Protein 3SEO (pdb70)

GO terms:
  GO:0042802 identical protein binding (F, IPI)
  GO:0005515 protein binding (F, IPI)

B-factor: mean 88.68, std 35.06, range [34.11, 257.74]

Radius of gyration: 33.02 Å; Cα contacts (8 Å, |Δi|>4): 543; chains: 2; bounding box: 89×58×89 Å

Organism: Vibrio parahaemolyticus serotype O3:K6 (strain RIMD 2210633) (NCBI:txid223926)

Solvent-accessible surface area: 26103 Å² total; per-residue (Å²): 136,148,64,5,98,32,130,65,0,31,160,60,1,64,182,31,53,110,152,70,4,59,113,2,0,55,49,0,0,53,83,0,14,117,37,3,111,20,86,9,60,92,32,2,29,138,87,45,118,115,134,120,43,45,190,25,159,66,166,28,2,29,21,1,5,157,40,8,104,122,16,85,60,86,105,17,39,60,5,14,146,122,3,95,76,1,176,152,155,114,27,91,17,96,74,186,152,69,95,181,120,96,70,31,0,71,44,0,13,89,36,0,19,60,19,0,107,154,27,29,56,61,141,75,32,22,99,34,11,57,97,94,4,54,43,12,0,0,110,14,0,39,143,6,49,12,7,123,35,16,34,99,90,23,0,80,41,2,33,127,23,0,88,59,20,0,60,69,13,19,154,100,66,132,50,1,100,133,32,0,14,135,24,0,41,66,21,0,107,52,15,5,45,37,25,26,43,100,12,14,30,76,91,18,57,92,5,72,63,87,36,57,67,42,46,85,145,142,71,126,142,176,3,57,40,142,57,11,27,154,99,1,63,172,51,49,99,149,81,2,58,119,16,0,57,49,0,0,55,45,0,17,104,43,2,54,17,84,5,57,95,8,0,6,113,82,2,156,71,74,79,52,127,88,0,36,169,30,178,52,148,2,0,36,6,1,0,126,20,3,41,103,5,46,56,0,21,134,160,68,37,3,70,32,1,15,53,114,0,85,123,7,168,111,116,94,0,46,17,101,46,164,166,58,85,168,70,69,52,91,0,62,40,0,16,50,34,0,20,70,29,0,101,160,31,18,65,50,141,62,10,46,107,60,17,77,101,98,16,85,33,9,0,10,107,19,0,33,136,5,46,16,6,127,29,16,40,111,81,23,0,86,42,1,40,102,26,0,98,57,24,0,61,77,7,46,155,94,128,139,40,26,68,99,17,1,15,115,26,0,50,92,22,0,87,52,16,5,42,36,27,26,32,88,13,14,42,86,74,18,54,92,0,89,60,77,33,65,67,24,68,76,172,114

Nearest PDB structures (foldseek):
  3seo-assembly1_A  TM=1.005E+00  e=1.432E-35  Vibrio parahaemolyticus
  3seo-assembly1_B  TM=7.472E-01  e=4.943E-30  Vibrio parahaemolyticus
  4m63-assembly1_B  TM=8.224E-01  e=1.684E-27  Vibrio parahaemolyticus BB22OP
  3ryl-assembly1_A  TM=8.007E-01  e=1.552E-25  Vibrio parahaemolyticus RIMD 2210633
  4m63-assembly1_A  TM=5.905E-01  e=5.009E-27  Vibrio parahaemolyticus BB22OP

Foldseek 3Di:
DVLQQDLCLLVCLLVDDPVRLLVSLLVLLVCLLVQFDDPVLPLLLVVDPLPCLCVDPAQLSNQLVVLLVQFPQVVVCVLVVRLVVFAQNWTWGQDPDGDTDIATRVRSNVSSVVSSVVRDDSLRSLVSCFLVSLVRSVVVVCVRSNNPCVCVQQNPVLVVVLSVLSSVLQDGSVCRSVSNSVVSSVCSSVSVLVRHPVSVVVVVVVVVVVVVVVVVVD/DDPLLQDQCLLVCLLVDDPVVLLVSLLVLLVVLLLPFDDDCLPVLCVVPPPHDLVCQCDDPQQLSNLLSVLQVQFCVQQPVVSSVSNVCSLVVQFVPWTWGADPVRHIDTDGSVVSNVSSNVSSSVRDDSVVRCVVCPLVSLVRSVVVVCVRSNNPCVCVQQHPVLVVVLSVLSSVQDDDPVCSSVRSSVVSSVCSSLSVLVRHPVSVVVVVVVVVVVVVVVVVVD

CATH classification: 1.20.120.1210 (+1 more: 1.10.720.170)

InterPro domains:
  IPR003124 WH2 domain [PF02205] (134-153)
  IPR003124 WH2 domain [PF02205] (202-223)
  IPR003124 WH2 domain [PS51082] (134-151)
  IPR003124 WH2 domain [PS51082] (204-223)
  IPR003124 WH2 domain [SM00246] (134-151)
  IPR003124 WH2 domain [SM00246] (164-182)
  IPR003124 WH2 domain [SM00246] (204-223)
  IPR049414 VopL, C-terminal dimerization domain [PF20792] (248-479)
  IPR049415 VopL, C-terminal dimerization domain superfamily [G3DSA:1.20.120.1210] (244-309)
  IPR049415 VopL, C-terminal dimerization domain superfamily [G3DSA:1.20.120.1210] (349-484)

Structure (mmCIF, N/CA/C/O backbone):
data_3SEO
#
_entry.id   3SEO
#
_cell.length_a   55.180
_cell.length_b   89.851
_cell.length_c   103.007
_cell.angle_alpha   90.000
_cell.angle_beta   90.000
_cell.angle_gamma   90.000
#
_symmetry.space_group_name_H-M   'P 21 21 21'
#
loop_
_entity.id
_entity.type
_entity.pdbx_description
1 polymer 'VopL C terminal domain protein'
2 non-polymer 'CHLORIDE ION'
3 water water
#
loop_
_atom_site.group_PDB
_atom_site.id
_atom_site.type_symbol
_atom_site.label_atom_id
_atom_site.label_alt_id
_atom_site.label_comp_id
_atom_site.label_asym_id
_atom_site.label_entity_id
_atom_site.label_seq_id
_atom_site.pdbx_PDB_ins_code
_atom_site.Cartn_x
_atom_site.Cartn_y
_atom_site.Cartn_z
_atom_site.occupancy
_atom_site.B_iso_or_equiv
_atom_site.auth_seq_id
_atom_site.auth_comp_id
_atom_site.auth_asym_id
_atom_site.auth_atom_id
_atom_site.pdbx_PDB_model_num
ATOM 1 N N . HIS A 1 2 ? 14.287 44.071 23.998 1.00 121.31 2 HIS A N 1
ATOM 2 C CA . HIS A 1 2 ? 13.657 44.962 23.034 1.00 124.64 2 HIS A CA 1
ATOM 3 C C . HIS A 1 2 ? 12.135 44.842 23.092 1.00 118.14 2 HIS A C 1
ATOM 4 O O . HIS A 1 2 ? 11.597 44.052 23.868 1.00 124.74 2 HIS A O 1
ATOM 11 N N . MET A 1 3 ? 11.448 45.629 22.270 1.00 153.81 3 MET A N 1
ATOM 12 C CA . MET A 1 3 ? 9.989 45.606 22.224 1.00 133.02 3 MET A CA 1
ATOM 13 C C . MET A 1 3 ? 9.448 44.488 21.336 1.00 102.18 3 MET A C 1
ATOM 14 O O . MET A 1 3 ? 8.385 43.930 21.612 1.00 92.27 3 MET A O 1
ATOM 19 N N . ARG A 1 4 ? 10.172 44.163 20.270 1.00 76.84 4 ARG A N 1
ATOM 20 C CA . ARG A 1 4 ? 9.721 43.119 19.360 1.00 78.48 4 ARG A CA 1
ATOM 21 C C . ARG A 1 4 ? 9.871 41.728 19.987 1.00 63.84 4 ARG A C 1
ATOM 22 O O . ARG A 1 4 ? 9.105 40.821 19.677 1.00 64.10 4 ARG A O 1
ATOM 30 N N . LEU A 1 5 ? 10.848 41.579 20.881 1.00 64.55 5 LEU A N 1
ATOM 31 C CA . LEU A 1 5 ? 11.094 40.305 21.561 1.00 67.85 5 LEU A CA 1
ATOM 32 C C . LEU A 1 5 ? 9.885 39.788 22.338 1.00 74.44 5 LEU A C 1
ATOM 33 O O . LEU A 1 5 ? 9.726 38.582 22.512 1.00 60.81 5 LEU A O 1
ATOM 38 N N . LEU A 1 6 ? 9.048 40.702 22.818 1.00 66.37 6 LEU A N 1
ATOM 39 C CA . LEU A 1 6 ? 7.943 40.328 23.694 1.00 55.36 6 LEU A CA 1
ATOM 40 C C . LEU A 1 6 ? 6.622 40.190 22.941 1.00 60.32 6 LEU A C 1
ATOM 41 O O . LEU A 1 6 ? 5.586 39.899 23.538 1.00 68.07 6 LEU A O 1
ATOM 46 N N . SER A 1 7 ? 6.662 40.407 21.631 1.00 50.77 7 SER A N 1
ATOM 47 C CA . SER A 1 7 ? 5.487 40.198 20.793 1.00 64.25 7 SER A CA 1
ATOM 48 C C . SER A 1 7 ? 5.093 38.721 20.776 1.00 69.08 7 SER A C 1
ATOM 49 O O . SER A 1 7 ? 5.944 37.843 20.641 1.00 71.31 7 SER A O 1
ATOM 52 N N . GLU A 1 8 ? 3.801 38.449 20.922 1.00 72.50 8 GLU A N 1
ATOM 53 C CA . GLU A 1 8 ? 3.315 37.074 20.916 1.00 72.46 8 GLU A CA 1
ATOM 54 C C . GLU A 1 8 ? 3.238 36.531 19.493 1.00 70.28 8 GLU A C 1
ATOM 55 O O . GLU A 1 8 ? 3.067 35.330 19.282 1.00 66.65 8 GLU A O 1
ATOM 61 N N . ASP A 1 9 ? 3.379 37.427 18.522 1.00 62.67 9 ASP A N 1
ATOM 62 C CA . ASP A 1 9 ? 3.281 37.067 17.113 1.00 72.80 9 ASP A CA 1
ATOM 63 C C . ASP A 1 9 ? 4.643 37.124 16.429 1.00 52.58 9 ASP A C 1
ATOM 64 O O . ASP A 1 9 ? 4.727 37.187 15.204 1.00 58.63 9 ASP A O 1
ATOM 69 N N . LEU A 1 10 ? 5.702 37.099 17.230 1.00 58.23 10 LEU A N 1
ATOM 70 C CA . LEU A 1 10 ? 7.068 37.166 16.717 1.00 66.58 10 LEU A CA 1
ATOM 71 C C . LEU A 1 10 ? 7.315 36.201 15.553 1.00 56.13 10 LEU A C 1
ATOM 72 O O . LEU A 1 10 ? 7.877 36.587 14.529 1.00 59.43 10 LEU A O 1
ATOM 77 N N . PHE A 1 11 ? 6.897 34.949 15.712 1.00 52.63 11 PHE A N 1
ATOM 78 C CA . PHE A 1 11 ? 7.161 33.934 14.692 1.00 64.38 11 PHE A CA 1
ATOM 79 C C . PHE A 1 11 ? 6.384 34.201 13.409 1.00 66.24 11 PHE A C 1
ATOM 80 O O . PHE A 1 11 ? 6.772 33.743 12.338 1.00 63.54 11 PHE A O 1
ATOM 88 N N . LYS A 1 12 ? 5.285 34.938 13.525 1.00 69.72 12 LYS A N 1
ATOM 89 C CA . LYS A 1 12 ? 4.505 35.329 12.359 1.00 74.43 12 LYS A CA 1
ATOM 90 C C . LYS A 1 12 ? 5.166 36.491 11.623 1.00 76.73 12 LYS A C 1
ATOM 91 O O . LYS A 1 12 ? 5.126 36.560 10.397 1.00 84.72 12 LYS A O 1
ATOM 97 N N . GLN A 1 13 ? 5.781 37.400 12.375 1.00 72.10 13 GLN A N 1
ATOM 98 C CA . GLN A 1 13 ? 6.339 38.615 11.787 1.00 82.66 13 GLN A CA 1
ATOM 99 C C . GLN A 1 13 ? 7.820 38.510 11.426 1.00 78.05 13 GLN A C 1
ATOM 100 O O . GLN A 1 13 ? 8.325 39.312 10.640 1.00 67.72 13 GLN A O 1
ATOM 106 N N . SER A 1 14 ? 8.512 37.522 11.984 1.00 64.91 14 SER A N 1
ATOM 107 C CA . SER A 1 14 ? 9.958 37.417 11.793 1.00 62.16 14 SER A CA 1
ATOM 108 C C . SER A 1 14 ? 10.383 37.080 10.357 1.00 57.74 14 SER A C 1
ATOM 109 O O . SER A 1 14 ? 11.389 37.595 9.875 1.00 65.49 14 SER A O 1
ATOM 112 N N . PRO A 1 15 ? 9.623 36.216 9.666 1.00 68.32 15 PRO A N 1
ATOM 113 C CA . PRO A 1 15 ? 9.990 35.914 8.276 1.00 54.82 15 PRO A CA 1
ATOM 114 C C . PRO A 1 15 ? 9.888 37.132 7.352 1.00 74.46 15 PRO A C 1
ATOM 115 O O . PRO A 1 15 ? 10.450 37.112 6.256 1.00 64.48 15 PRO A O 1
ATOM 119 N N . LYS A 1 16 ? 9.186 38.175 7.788 1.00 67.74 16 LYS A N 1
ATOM 120 C CA . LYS A 1 16 ? 8.992 39.364 6.960 1.00 73.62 16 LYS A CA 1
ATOM 121 C C . LYS A 1 16 ? 10.086 40.406 7.168 1.00 75.59 16 LYS A C 1
ATOM 122 O O . LYS A 1 16 ? 10.109 41.433 6.494 1.00 77.35 16 LYS A O 1
ATOM 128 N N . LEU A 1 17 ? 10.988 40.140 8.106 1.00 85.34 17 LEU A N 1
ATOM 129 C CA . LEU A 1 17 ? 12.038 41.093 8.453 1.00 64.00 17 LEU A CA 1
ATOM 130 C C . LEU A 1 17 ? 13.164 41.132 7.426 1.00 72.46 17 LEU A C 1
ATOM 131 O O . LEU A 1 17 ? 13.484 40.124 6.794 1.00 64.47 17 LEU A O 1
ATOM 136 N N . SER A 1 18 ? 13.767 42.307 7.269 1.00 72.87 18 SER A N 1
ATOM 137 C CA . SER A 1 18 ? 14.929 42.454 6.403 1.00 74.75 18 SER A CA 1
ATOM 138 C C . SER A 1 18 ? 16.132 41.768 7.039 1.00 78.56 18 SER A C 1
ATOM 139 O O . SER A 1 18 ? 16.104 41.426 8.220 1.00 82.21 18 SER A O 1
ATOM 142 N N . GLU A 1 19 ? 17.183 41.562 6.252 1.00 76.75 19 GLU A N 1
ATOM 143 C CA . GLU A 1 19 ? 18.401 40.933 6.750 1.00 81.79 19 GLU A CA 1
ATOM 144 C C . GLU A 1 19 ? 18.930 41.665 7.982 1.00 89.74 19 GLU A C 1
ATOM 145 O O . GLU A 1 19 ? 19.329 41.039 8.970 1.00 75.67 19 GLU A O 1
ATOM 151 N N . GLN A 1 20 ? 18.922 42.994 7.914 1.00 64.88 20 GLN A N 1
ATOM 152 C CA . GLN A 1 20 ? 19.410 43.831 9.003 1.00 77.28 20 GLN A CA 1
ATOM 153 C C . GLN A 1 20 ? 18.580 43.633 10.264 1.00 78.98 20 GLN A C 1
ATOM 154 O O . GLN A 1 20 ? 19.122 43.435 11.351 1.00 78.96 20 GLN A O 1
ATOM 160 N N . GLU A 1 21 ? 17.262 43.700 10.111 1.00 71.42 21 GLU A N 1
ATOM 161 C CA . GLU A 1 21 ? 16.347 43.567 11.239 1.00 71.54 21 GLU A CA 1
ATOM 162 C C . GLU A 1 21 ? 16.397 42.168 11.854 1.00 69.73 21 GLU A C 1
ATOM 163 O O . GLU A 1 21 ? 16.356 42.016 13.075 1.00 68.52 21 GLU A O 1
ATOM 169 N N . LEU A 1 22 ? 16.487 41.149 11.004 1.00 63.46 22 LEU A N 1
ATOM 170 C CA . LEU A 1 22 ? 16.520 39.767 11.473 1.00 61.24 22 LEU A CA 1
ATOM 171 C C . LEU A 1 22 ? 17.770 39.503 12.303 1.00 62.43 22 LEU A C 1
ATOM 172 O O . LEU A 1 22 ? 17.707 38.881 13.363 1.00 54.65 22 LEU A O 1
ATOM 177 N N . ASP A 1 23 ? 18.905 39.985 11.811 1.00 57.31 23 ASP A N 1
ATOM 178 C CA . ASP A 1 23 ? 20.177 39.807 12.496 1.00 74.83 23 ASP A CA 1
ATOM 179 C C . ASP A 1 23 ? 20.156 40.507 13.855 1.00 70.26 23 ASP A C 1
ATOM 180 O O . ASP A 1 23 ? 20.687 39.995 14.841 1.00 60.86 23 ASP A O 1
ATOM 185 N N . GLU A 1 24 ? 19.530 41.676 13.906 1.00 68.07 24 GLU A N 1
ATOM 186 C CA . GLU A 1 24 ? 19.432 42.418 15.155 1.00 75.54 24 GLU A CA 1
ATOM 187 C C . GLU A 1 24 ? 18.529 41.687 16.141 1.00 71.40 24 GLU A C 1
ATOM 188 O O . GLU A 1 24 ? 18.880 41.511 17.307 1.00 64.80 24 GLU A O 1
ATOM 194 N N . LEU A 1 25 ? 17.365 41.261 15.666 1.00 70.01 25 LEU A N 1
ATOM 195 C CA . LEU A 1 25 ? 16.430 40.519 16.500 1.00 67.77 25 LEU A CA 1
ATOM 196 C C . LEU A 1 25 ? 17.108 39.284 17.087 1.00 58.56 25 LEU A C 1
ATOM 197 O O . LEU A 1 25 ? 17.049 39.044 18.292 1.00 56.31 25 LEU A O 1
ATOM 202 N N . ALA A 1 26 ? 17.771 38.516 16.229 1.00 54.78 26 ALA A N 1
ATOM 203 C CA . ALA A 1 26 ? 18.432 37.288 16.652 1.00 61.35 26 ALA A CA 1
ATOM 204 C C . ALA A 1 26 ? 19.472 37.569 17.732 1.00 67.85 26 ALA A C 1
ATOM 205 O O . ALA A 1 26 ? 19.563 36.845 18.727 1.00 60.75 26 ALA A O 1
ATOM 207 N N . ASN A 1 27 ? 20.253 38.625 17.534 1.00 58.83 27 ASN A N 1
ATOM 208 C CA . ASN A 1 27 ? 21.282 38.995 18.498 1.00 55.47 27 ASN A CA 1
ATOM 209 C C . ASN A 1 27 ? 20.710 39.524 19.813 1.00 58.75 27 ASN A C 1
ATOM 210 O O . ASN A 1 27 ? 21.246 39.242 20.884 1.00 60.60 27 ASN A O 1
ATOM 215 N N . ASN A 1 28 ? 19.624 40.286 19.729 1.00 49.83 28 ASN A N 1
ATOM 216 C CA . ASN A 1 28 ? 18.933 40.748 20.927 1.00 55.46 28 ASN A CA 1
ATOM 217 C C . ASN A 1 28 ? 18.357 39.579 21.708 1.00 61.66 28 ASN A C 1
ATOM 218 O O . ASN A 1 28 ? 18.463 39.521 22.935 1.00 57.58 28 ASN A O 1
ATOM 223 N N . LEU A 1 29 ? 17.738 38.653 20.982 1.00 59.32 29 LEU A N 1
ATOM 224 C CA . LEU A 1 29 ? 17.141 37.473 21.588 1.00 60.26 29 LEU A CA 1
ATOM 225 C C . LEU A 1 29 ? 18.197 36.672 22.345 1.00 46.35 29 LEU A C 1
ATOM 226 O O . LEU A 1 29 ? 17.981 36.264 23.487 1.00 56.00 29 LEU A O 1
ATOM 231 N N . ALA A 1 30 ? 19.341 36.458 21.703 1.00 44.90 30 ALA A N 1
ATOM 232 C CA . ALA A 1 30 ? 20.421 35.689 22.308 1.00 58.15 30 ALA A CA 1
ATOM 233 C C . ALA A 1 30 ? 20.905 36.354 23.591 1.00 58.70 30 ALA A C 1
ATOM 234 O O . ALA A 1 30 ? 21.079 35.690 24.612 1.00 60.58 30 ALA A O 1
ATOM 236 N N . ASP A 1 31 ? 21.113 37.667 23.534 1.00 55.94 31 ASP A N 1
ATOM 237 C CA . ASP A 1 31 ? 21.567 38.413 24.702 1.00 58.20 31 ASP A CA 1
ATOM 238 C C . ASP A 1 31 ? 20.568 38.291 25.839 1.00 63.84 31 ASP A C 1
ATOM 239 O O . ASP A 1 31 ? 20.952 38.131 26.998 1.00 73.20 31 ASP A O 1
ATOM 244 N N . TYR A 1 32 ? 19.284 38.372 25.510 1.00 55.00 32 TYR A N 1
ATOM 245 C CA . TYR A 1 32 ? 18.266 38.251 26.540 1.00 57.90 32 TYR A CA 1
ATOM 246 C C . TYR A 1 32 ? 18.345 36.899 27.237 1.00 48.71 32 TYR A C 1
ATOM 247 O O . TYR A 1 32 ? 18.290 36.824 28.464 1.00 58.88 32 TYR A O 1
ATOM 256 N N . LEU A 1 33 ? 18.471 35.836 26.450 1.00 48.45 33 LEU A N 1
ATOM 257 C CA . LEU A 1 33 ? 18.560 34.491 27.005 1.00 49.02 33 LEU A CA 1
ATOM 258 C C . LEU A 1 33 ? 19.672 34.400 28.040 1.00 49.50 33 LEU A C 1
ATOM 259 O O . LEU A 1 33 ? 19.487 33.835 29.114 1.00 48.39 33 LEU A O 1
ATOM 264 N N . PHE A 1 34 ? 20.828 34.958 27.704 1.00 49.37 34 PHE A N 1
ATOM 265 C CA . PHE A 1 34 ? 21.984 34.898 28.591 1.00 60.89 34 PHE A CA 1
ATOM 266 C C . PHE A 1 34 ? 21.809 35.791 29.810 1.00 65.14 34 PHE A C 1
ATOM 267 O O . PHE A 1 34 ? 22.159 35.400 30.920 1.00 65.72 34 PHE A O 1
ATOM 275 N N . GLN A 1 35 ? 21.252 36.980 29.603 1.00 69.85 35 GLN A N 1
ATOM 276 C CA . GLN A 1 35 ? 20.967 37.881 30.713 1.00 70.01 35 GLN A CA 1
ATOM 277 C C . GLN A 1 35 ? 20.007 37.223 31.696 1.00 65.65 35 GLN A C 1
ATOM 278 O O . GLN A 1 35 ? 20.249 37.210 32.897 1.00 60.68 35 GLN A O 1
ATOM 284 N N . ALA A 1 36 ? 18.919 36.666 31.174 1.00 63.84 36 ALA A N 1
ATOM 285 C CA . ALA A 1 36 ? 17.825 36.184 32.015 1.00 64.30 36 ALA A CA 1
ATOM 286 C C . ALA A 1 36 ? 18.071 34.800 32.619 1.00 63.51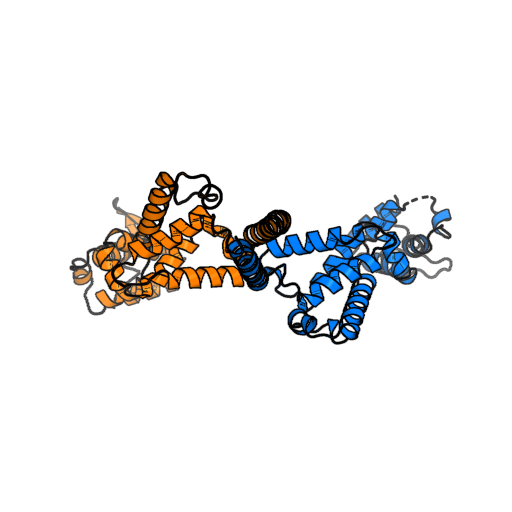 36 ALA A C 1
ATOM 287 O O . ALA A 1 36 ? 17.386 34.396 33.558 1.00 67.44 36 ALA A O 1
ATOM 289 N N . ALA A 1 37 ? 19.050 34.078 32.086 1.00 63.53 37 ALA A N 1
ATOM 290 C CA . ALA A 1 37 ? 19.311 32.714 32.531 1.00 68.73 37 ALA A CA 1
ATOM 291 C C . ALA A 1 37 ? 19.611 32.639 34.030 1.00 72.61 37 ALA A C 1
ATOM 292 O O . ALA A 1 37 ? 20.394 33.432 34.561 1.00 76.84 37 ALA A O 1
ATOM 294 N N . ASP A 1 38 ? 18.977 31.686 34.708 1.00 74.59 38 ASP A N 1
ATOM 295 C CA . ASP A 1 38 ? 19.203 31.480 36.137 1.00 82.48 38 ASP A CA 1
ATOM 296 C C . ASP A 1 38 ? 20.316 30.470 36.385 1.00 81.21 38 ASP A C 1
ATOM 297 O O . ASP A 1 38 ? 20.502 29.533 35.610 1.00 80.51 38 ASP A O 1
ATOM 302 N N . ILE A 1 39 ? 21.052 30.669 37.474 1.00 86.86 39 ILE A N 1
ATOM 303 C CA . ILE A 1 39 ? 22.120 29.754 37.861 1.00 93.29 39 ILE A CA 1
ATOM 304 C C . ILE A 1 39 ? 21.712 28.885 39.048 1.00 99.37 39 ILE A C 1
ATOM 305 O O . ILE A 1 39 ? 21.028 29.344 39.963 1.00 86.45 39 ILE A O 1
ATOM 310 N N . ASP A 1 40 ? 22.132 27.624 39.014 1.00 106.78 40 ASP A N 1
ATOM 311 C CA . ASP A 1 40 ? 21.880 26.688 40.102 1.00 112.45 40 ASP A CA 1
ATOM 312 C C . ASP A 1 40 ? 22.931 26.869 41.196 1.00 102.41 40 ASP A C 1
ATOM 313 O O . ASP A 1 40 ? 23.875 26.086 41.299 1.00 101.74 40 ASP A O 1
ATOM 318 N N . TRP A 1 41 ? 22.759 27.907 42.010 1.00 101.14 41 TRP A N 1
ATOM 319 C CA . TRP A 1 41 ? 23.769 28.301 42.992 1.00 100.48 41 TRP A CA 1
ATOM 320 C C . TRP A 1 41 ? 24.006 27.286 44.111 1.00 107.19 41 TRP A C 1
ATOM 321 O O . TRP A 1 41 ? 25.147 27.057 44.518 1.00 98.16 41 TRP A O 1
ATOM 332 N N . HIS A 1 42 ? 22.931 26.689 44.614 1.00 136.14 42 HIS A N 1
ATOM 333 C CA . HIS A 1 42 ? 23.046 25.698 45.679 1.00 136.02 42 HIS A CA 1
ATOM 334 C C . HIS A 1 42 ? 23.779 24.457 45.180 1.00 140.14 42 HIS A C 1
ATOM 335 O O . HIS A 1 42 ? 24.036 23.525 45.941 1.00 145.26 42 HIS A O 1
ATOM 342 N N . GLN A 1 43 ? 24.113 24.459 43.894 1.00 139.78 43 GLN A N 1
ATOM 343 C CA . GLN A 1 43 ? 24.864 23.371 43.283 1.00 133.80 43 GLN A CA 1
ATOM 344 C C . GLN A 1 43 ? 26.259 23.846 42.891 1.00 125.56 43 GLN A C 1
ATOM 345 O O . GLN A 1 43 ? 27.238 23.112 43.026 1.00 114.52 43 GLN A O 1
ATOM 351 N N . VAL A 1 44 ? 26.339 25.081 42.406 1.00 130.47 44 VAL A N 1
ATOM 352 C CA . VAL A 1 44 ? 27.606 25.668 41.983 1.00 126.54 44 VAL A CA 1
ATOM 353 C C . VAL A 1 44 ? 28.605 25.742 43.132 1.00 122.47 44 VAL A C 1
ATOM 354 O O . VAL A 1 44 ? 29.745 25.292 43.011 1.00 116.11 44 VAL A O 1
ATOM 358 N N . ILE A 1 45 ? 28.168 26.313 44.247 1.00 121.83 45 ILE A N 1
ATOM 359 C CA . ILE A 1 45 ? 29.050 26.540 45.384 1.00 120.38 45 ILE A CA 1
ATOM 360 C C . ILE A 1 45 ? 29.222 25.2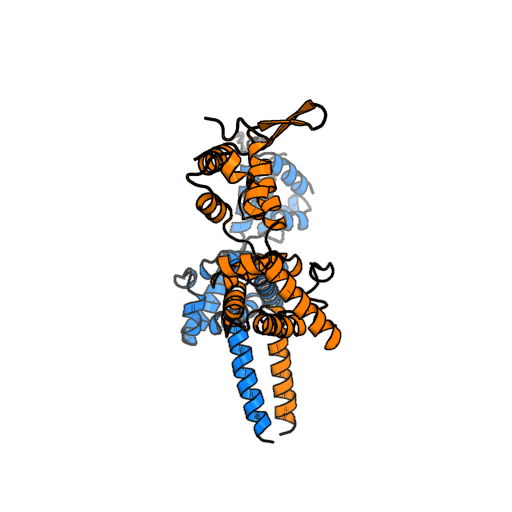83 46.227 1.00 115.84 45 ILE A C 1
ATOM 361 O O . ILE A 1 45 ? 30.288 25.051 46.793 1.00 102.52 45 ILE A O 1
ATOM 366 N N . SER A 1 46 ? 28.174 24.468 46.297 1.00 127.76 46 SER A N 1
ATOM 367 C CA . SER A 1 46 ? 28.257 23.185 46.983 1.00 126.88 46 SER A CA 1
ATOM 368 C C . SER A 1 46 ? 29.312 22.303 46.328 1.00 125.75 46 SER A C 1
ATOM 369 O O . SER A 1 46 ? 29.894 21.433 46.975 1.00 116.91 46 SER A O 1
ATOM 372 N N . GLU A 1 47 ? 29.552 22.534 45.040 1.00 129.15 47 GLU A N 1
ATOM 373 C CA . GLU A 1 47 ? 30.559 21.778 44.305 1.00 133.45 47 GLU A CA 1
ATOM 374 C C . GLU A 1 47 ? 31.909 22.489 44.316 1.00 136.22 47 GLU A C 1
ATOM 375 O O . GLU A 1 47 ? 32.941 21.883 44.031 1.00 147.22 47 GLU A O 1
ATOM 381 N N . LYS A 1 48 ? 31.899 23.775 44.645 1.00 130.62 48 LYS A N 1
ATOM 382 C CA . LYS A 1 48 ? 33.140 24.532 44.749 1.00 135.10 48 LYS A CA 1
ATOM 383 C C . LYS A 1 48 ? 33.632 24.569 46.195 1.00 136.67 48 LYS A C 1
ATOM 384 O O . LYS A 1 48 ? 34.591 25.268 46.522 1.00 137.80 48 LYS A O 1
ATOM 390 N N . THR A 1 49 ? 32.967 23.806 47.057 1.00 134.33 49 THR A N 1
ATOM 391 C CA . THR A 1 49 ? 33.347 23.726 48.464 1.00 130.76 49 THR A CA 1
ATOM 392 C C . THR A 1 49 ? 33.251 22.292 48.978 1.00 132.71 49 THR A C 1
ATOM 393 O O . THR A 1 49 ? 32.201 21.654 48.879 1.00 127.05 49 THR A O 1
ATOM 397 N N . THR A 1 53 ? 38.673 24.897 53.373 1.00 113.12 53 THR A N 1
ATOM 398 C CA . THR A 1 53 ? 39.559 26.029 53.618 1.00 113.94 53 THR A CA 1
ATOM 399 C C . THR A 1 53 ? 38.760 27.286 53.944 1.00 113.15 53 THR A C 1
ATOM 400 O O . THR A 1 53 ? 38.713 28.228 53.153 1.00 113.71 53 THR A O 1
ATOM 404 N N . THR A 1 54 ? 38.135 27.286 55.117 1.00 114.55 54 THR A N 1
ATOM 405 C CA . THR A 1 54 ? 37.298 28.397 55.560 1.00 121.52 54 THR A CA 1
ATOM 406 C C . THR A 1 54 ? 37.906 29.761 55.244 1.00 121.68 54 THR A C 1
ATOM 407 O O . THR A 1 54 ? 37.217 30.658 54.760 1.00 130.03 54 THR A O 1
ATOM 411 N N . GLU A 1 55 ? 39.198 29.911 55.514 1.00 112.93 55 GLU A N 1
ATOM 412 C CA . GLU A 1 55 ? 39.867 31.196 55.333 1.00 117.58 55 GLU A CA 1
ATOM 413 C C . GLU A 1 55 ? 40.138 31.530 53.867 1.00 123.38 55 GLU A C 1
ATOM 414 O O . GLU A 1 55 ? 39.990 32.680 53.451 1.00 125.63 55 GLU A O 1
ATOM 420 N N . GLU A 1 56 ? 40.536 30.530 53.087 1.00 122.29 56 GLU A N 1
ATOM 421 C CA . GLU A 1 56 ? 40.828 30.752 51.674 1.00 123.09 56 GLU A CA 1
ATOM 422 C C . GLU A 1 56 ? 39.585 31.182 50.903 1.00 126.30 56 GLU A C 1
ATOM 423 O O . GLU A 1 56 ? 39.680 31.686 49.784 1.00 124.65 56 GLU A O 1
ATOM 429 N N . MET A 1 57 ? 38.419 30.979 51.507 1.00 190.32 57 MET A N 1
ATOM 430 C CA . MET A 1 57 ? 37.169 31.415 50.903 1.00 185.99 57 MET A CA 1
ATOM 431 C C . MET A 1 57 ? 37.049 32.934 50.958 1.00 167.38 57 MET A C 1
ATOM 432 O O . MET A 1 57 ? 36.529 33.555 50.032 1.00 163.74 57 MET A O 1
ATOM 437 N N . ALA A 1 58 ? 37.539 33.523 52.045 1.00 141.11 58 ALA A N 1
ATOM 438 C CA . ALA A 1 58 ? 37.464 34.968 52.246 1.00 149.13 58 ALA A CA 1
ATOM 439 C C . ALA A 1 58 ? 38.017 35.741 51.053 1.00 162.92 58 ALA A C 1
ATOM 440 O O . ALA A 1 58 ? 37.448 36.752 50.641 1.00 174.12 58 ALA A O 1
ATOM 442 N N . LYS A 1 59 ? 39.131 35.262 50.510 1.00 164.67 59 LYS A N 1
ATOM 443 C CA . LYS A 1 59 ? 39.727 35.859 49.320 1.00 179.52 59 LYS A CA 1
ATOM 444 C C . LYS A 1 59 ? 40.015 34.777 48.284 1.00 187.28 59 LYS A C 1
ATOM 445 O O . LYS A 1 59 ? 41.154 34.601 47.849 1.00 190.39 59 LYS A O 1
ATOM 451 N N . SER A 1 60 ? 38.968 34.057 47.895 1.00 177.71 60 SER A N 1
ATOM 452 C CA . SER A 1 60 ? 39.098 32.921 46.991 1.00 179.70 60 SER A CA 1
ATOM 453 C C . SER A 1 60 ? 39.394 33.339 45.554 1.00 185.65 60 SER A C 1
ATOM 454 O O . SER A 1 60 ? 39.268 34.510 45.195 1.00 188.15 60 SER A O 1
ATOM 457 N N . GLU A 1 61 ? 39.790 32.365 44.741 1.00 183.75 61 GLU A N 1
ATOM 458 C CA . GLU A 1 61 ? 40.085 32.594 43.333 1.00 182.51 61 GLU A CA 1
ATOM 459 C C . GLU A 1 61 ? 38.876 33.183 42.617 1.00 185.44 61 GLU A C 1
ATOM 460 O O . GLU A 1 61 ? 39.008 34.084 41.788 1.00 190.53 61 GLU A O 1
ATOM 466 N N . HIS A 1 62 ? 37.696 32.665 42.942 1.00 180.21 62 HIS A N 1
ATOM 467 C CA . HIS A 1 62 ? 36.455 33.142 42.345 1.00 164.02 62 HIS A CA 1
ATOM 468 C C . HIS A 1 62 ? 35.787 34.164 43.258 1.00 145.29 62 HIS A C 1
ATOM 469 O O . HIS A 1 62 ? 35.504 33.881 44.422 1.00 131.39 62 HIS A O 1
ATOM 476 N N . ARG A 1 63 ? 35.536 35.355 42.728 1.00 149.25 63 ARG A N 1
ATOM 477 C CA . ARG A 1 63 ? 34.965 36.434 43.526 1.00 145.96 63 ARG A CA 1
ATOM 478 C C . ARG A 1 63 ? 33.561 36.112 44.036 1.00 127.19 63 ARG A C 1
ATOM 479 O O . ARG A 1 63 ? 33.145 36.613 45.081 1.00 112.96 63 ARG A O 1
ATOM 487 N N . TYR A 1 64 ? 32.836 35.273 43.301 1.00 111.01 64 TYR A N 1
ATOM 488 C CA . TYR A 1 64 ? 31.453 34.960 43.654 1.00 102.55 64 TYR A CA 1
ATOM 489 C C . TYR A 1 64 ? 31.315 33.978 44.823 1.00 105.47 64 TYR A C 1
ATOM 490 O O . TYR A 1 64 ? 30.314 33.996 45.540 1.00 104.20 64 TYR A O 1
ATOM 499 N N . VAL A 1 65 ? 32.318 33.129 45.022 1.00 109.82 65 VAL A N 1
ATOM 500 C CA . VAL A 1 65 ? 32.255 32.147 46.098 1.00 115.82 65 VAL A CA 1
ATOM 501 C C . VAL A 1 65 ? 32.501 32.795 47.460 1.00 118.69 65 VAL A C 1
ATOM 502 O O . VAL A 1 65 ? 31.925 32.381 48.466 1.00 115.51 65 VAL A O 1
ATOM 506 N N . GLN A 1 66 ? 33.348 33.819 47.489 1.00 114.64 66 GLN A N 1
ATOM 507 C CA . GLN A 1 66 ? 33.637 34.513 48.737 1.00 125.22 66 GLN A CA 1
ATOM 508 C C . GLN A 1 66 ? 32.427 35.313 49.206 1.00 110.06 66 GLN A C 1
ATOM 509 O O . GLN A 1 66 ? 32.065 35.271 50.378 1.00 109.69 66 GLN A O 1
ATOM 515 N N . ALA A 1 67 ? 31.800 36.029 48.280 1.00 92.79 67 ALA A N 1
ATOM 516 C CA . ALA A 1 67 ? 30.637 36.847 48.603 1.00 96.17 67 ALA A CA 1
ATOM 517 C C . ALA A 1 67 ? 29.520 36.005 49.211 1.00 101.70 67 ALA A C 1
ATOM 518 O O . ALA A 1 67 ? 28.971 36.348 50.257 1.00 98.15 67 ALA A O 1
ATOM 520 N N . PHE A 1 68 ? 29.196 34.899 48.550 1.00 103.97 68 PHE A N 1
ATOM 521 C CA . PHE A 1 68 ? 28.129 34.012 48.999 1.00 108.46 68 PHE A CA 1
ATOM 522 C C . PHE A 1 68 ? 28.385 33.473 50.405 1.00 104.33 68 PHE A C 1
ATOM 523 O O . PHE A 1 68 ? 27.493 33.474 51.253 1.00 112.73 68 PHE A O 1
ATOM 531 N N . CYS A 1 69 ? 29.605 33.006 50.641 1.00 89.98 69 CYS A N 1
ATOM 532 C CA . CYS A 1 69 ? 29.967 32.438 51.933 1.00 106.84 69 CYS A CA 1
ATOM 533 C C . CYS A 1 69 ? 30.211 33.522 52.978 1.00 111.91 69 CYS A C 1
ATOM 534 O O . CYS A 1 69 ? 29.999 33.305 54.170 1.00 105.03 69 CYS A O 1
ATOM 537 N N . ARG A 1 70 ? 30.655 34.689 52.524 1.00 111.16 70 ARG A N 1
ATOM 538 C CA . ARG A 1 70 ? 30.927 35.804 53.424 1.00 98.71 70 ARG A CA 1
ATOM 539 C C . ARG A 1 70 ? 29.672 36.205 54.192 1.00 104.93 70 ARG A C 1
ATOM 540 O O . ARG A 1 70 ? 29.743 36.925 55.187 1.00 115.35 70 ARG A O 1
ATOM 548 N N . GLU A 1 71 ? 28.521 35.732 53.727 1.00 99.71 71 GLU A N 1
ATOM 549 C CA . GLU A 1 71 ? 27.260 36.023 54.394 1.00 94.91 71 GLU A CA 1
ATOM 550 C C . GLU A 1 71 ? 26.716 34.792 55.114 1.00 101.87 71 GLU A C 1
ATOM 551 O O . GLU A 1 71 ? 25.895 34.908 56.023 1.00 110.16 71 GLU A O 1
ATOM 557 N N . ILE A 1 72 ? 27.179 33.615 54.707 1.00 106.10 72 ILE A N 1
ATOM 558 C CA . ILE A 1 72 ? 26.789 32.377 55.369 1.00 112.47 72 ILE A CA 1
ATOM 559 C C . ILE A 1 72 ? 27.691 32.118 56.572 1.00 124.90 72 ILE A C 1
ATOM 560 O O . ILE A 1 72 ? 27.342 31.352 57.472 1.00 124.91 72 ILE A O 1
ATOM 565 N N . LEU A 1 73 ? 28.850 32.768 56.585 1.00 116.04 73 LEU A N 1
ATOM 566 C CA . LEU A 1 73 ? 29.798 32.623 57.685 1.00 120.32 73 LEU A CA 1
ATOM 567 C C . LEU A 1 73 ? 29.371 33.452 58.892 1.00 112.80 73 LEU A C 1
ATOM 568 O O . LEU A 1 73 ? 29.576 33.046 60.037 1.00 113.99 73 LEU A O 1
ATOM 573 N N . LYS A 1 74 ? 28.771 34.608 58.627 1.00 99.58 74 LYS A N 1
ATOM 574 C CA . LYS A 1 74 ? 28.354 35.518 59.687 1.00 102.35 74 LYS A CA 1
ATOM 575 C C . LYS A 1 74 ? 27.475 34.815 60.715 1.00 108.28 74 LYS A C 1
ATOM 576 O O . LYS A 1 74 ? 27.498 35.149 61.900 1.00 117.36 74 LYS A O 1
ATOM 582 N N . TYR A 1 75 ? 26.706 33.835 60.253 1.00 107.24 75 TYR A N 1
ATOM 583 C CA . TYR A 1 75 ? 25.812 33.086 61.127 1.00 113.22 75 TYR A CA 1
ATOM 584 C C . TYR A 1 75 ? 26.447 31.766 61.559 1.00 125.52 75 TYR A C 1
ATOM 585 O O . TYR A 1 75 ? 26.930 31.002 60.724 1.00 127.97 75 TYR A O 1
ATOM 594 N N . PRO A 1 76 ? 26.440 31.498 62.874 1.00 127.80 76 PRO A N 1
ATOM 595 C CA . PRO A 1 76 ? 27.152 30.380 63.509 1.00 130.67 76 PRO A CA 1
ATOM 596 C C . PRO A 1 76 ? 26.683 29.005 63.045 1.00 133.07 76 PRO A C 1
ATOM 597 O O . PRO A 1 76 ? 27.502 28.089 62.978 1.00 132.78 76 PRO A O 1
ATOM 601 N N . ASP A 1 77 ? 25.390 28.885 62.745 1.00 137.37 77 ASP A N 1
ATOM 602 C CA . ASP A 1 77 ? 24.739 27.628 62.360 1.00 138.64 77 ASP A CA 1
ATOM 603 C C . ASP A 1 77 ? 23.702 27.228 63.405 1.00 135.98 77 ASP A C 1
ATOM 604 O O . ASP A 1 77 ? 23.632 27.825 64.480 1.00 130.18 77 ASP A O 1
ATOM 609 N N . SER A 1 96 ? 32.034 21.524 53.262 1.00 150.09 96 SER A N 1
ATOM 610 C CA . SER A 1 96 ? 30.836 20.732 53.512 1.00 158.17 96 SER A CA 1
ATOM 611 C C . SER A 1 96 ? 29.949 21.386 54.568 1.00 168.39 96 SER A C 1
ATOM 612 O O . SER A 1 96 ? 28.746 21.132 54.622 1.00 174.18 96 SER A O 1
ATOM 614 N N . VAL A 1 97 ? 30.549 22.223 55.409 1.00 170.94 97 VAL A N 1
ATOM 615 C CA . VAL A 1 97 ? 29.793 22.966 56.411 1.00 169.69 97 VAL A CA 1
ATOM 616 C C . VAL A 1 97 ? 28.821 23.908 55.715 1.00 164.84 97 VAL A C 1
ATOM 617 O O . VAL A 1 97 ? 27.737 24.193 56.226 1.00 166.57 97 VAL A O 1
ATOM 621 N N . ILE A 1 98 ? 29.217 24.386 54.540 1.00 157.27 98 ILE A N 1
ATOM 622 C CA . ILE A 1 98 ? 28.356 25.234 53.729 1.00 148.40 98 ILE A CA 1
ATOM 623 C C . ILE A 1 98 ? 27.197 24.400 53.195 1.00 141.09 98 ILE A C 1
ATOM 624 O O . ILE A 1 98 ? 26.101 24.912 52.967 1.00 126.02 98 ILE A O 1
ATOM 629 N N . ASP A 1 99 ? 27.450 23.108 53.005 1.00 148.12 99 ASP A N 1
ATOM 630 C CA . ASP A 1 99 ? 26.419 22.176 52.566 1.00 152.81 99 ASP A CA 1
ATOM 631 C C . ASP A 1 99 ? 25.455 21.900 53.712 1.00 153.45 99 ASP A C 1
ATOM 632 O O . ASP A 1 99 ? 24.278 21.612 53.495 1.00 153.59 99 ASP A O 1
ATOM 637 N N . VAL A 1 100 ? 25.968 21.988 54.936 1.00 148.91 100 VAL A N 1
ATOM 638 C CA . VAL A 1 100 ? 25.145 21.828 56.127 1.00 151.84 100 VAL A CA 1
ATOM 639 C C . VAL A 1 100 ? 24.331 23.093 56.362 1.00 145.69 100 VAL A C 1
ATOM 640 O O . VAL A 1 100 ? 23.157 23.033 56.727 1.00 148.31 100 VAL A O 1
ATOM 644 N N . ALA A 1 101 ? 24.966 24.241 56.144 1.00 136.89 101 ALA A N 1
ATOM 645 C CA . ALA A 1 101 ? 24.301 25.527 56.290 1.00 122.09 101 ALA A CA 1
ATOM 646 C C . ALA A 1 101 ? 23.131 25.632 55.321 1.00 139.08 101 ALA A C 1
ATOM 647 O O . ALA A 1 101 ? 22.124 26.271 55.620 1.00 147.86 101 ALA A O 1
ATOM 649 N N . LEU A 1 102 ? 23.268 24.999 54.161 1.00 144.29 102 LEU A N 1
ATOM 650 C CA . LEU A 1 102 ? 22.208 25.000 53.158 1.00 144.27 102 LEU A CA 1
ATOM 651 C C . LEU A 1 102 ? 20.987 24.222 53.633 1.00 147.25 102 LEU A C 1
ATOM 652 O O . LEU A 1 102 ? 19.850 24.636 53.407 1.00 142.25 102 LEU A O 1
ATOM 657 N N . LYS A 1 103 ? 21.229 23.094 54.292 1.00 152.52 103 LYS A N 1
ATOM 658 C CA . LYS A 1 103 ? 20.148 22.245 54.778 1.00 154.19 103 LYS A CA 1
ATOM 659 C C . LYS A 1 103 ? 19.522 22.809 56.049 1.00 155.03 103 LYS A C 1
ATOM 660 O O . LYS A 1 103 ? 18.344 22.583 56.323 1.00 152.39 103 LYS A O 1
ATOM 666 N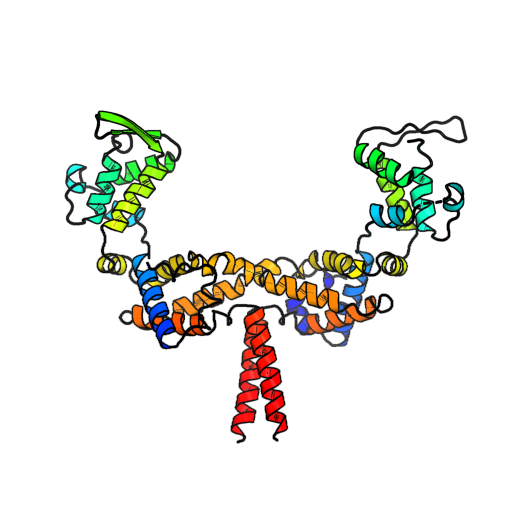 N . ARG A 1 104 ? 20.314 23.545 56.822 1.00 162.14 104 ARG A N 1
ATOM 667 C CA . ARG A 1 104 ? 19.818 24.167 58.045 1.00 172.77 104 ARG A CA 1
ATOM 668 C C . ARG A 1 104 ? 19.071 25.464 57.745 1.00 173.87 104 ARG A C 1
ATOM 669 O O . ARG A 1 104 ? 18.294 25.948 58.568 1.00 179.20 104 ARG A O 1
ATOM 677 N N . LEU A 1 105 ? 19.309 26.022 56.561 1.00 166.80 105 LEU A N 1
ATOM 678 C CA . LEU A 1 105 ? 18.655 27.260 56.149 1.00 154.55 105 LEU A CA 1
ATOM 679 C C . LEU A 1 105 ? 17.409 26.991 55.310 1.00 154.98 105 LEU A C 1
ATOM 680 O O . LEU A 1 105 ? 16.379 27.640 55.490 1.00 152.22 105 LEU A O 1
ATOM 685 N N . GLN A 1 106 ? 17.507 26.033 54.393 1.00 155.47 106 GLN A N 1
ATOM 686 C CA . GLN A 1 106 ? 16.350 25.608 53.613 1.00 152.01 106 GLN A CA 1
ATOM 687 C C . GLN A 1 106 ? 15.307 24.996 54.542 1.00 161.32 106 GLN A C 1
ATOM 688 O O . GLN A 1 106 ? 14.174 24.730 54.140 1.00 158.76 106 GLN A O 1
ATOM 694 N N . THR A 1 107 ? 15.707 24.777 55.791 1.00 170.50 107 THR A N 1
ATOM 695 C CA . THR A 1 107 ? 14.808 24.296 56.830 1.00 178.22 107 THR A CA 1
ATOM 696 C C . THR A 1 107 ? 14.430 25.458 57.742 1.00 178.46 107 THR A C 1
ATOM 697 O O . THR A 1 107 ? 13.459 25.386 58.496 1.00 179.32 107 THR A O 1
ATOM 701 N N . GLY A 1 108 ? 15.203 26.535 57.656 1.00 176.59 108 GLY A N 1
ATOM 702 C CA . GLY A 1 108 ? 14.997 27.701 58.495 1.00 176.33 108 GLY A CA 1
ATOM 703 C C . GLY A 1 108 ? 13.670 28.404 58.284 1.00 176.51 108 GLY A C 1
ATOM 704 O O . GLY A 1 108 ? 12.856 28.493 59.203 1.00 178.55 108 GLY A O 1
ATOM 705 N N . ARG A 1 109 ? 13.449 28.906 57.072 1.00 177.16 109 ARG A N 1
ATOM 706 C CA . ARG A 1 109 ? 12.262 29.703 56.776 1.00 180.85 109 ARG A CA 1
ATOM 707 C C . ARG A 1 109 ? 12.098 30.845 57.773 1.00 182.21 109 ARG A C 1
ATOM 708 O O . ARG A 1 109 ? 12.923 31.756 57.832 1.00 177.75 109 ARG A O 1
ATOM 716 N N . GLU A 1 110 ? 11.027 30.783 58.557 1.00 184.91 110 GLU A N 1
ATOM 717 C CA . GLU A 1 110 ? 10.715 31.827 59.526 1.00 180.07 110 GLU A CA 1
ATOM 718 C C . GLU A 1 110 ? 11.636 31.768 60.744 1.00 173.32 110 GLU A C 1
ATOM 719 O O . GLU A 1 110 ? 11.773 32.746 61.480 1.00 169.29 110 GLU A O 1
ATOM 725 N N . ARG A 1 111 ? 12.268 30.617 60.949 1.00 167.38 111 ARG A N 1
ATOM 726 C CA . ARG A 1 111 ? 13.203 30.443 62.055 1.00 158.65 111 ARG A CA 1
ATOM 727 C C . ARG A 1 111 ? 14.314 31.481 61.971 1.00 150.84 111 ARG A C 1
ATOM 728 O O . ARG A 1 111 ? 14.780 31.810 60.882 1.00 150.34 111 ARG A O 1
ATOM 736 N N . LEU A 1 112 ? 14.733 31.995 63.123 1.00 147.32 112 LEU A N 1
ATOM 737 C CA . LEU A 1 112 ? 15.750 33.041 63.169 1.00 141.27 112 LEU A CA 1
ATOM 738 C C . LEU A 1 112 ? 17.110 32.500 63.601 1.00 141.37 112 LEU A C 1
ATOM 739 O O . LEU A 1 112 ? 17.228 31.843 64.636 1.00 139.71 112 LEU A O 1
ATOM 744 N N . PHE A 1 113 ? 18.134 32.785 62.803 1.00 139.77 113 PHE A N 1
ATOM 745 C CA . PHE A 1 113 ? 19.492 32.357 63.116 1.00 134.75 113 PHE A CA 1
ATOM 746 C C . PHE A 1 113 ? 20.190 33.356 64.028 1.00 131.21 113 PHE A C 1
ATOM 747 O O . PHE A 1 113 ? 20.313 34.535 63.693 1.00 121.26 113 PHE A O 1
ATOM 755 N N . THR A 1 114 ? 20.639 32.876 65.184 1.00 142.95 114 THR A N 1
ATOM 756 C CA . THR A 1 114 ? 21.402 33.701 66.110 1.00 146.71 114 THR A CA 1
ATOM 757 C C . THR A 1 114 ? 22.580 34.332 65.378 1.00 144.20 114 THR A C 1
ATOM 758 O O . THR A 1 114 ? 23.153 33.725 64.474 1.00 138.74 114 THR A O 1
ATOM 762 N N . THR A 1 115 ? 22.934 35.554 65.759 1.00 143.49 115 THR A N 1
ATOM 763 C CA . THR A 1 115 ? 24.009 36.267 65.081 1.00 136.77 115 THR A CA 1
ATOM 764 C C . THR A 1 115 ? 24.806 37.150 66.033 1.00 146.30 115 THR A C 1
ATOM 765 O O . THR A 1 115 ? 24.315 37.551 67.088 1.00 147.73 115 THR A O 1
ATOM 769 N N . THR A 1 116 ? 26.041 37.449 65.646 1.00 154.28 116 THR A N 1
ATOM 770 C CA . THR A 1 116 ? 26.914 38.304 66.437 1.00 162.65 116 THR A CA 1
ATOM 771 C C . THR A 1 116 ? 27.708 39.251 65.543 1.00 156.52 116 THR A C 1
ATOM 772 O O . THR A 1 116 ? 27.902 38.988 64.355 1.00 151.50 116 THR A O 1
ATOM 776 N N . ASP A 1 117 ? 28.161 40.355 66.125 1.00 155.04 117 ASP A N 1
ATOM 777 C CA . ASP A 1 117 ? 28.979 41.329 65.418 1.00 146.37 117 ASP A CA 1
ATOM 778 C C . ASP A 1 117 ? 30.311 41.440 66.142 1.00 157.24 117 ASP A C 1
ATOM 779 O O . ASP A 1 117 ? 30.407 41.114 67.325 1.00 161.94 117 ASP A O 1
ATOM 784 N N . GLU A 1 118 ? 31.340 41.891 65.433 1.00 165.39 118 GLU A N 1
ATOM 785 C CA . GLU A 1 118 ? 32.627 42.166 66.054 1.00 178.84 118 GLU A CA 1
ATOM 786 C C . GLU A 1 118 ? 32.424 43.106 67.238 1.00 187.92 118 GLU A C 1
ATOM 787 O O . GLU A 1 118 ? 33.031 42.937 68.296 1.00 188.22 118 GLU A O 1
ATOM 793 N N . LYS A 1 119 ? 31.560 44.098 67.047 1.00 180.61 119 LYS A N 1
ATOM 794 C CA . LYS A 1 119 ? 31.150 44.976 68.133 1.00 179.60 119 LYS A CA 1
ATOM 795 C C . LYS A 1 119 ? 30.016 44.310 68.906 1.00 171.55 119 LYS A C 1
ATOM 796 O O . LYS A 1 119 ? 29.498 43.275 68.488 1.00 171.29 119 LYS A O 1
ATOM 802 N N . GLY A 1 120 ? 29.631 44.902 70.031 1.00 162.59 120 GLY A N 1
ATOM 803 C CA . GLY A 1 120 ? 28.604 44.326 70.882 1.00 159.72 120 GLY A CA 1
ATOM 804 C C . GLY A 1 120 ? 27.315 43.979 70.159 1.00 158.94 120 GLY A C 1
ATOM 805 O O . GLY A 1 120 ? 26.752 42.903 70.362 1.00 156.30 120 GLY A O 1
ATOM 806 N N . ASN A 1 121 ? 26.851 44.893 69.311 1.00 161.75 121 ASN A N 1
ATOM 807 C CA . ASN A 1 121 ? 25.576 44.744 68.612 1.00 157.34 121 ASN A CA 1
ATOM 808 C C . ASN A 1 121 ? 25.343 43.338 68.062 1.00 156.26 121 ASN A C 1
ATOM 809 O O . ASN A 1 121 ? 26.196 42.783 67.374 1.00 161.37 121 ASN A O 1
ATOM 814 N N . ARG A 1 122 ? 24.182 42.769 68.369 1.00 150.80 122 ARG A N 1
ATOM 815 C CA . ARG A 1 122 ? 23.823 41.446 67.870 1.00 144.81 122 ARG A CA 1
ATOM 816 C C . ARG A 1 122 ? 22.536 41.525 67.057 1.00 142.03 122 ARG A C 1
ATOM 817 O O . ARG A 1 122 ? 21.530 42.057 67.525 1.00 145.72 122 ARG A O 1
ATOM 825 N N . GLU A 1 123 ? 22.569 41.001 65.836 1.00 137.60 123 GLU A N 1
ATOM 826 C CA . GLU A 1 123 ? 21.412 41.084 64.952 1.00 140.08 123 GLU A CA 1
ATOM 827 C C . GLU A 1 123 ? 20.830 39.709 64.636 1.00 138.37 123 GLU A C 1
ATOM 828 O O . GLU A 1 123 ? 21.317 38.690 65.126 1.00 134.92 123 GLU A O 1
ATOM 834 N N . LEU A 1 124 ? 19.777 39.691 63.824 1.00 141.34 124 LEU A N 1
ATOM 835 C CA . LEU A 1 124 ? 19.146 38.441 63.407 1.00 141.04 124 LEU A CA 1
ATOM 836 C C . LEU A 1 124 ? 18.628 38.525 61.974 1.00 135.40 124 LEU A C 1
ATOM 837 O O . LEU A 1 124 ? 18.311 39.604 61.475 1.00 138.50 124 LEU A O 1
ATOM 842 N N . LYS A 1 125 ? 18.552 37.374 61.316 1.00 124.73 125 LYS A N 1
ATOM 843 C CA . LYS A 1 125 ? 17.979 37.283 59.980 1.00 126.02 125 LYS A CA 1
ATOM 844 C C . LYS A 1 125 ? 17.393 35.894 59.762 1.00 136.51 125 LYS A C 1
ATOM 845 O O . LYS A 1 125 ? 18.089 34.887 59.899 1.00 138.00 125 LYS A O 1
ATOM 851 N N . LYS A 1 126 ? 16.105 35.850 59.436 1.00 140.48 126 LYS A N 1
ATOM 852 C CA . LYS A 1 126 ? 15.385 34.589 59.278 1.00 141.00 126 LYS A CA 1
ATOM 853 C C . LYS A 1 126 ? 16.115 33.615 58.356 1.00 142.97 126 LYS A C 1
ATOM 854 O O . LYS A 1 126 ? 16.990 34.009 57.587 1.00 146.61 126 LYS A O 1
ATOM 856 N N . GLY A 1 127 ? 15.741 32.342 58.442 1.00 143.42 127 GLY A N 1
ATOM 857 C CA . GLY A 1 127 ? 16.376 31.295 57.663 1.00 145.43 127 GLY A CA 1
ATOM 858 C C . GLY A 1 127 ? 16.579 31.661 56.205 1.00 144.31 127 GLY A C 1
ATOM 859 O O . GLY A 1 127 ? 17.698 31.945 55.780 1.00 147.97 127 GLY A O 1
ATOM 860 N N . ASP A 1 128 ? 15.494 31.655 55.438 1.00 142.60 128 ASP A N 1
ATOM 861 C CA . ASP A 1 128 ? 15.563 31.967 54.014 1.00 147.87 128 ASP A CA 1
ATOM 862 C C . ASP A 1 128 ? 16.083 33.379 53.758 1.00 147.38 128 ASP A C 1
ATOM 863 O O . ASP A 1 128 ? 16.637 33.661 52.695 1.00 152.77 128 ASP A O 1
ATOM 868 N N . ALA A 1 129 ? 15.903 34.263 54.735 1.00 135.12 129 ALA A N 1
ATOM 869 C CA . ALA A 1 129 ? 16.389 35.633 54.620 1.00 124.83 129 ALA A CA 1
ATOM 870 C C . ALA A 1 129 ? 17.908 35.653 54.484 1.00 117.56 129 ALA A C 1
ATOM 871 O O . ALA A 1 129 ? 18.485 36.618 53.984 1.00 117.04 129 ALA A O 1
ATOM 873 N N . ILE A 1 130 ? 18.548 34.579 54.934 1.00 112.21 130 ILE A N 1
ATOM 874 C CA . ILE A 1 130 ? 19.996 34.448 54.836 1.00 104.21 130 ILE A CA 1
ATOM 875 C C . ILE A 1 130 ? 20.392 33.890 53.474 1.00 101.59 130 ILE A C 1
ATOM 876 O O . ILE A 1 130 ? 21.338 34.363 52.845 1.00 99.21 130 ILE A O 1
ATOM 881 N N . LEU A 1 131 ? 19.652 32.884 53.023 1.00 107.80 131 LEU A N 1
ATOM 882 C CA . LEU A 1 131 ? 19.997 32.162 51.806 1.00 112.24 131 LEU A CA 1
ATOM 883 C C . LEU A 1 131 ? 19.944 33.053 50.566 1.00 102.68 131 LEU A C 1
ATOM 884 O O . LEU A 1 131 ? 20.778 32.930 49.670 1.00 101.54 131 LEU A O 1
ATOM 889 N N . GLU A 1 132 ? 18.968 33.954 50.517 1.00 104.91 132 GLU A N 1
ATOM 890 C CA . GLU A 1 132 ? 18.816 34.833 49.362 1.00 104.51 132 GLU A CA 1
ATOM 891 C C . GLU A 1 132 ? 19.927 35.878 49.293 1.00 104.36 132 GLU A C 1
ATOM 892 O O . GLU A 1 132 ? 20.426 36.189 48.212 1.00 106.24 132 GLU A O 1
ATOM 898 N N . SER A 1 133 ? 20.310 36.415 50.447 1.00 91.60 133 SER A N 1
ATOM 899 C CA . SER A 1 133 ? 21.370 37.418 50.504 1.00 94.09 133 SER A CA 1
ATOM 900 C C . SER A 1 133 ? 22.710 36.838 50.070 1.00 95.67 133 SER A C 1
ATOM 901 O O . SER A 1 133 ? 23.525 37.527 49.456 1.00 99.60 133 SER A O 1
ATOM 904 N N . ALA A 1 134 ? 22.935 35.569 50.394 1.00 92.06 134 ALA A N 1
ATOM 905 C CA . ALA A 1 134 ? 24.137 34.873 49.956 1.00 94.48 134 ALA A CA 1
ATOM 906 C C . ALA A 1 134 ? 24.096 34.690 48.444 1.00 90.82 134 ALA A C 1
ATOM 907 O O . ALA A 1 134 ? 25.071 34.964 47.745 1.00 87.19 134 ALA A O 1
ATOM 909 N N . ILE A 1 135 ? 22.954 34.225 47.949 1.00 93.81 135 ILE A N 1
ATOM 910 C CA . ILE A 1 135 ? 22.744 34.059 46.518 1.00 86.87 135 ILE A CA 1
ATOM 911 C C . ILE A 1 135 ? 22.878 35.394 45.794 1.00 85.30 135 ILE A C 1
ATOM 912 O O . ILE A 1 135 ? 23.515 35.483 44.741 1.00 79.92 135 ILE A O 1
ATOM 917 N N . ASN A 1 136 ? 22.279 36.431 46.372 1.00 70.30 136 ASN A N 1
ATOM 918 C CA . ASN A 1 136 ? 22.302 37.763 45.780 1.00 70.46 136 ASN A CA 1
ATOM 919 C C . ASN A 1 136 ? 23.716 38.310 45.661 1.00 75.57 136 ASN A C 1
ATOM 920 O O . ASN A 1 136 ? 24.069 38.935 44.659 1.00 81.59 136 ASN A O 1
ATOM 925 N N . ALA A 1 137 ? 24.524 38.070 46.689 1.00 72.36 137 ALA A N 1
ATOM 926 C CA . ALA A 1 137 ? 25.908 38.521 46.690 1.00 76.69 137 ALA A CA 1
ATOM 927 C C . ALA A 1 137 ? 26.674 37.875 45.544 1.00 76.67 137 ALA A C 1
ATOM 928 O O . ALA A 1 137 ? 27.482 38.522 44.878 1.00 79.93 137 ALA A O 1
ATOM 930 N N . ALA A 1 138 ? 26.416 36.591 45.321 1.00 75.77 138 ALA A N 1
ATOM 931 C CA . ALA A 1 138 ? 27.056 35.865 44.234 1.00 76.94 138 ALA A CA 1
ATOM 932 C C . ALA A 1 138 ? 26.625 36.436 42.887 1.00 75.98 138 ALA A C 1
ATOM 933 O O . ALA A 1 138 ? 27.440 36.591 41.979 1.00 79.79 138 ALA A O 1
ATOM 935 N N . ARG A 1 139 ? 25.339 36.753 42.769 1.00 63.50 139 ARG A N 1
ATOM 936 C CA . ARG A 1 139 ? 24.795 37.287 41.524 1.00 83.97 139 ARG A CA 1
ATOM 937 C C . ARG A 1 139 ? 25.442 38.616 41.139 1.00 84.80 139 ARG A C 1
ATOM 938 O O . ARG A 1 139 ? 25.824 38.817 39.985 1.00 72.08 139 ARG A O 1
ATOM 946 N N . MET A 1 140 ? 25.567 39.515 42.109 1.00 83.01 140 MET A N 1
ATOM 947 C CA . MET A 1 140 ? 26.076 40.858 41.847 1.00 82.56 140 MET A CA 1
ATOM 948 C C . MET A 1 140 ? 27.578 40.874 41.579 1.00 82.20 140 MET A C 1
ATOM 949 O O . MET A 1 140 ? 28.129 41.891 41.158 1.00 78.82 140 MET A O 1
ATOM 954 N N . ALA A 1 141 ? 28.235 39.743 41.816 1.00 68.48 141 ALA A N 1
ATOM 955 C CA . ALA A 1 141 ? 29.685 39.662 41.683 1.00 67.85 141 ALA A CA 1
ATOM 956 C C . ALA A 1 141 ? 30.139 39.204 40.300 1.00 79.24 141 ALA A C 1
ATOM 957 O O . ALA A 1 141 ? 31.335 39.181 40.016 1.00 81.97 141 ALA A O 1
ATOM 959 N N . ILE A 1 142 ? 29.191 38.848 39.440 1.00 84.20 142 ILE A N 1
ATOM 960 C CA . ILE A 1 142 ? 29.533 38.259 38.148 1.00 80.64 142 ILE A CA 1
ATOM 961 C C . ILE A 1 142 ? 28.923 39.001 36.961 1.00 68.95 142 ILE A C 1
ATOM 962 O O . ILE A 1 142 ? 27.872 39.632 37.076 1.00 65.83 142 ILE A O 1
ATOM 967 N N . SER A 1 143 ? 29.597 38.920 35.819 1.00 65.44 143 SER A N 1
ATOM 968 C CA . SER A 1 143 ? 29.073 39.485 34.583 1.00 72.95 143 SER A CA 1
ATOM 969 C C . SER A 1 143 ? 28.340 38.409 33.794 1.00 67.17 143 SER A C 1
ATOM 970 O O . SER A 1 143 ? 28.394 37.227 34.136 1.00 61.94 143 SER A O 1
ATOM 973 N N . THR A 1 144 ? 27.664 38.821 32.728 1.00 77.11 144 THR A N 1
ATOM 974 C CA . THR A 1 144 ? 26.917 37.887 31.902 1.00 67.67 144 THR A CA 1
ATOM 975 C C . THR A 1 144 ? 27.820 36.787 31.353 1.00 79.78 144 THR A C 1
ATOM 976 O O . THR A 1 144 ? 27.495 35.604 31.449 1.00 83.34 144 THR A O 1
ATOM 980 N N . GLU A 1 145 ? 28.960 37.174 30.788 1.00 73.84 145 GLU A N 1
ATOM 981 C CA . GLU A 1 145 ? 29.850 36.197 30.171 1.00 72.28 145 GLU A CA 1
ATOM 982 C C . GLU A 1 145 ? 30.623 35.387 31.207 1.00 78.76 145 GLU A C 1
ATOM 983 O O . GLU A 1 145 ? 31.338 34.449 30.864 1.00 86.87 145 GLU A O 1
ATOM 989 N N . GLU A 1 146 ? 30.475 35.750 32.476 1.00 82.38 146 GLU A N 1
ATOM 990 C CA . GLU A 1 146 ? 30.971 34.908 33.555 1.00 87.48 146 GLU A CA 1
ATOM 991 C C . GLU A 1 146 ? 29.931 33.835 33.843 1.00 68.74 146 GLU A C 1
ATOM 992 O O . GLU A 1 146 ? 30.262 32.677 34.091 1.00 67.98 146 GLU A O 1
ATOM 998 N N . LYS A 1 147 ? 28.666 34.233 33.802 1.00 67.73 147 LYS A N 1
ATOM 999 C CA . LYS A 1 147 ? 27.560 33.306 34.001 1.00 67.80 147 LYS A CA 1
ATOM 1000 C C . LYS A 1 147 ? 27.634 32.143 33.012 1.00 77.87 147 LYS A C 1
ATOM 1001 O O . LYS A 1 147 ? 27.361 30.997 33.367 1.00 81.44 147 LYS A O 1
ATOM 1007 N N . ASN A 1 148 ? 28.011 32.442 31.773 1.00 68.76 148 ASN A N 1
ATOM 1008 C CA . ASN A 1 148 ? 28.122 31.413 30.747 1.00 71.30 148 ASN A CA 1
ATOM 1009 C C . ASN A 1 148 ? 29.184 30.379 31.099 1.00 79.27 148 ASN A C 1
ATOM 1010 O O . ASN A 1 148 ? 28.981 29.178 30.918 1.00 78.82 148 ASN A O 1
ATOM 1015 N N . THR A 1 149 ? 30.319 30.853 31.600 1.00 80.36 149 THR A N 1
ATOM 1016 C CA . THR A 1 149 ? 31.410 29.968 31.987 1.00 78.75 149 THR A CA 1
ATOM 1017 C C . THR A 1 149 ? 30.992 29.097 33.165 1.00 83.63 149 THR A C 1
ATOM 1018 O O . THR A 1 149 ? 31.293 27.906 33.207 1.00 81.50 149 THR A O 1
ATOM 1022 N N . ILE A 1 150 ? 30.290 29.699 34.119 1.00 78.37 150 ILE A N 1
ATOM 1023 C CA . ILE A 1 150 ? 29.789 28.970 35.276 1.00 78.36 150 ILE A CA 1
ATOM 1024 C C . ILE A 1 150 ? 28.782 27.895 34.861 1.00 84.73 150 ILE A C 1
ATOM 1025 O O . ILE A 1 150 ? 28.922 26.725 35.222 1.00 86.17 150 ILE A O 1
ATOM 1030 N N . LEU A 1 151 ? 27.771 28.297 34.098 1.00 66.26 151 LEU A N 1
ATOM 1031 C CA . LEU A 1 151 ? 26.755 27.366 33.618 1.00 67.15 151 LEU A CA 1
ATOM 1032 C C . LEU A 1 151 ? 27.377 26.212 32.840 1.00 79.58 151 LEU A C 1
ATOM 1033 O O . LEU A 1 151 ? 26.949 25.065 32.968 1.00 78.91 151 LEU A O 1
ATOM 1038 N N . SER A 1 152 ? 28.390 26.521 32.039 1.00 74.18 152 SER A N 1
ATOM 1039 C CA . SER A 1 152 ? 29.079 25.507 31.250 1.00 85.34 152 SER A CA 1
ATOM 1040 C C . SER A 1 152 ? 28.107 24.762 30.335 1.00 86.13 152 SER A C 1
ATOM 1041 O O . SER A 1 152 ? 27.528 25.352 29.424 1.00 86.88 152 SER A O 1
ATOM 1044 N N . ASN A 1 153 ? 27.931 23.467 30.578 1.00 85.91 153 ASN A N 1
ATOM 1045 C CA . ASN A 1 153 ? 27.045 22.651 29.754 1.00 83.04 153 ASN A CA 1
ATOM 1046 C C . ASN A 1 153 ? 25.576 22.893 30.085 1.00 79.71 153 ASN A C 1
ATOM 1047 O O . ASN A 1 153 ? 24.688 22.622 29.271 1.00 71.71 153 ASN A O 1
ATOM 1052 N N . ASN A 1 154 ? 25.329 23.410 31.284 1.00 72.39 154 ASN A N 1
ATOM 1053 C CA . ASN A 1 154 ? 23.969 23.694 31.734 1.00 73.45 154 ASN A CA 1
ATOM 1054 C C . ASN A 1 154 ? 23.360 24.925 31.071 1.00 69.54 154 ASN A C 1
ATOM 1055 O O . ASN A 1 154 ? 22.171 25.206 31.237 1.00 71.66 154 ASN A O 1
ATOM 1060 N N . VAL A 1 155 ? 24.176 25.656 30.317 1.00 63.71 155 VAL A N 1
ATOM 1061 C CA . VAL A 1 155 ? 23.691 26.829 29.601 1.00 60.42 155 VAL A CA 1
ATOM 1062 C C . VAL A 1 155 ? 22.587 26.396 28.638 1.00 53.90 155 VAL A C 1
ATOM 1063 O O . VAL A 1 155 ? 21.682 27.169 28.317 1.00 54.96 155 VAL A O 1
ATOM 1067 N N . LYS A 1 156 ? 22.667 25.146 28.189 1.00 55.68 156 LYS A N 1
ATOM 1068 C CA . LYS A 1 156 ? 21.688 24.610 27.257 1.00 57.92 156 LYS A CA 1
ATOM 1069 C C . LYS A 1 156 ? 20.271 24.745 27.809 1.00 60.25 156 LYS A C 1
ATOM 1070 O O . LYS A 1 156 ? 19.422 25.391 27.203 1.00 61.96 156 LYS A O 1
ATOM 1076 N N . SER A 1 157 ? 20.026 24.145 28.968 1.00 63.67 157 SER A N 1
ATOM 1077 C CA . SER A 1 157 ? 18.685 24.129 29.542 1.00 67.89 157 SER A CA 1
ATOM 1078 C C . SER A 1 157 ? 18.314 25.447 30.223 1.00 52.90 157 SER A C 1
ATOM 1079 O O . SER A 1 157 ? 17.146 25.827 30.253 1.00 62.38 157 SER A O 1
ATOM 1082 N N . ALA A 1 158 ? 19.310 26.131 30.782 1.00 52.44 158 ALA A N 1
ATOM 1083 C CA . ALA A 1 158 ? 19.090 27.426 31.424 1.00 56.65 158 ALA A CA 1
ATOM 1084 C C . ALA A 1 158 ? 18.536 28.441 30.428 1.00 50.93 158 ALA A C 1
ATOM 1085 O O . ALA A 1 158 ? 17.527 29.095 30.686 1.00 53.16 158 ALA A O 1
ATOM 1087 N N . THR A 1 159 ? 19.195 28.564 29.285 1.00 49.38 159 THR A N 1
ATOM 1088 C CA . THR A 1 159 ? 18.722 29.476 28.256 1.00 48.18 159 THR A CA 1
ATOM 1089 C C . THR A 1 159 ? 17.419 28.995 27.620 1.00 49.36 159 THR A C 1
ATOM 1090 O O . THR A 1 159 ? 16.577 29.813 27.238 1.00 55.87 159 THR A O 1
ATOM 1094 N N . PHE A 1 160 ? 17.241 27.678 27.514 1.00 50.88 160 PHE A N 1
ATOM 1095 C CA . PHE A 1 160 ? 16.027 27.150 26.890 1.00 44.11 160 PHE A CA 1
ATOM 1096 C C . PHE A 1 160 ? 14.807 27.432 27.751 1.00 40.94 160 PHE A C 1
ATOM 1097 O O . PHE A 1 160 ? 13.722 27.701 27.233 1.00 45.60 160 PHE A O 1
ATOM 1105 N N . GLU A 1 161 ? 14.991 27.369 29.068 1.00 45.88 161 GLU A N 1
ATOM 1106 C CA . GLU A 1 161 ? 13.915 27.698 29.996 1.00 52.27 161 GLU A CA 1
ATOM 1107 C C . GLU A 1 161 ? 13.489 29.162 29.889 1.00 53.31 161 GLU A C 1
ATOM 1108 O O . GLU A 1 161 ? 12.324 29.492 30.100 1.00 55.16 161 GLU A O 1
ATOM 1114 N N . VAL A 1 162 ? 14.432 30.036 29.549 1.00 53.68 162 VAL A N 1
ATOM 1115 C CA . VAL A 1 162 ? 14.113 31.443 29.330 1.00 55.63 162 VAL A CA 1
ATOM 1116 C C . VAL A 1 162 ? 13.391 31.623 28.000 1.00 50.18 162 VAL A C 1
ATOM 1117 O O . VAL A 1 162 ? 12.391 32.338 27.908 1.00 48.45 162 VAL A O 1
ATOM 1121 N N . PHE A 1 163 ? 13.903 30.959 26.970 1.00 48.04 163 PHE A N 1
ATOM 1122 C CA . PHE A 1 163 ? 13.285 31.001 25.652 1.00 49.56 163 PHE A CA 1
ATOM 1123 C C . PHE A 1 163 ? 11.811 30.595 25.730 1.00 49.20 163 PHE A C 1
ATOM 1124 O O . PHE A 1 163 ? 10.958 31.203 25.086 1.00 40.34 163 PHE A O 1
ATOM 1132 N N . CYS A 1 164 ? 11.516 29.590 26.551 1.00 39.75 164 CYS A N 1
ATOM 1133 C CA . CYS A 1 164 ? 10.157 29.056 26.659 1.00 52.24 164 CYS A CA 1
ATOM 1134 C C . CYS A 1 164 ? 9.168 29.972 27.379 1.00 48.65 164 CYS A C 1
ATOM 1135 O O . CYS A 1 164 ? 7.956 29.778 27.279 1.00 55.06 164 CYS A O 1
ATOM 1138 N N . GLU A 1 165 ? 9.679 30.958 28.109 1.00 45.51 165 GLU A N 1
ATOM 1139 C CA . GLU A 1 165 ? 8.815 31.894 28.827 1.00 44.95 165 GLU A CA 1
ATOM 1140 C C . GLU A 1 165 ? 8.380 33.088 27.980 1.00 44.22 165 GLU A C 1
ATOM 1141 O O . GLU A 1 165 ? 7.466 33.818 28.358 1.00 58.54 165 GLU A O 1
ATOM 1147 N N . LEU A 1 166 ? 9.042 33.292 26.845 1.00 47.37 166 LEU A N 1
ATOM 1148 C CA . LEU A 1 166 ? 8.675 34.365 25.925 1.00 46.91 166 LEU A CA 1
ATOM 1149 C C . LEU A 1 166 ? 7.243 34.208 25.413 1.00 43.67 166 LEU A C 1
ATOM 1150 O O . LEU A 1 166 ? 6.792 33.093 25.152 1.00 57.30 166 LEU A O 1
ATOM 1155 N N . PRO A 1 167 ? 6.530 35.335 25.261 1.00 57.89 167 PRO A N 1
ATOM 1156 C CA . PRO A 1 167 ? 5.168 35.356 24.716 1.00 54.27 167 PRO A CA 1
ATOM 1157 C C . PRO A 1 167 ? 5.033 34.596 23.393 1.00 56.14 167 PRO A C 1
ATOM 1158 O O . PRO A 1 167 ? 4.033 33.906 23.190 1.00 51.43 167 PRO A O 1
ATOM 1162 N N . CYS A 1 168 ? 6.025 34.706 22.514 1.00 40.51 168 CYS A N 1
ATOM 1163 C CA . CYS A 1 168 ? 5.951 34.056 21.207 1.00 53.93 168 CYS A CA 1
ATOM 1164 C C . CYS A 1 168 ? 5.979 32.540 21.323 1.00 58.37 168 CYS A C 1
ATOM 1165 O O . CYS A 1 168 ? 5.526 31.832 20.430 1.00 60.68 168 CYS A O 1
ATOM 1168 N N . MET A 1 169 ? 6.526 32.046 22.425 1.00 55.90 169 MET A N 1
ATOM 1169 C CA . MET A 1 169 ? 6.688 30.613 22.605 1.00 54.12 169 MET A CA 1
ATOM 1170 C C . MET A 1 169 ? 5.499 30.036 23.360 1.00 46.52 169 MET A C 1
ATOM 1171 O O . MET A 1 169 ? 5.440 28.838 23.625 1.00 54.72 169 MET A O 1
ATOM 1176 N N . ASP A 1 170 ? 4.541 30.895 23.694 1.00 49.81 170 ASP A N 1
ATOM 1177 C CA . ASP A 1 170 ? 3.374 30.468 24.460 1.00 49.05 170 ASP A CA 1
ATOM 1178 C C . ASP A 1 170 ? 2.430 29.591 23.638 1.00 63.15 170 ASP A C 1
ATOM 1179 O O . ASP A 1 170 ? 2.048 29.946 22.522 1.00 57.05 170 ASP A O 1
ATOM 1184 N N . GLY A 1 171 ? 2.056 28.444 24.195 1.00 64.57 171 GLY A N 1
ATOM 1185 C CA . GLY A 1 171 ? 1.159 27.527 23.510 1.00 62.33 171 GLY A CA 1
ATOM 1186 C C . GLY A 1 171 ? 1.808 26.763 22.366 1.00 50.11 171 GLY A C 1
ATOM 1187 O O . GLY A 1 171 ? 1.120 26.180 21.535 1.00 58.55 171 GLY A O 1
ATOM 1188 N N . PHE A 1 172 ? 3.136 26.757 22.328 1.00 49.18 172 PHE A N 1
ATOM 1189 C CA . PHE A 1 172 ? 3.860 26.093 21.253 1.00 58.34 172 PHE A CA 1
ATOM 1190 C C . PHE A 1 172 ? 3.568 24.594 21.228 1.00 56.56 172 PHE A C 1
ATOM 1191 O O . PHE A 1 172 ? 3.276 24.024 20.173 1.00 46.48 172 PHE A O 1
ATOM 1199 N N . ALA A 1 173 ? 3.646 23.963 22.394 1.00 43.85 173 ALA A N 1
ATOM 1200 C CA . ALA A 1 173 ? 3.466 22.519 22.493 1.00 60.89 173 ALA A CA 1
ATOM 1201 C C . ALA A 1 173 ? 2.026 22.125 22.198 1.00 48.34 173 ALA A C 1
ATOM 1202 O O . ALA A 1 173 ? 1.774 21.117 21.548 1.00 52.91 173 ALA A O 1
ATOM 1204 N N . GLU A 1 174 ? 1.088 22.935 22.671 1.00 50.00 174 GLU A N 1
ATOM 1205 C CA . GLU A 1 174 ? -0.333 22.700 22.444 1.00 55.81 174 GLU A CA 1
ATOM 1206 C C . GLU A 1 174 ? -0.690 22.786 20.965 1.00 54.30 174 GLU A C 1
ATOM 1207 O O . GLU A 1 174 ? -1.487 21.996 20.459 1.00 57.53 174 GLU A O 1
ATOM 1213 N N . GLN A 1 175 ? -0.099 23.750 20.273 1.00 59.47 175 GLN A N 1
ATOM 1214 C CA . GLN A 1 175 ? -0.409 23.964 18.867 1.00 56.47 175 GLN A CA 1
ATOM 1215 C C . GLN A 1 175 ? 0.365 23.002 17.973 1.00 44.04 175 GLN A C 1
ATOM 1216 O O . GLN A 1 175 ? -0.179 22.465 17.009 1.00 45.57 175 GLN A O 1
ATOM 1222 N N . ASN A 1 176 ? 1.635 22.779 18.297 1.00 44.40 176 ASN A N 1
ATOM 1223 C CA . ASN A 1 176 ? 2.500 21.964 17.443 1.00 43.79 176 ASN A CA 1
ATOM 1224 C C . ASN A 1 176 ? 2.687 20.524 17.912 1.00 47.04 176 ASN A C 1
ATOM 1225 O O . ASN A 1 176 ? 3.122 19.676 17.138 1.00 38.89 176 ASN A O 1
ATOM 1230 N N . GLY A 1 177 ? 2.379 20.255 19.177 1.00 40.39 177 GLY A N 1
ATOM 1231 C CA . GLY A 1 177 ? 2.535 18.918 19.735 1.00 39.48 177 GLY A CA 1
ATOM 1232 C C . GLY A 1 177 ? 3.786 18.773 20.580 1.00 43.04 177 GLY A C 1
ATOM 1233 O O . GLY A 1 177 ? 4.780 19.460 20.354 1.00 44.31 177 GLY A O 1
ATOM 1234 N N . LYS A 1 178 ? 3.738 17.869 21.552 1.00 42.08 178 LYS A N 1
ATOM 1235 C CA . LYS A 1 178 ? 4.887 17.597 22.411 1.00 57.75 178 LYS A CA 1
ATOM 1236 C C . LYS A 1 178 ? 6.123 17.125 21.646 1.00 54.49 178 LYS A C 1
ATOM 1237 O O . LYS A 1 178 ? 7.242 17.514 21.977 1.00 43.90 178 LYS A O 1
ATOM 1243 N N . THR A 1 179 ? 5.925 16.284 20.633 1.00 49.52 179 THR A N 1
ATOM 1244 C CA . THR A 1 179 ? 7.046 15.778 19.842 1.00 49.39 179 THR A CA 1
ATOM 1245 C C . THR A 1 179 ? 7.857 16.910 19.200 1.00 45.30 179 THR A C 1
ATOM 1246 O O . THR A 1 179 ? 9.070 16.991 19.379 1.00 52.61 179 THR A O 1
ATOM 1250 N N . ALA A 1 180 ? 7.178 17.783 18.461 1.00 38.29 180 ALA A N 1
ATOM 1251 C CA . ALA A 1 180 ? 7.825 18.930 17.825 1.00 38.39 180 ALA A CA 1
ATOM 1252 C C . ALA A 1 180 ? 8.500 19.844 18.857 1.00 43.57 180 ALA A C 1
ATOM 1253 O O . ALA A 1 180 ? 9.556 20.415 18.589 1.00 42.64 180 ALA A O 1
ATOM 1255 N N . PHE A 1 181 ? 7.884 19.983 20.028 1.00 41.86 181 PHE A N 1
ATOM 1256 C CA . PHE A 1 181 ? 8.482 20.763 21.106 1.00 41.90 181 PHE A CA 1
ATOM 1257 C C . PHE A 1 181 ? 9.787 20.129 21.596 1.00 54.31 181 PHE A C 1
ATOM 1258 O O . PHE A 1 181 ? 10.774 20.829 21.829 1.00 49.46 181 PHE A O 1
ATOM 1266 N N . TYR A 1 182 ? 9.783 18.805 21.747 1.00 47.68 182 TYR A N 1
ATOM 1267 C CA . TYR A 1 182 ? 10.970 18.069 22.183 1.00 48.51 182 TYR A CA 1
ATOM 1268 C C . TYR A 1 182 ? 12.074 18.085 21.128 1.00 47.58 182 TYR A C 1
ATOM 1269 O O . TYR A 1 182 ? 13.256 18.112 21.461 1.00 46.62 182 TYR A O 1
ATOM 1278 N N . ALA A 1 183 ? 11.679 18.055 19.859 1.00 40.00 183 ALA A N 1
ATOM 1279 C CA . ALA A 1 183 ? 12.618 18.247 18.756 1.00 52.29 183 ALA A CA 1
ATOM 1280 C C . ALA A 1 183 ? 13.219 19.660 18.761 1.00 49.27 183 ALA A C 1
ATOM 1281 O O . ALA A 1 183 ? 14.419 19.834 18.533 1.00 52.07 183 ALA A O 1
ATOM 1283 N N . LEU A 1 184 ? 12.391 20.667 19.015 1.00 44.00 184 LEU A N 1
ATOM 1284 C CA . LEU A 1 184 ? 12.903 22.032 19.137 1.00 41.21 184 LEU A CA 1
ATOM 1285 C C . LEU A 1 184 ? 13.961 22.085 20.234 1.00 38.95 184 LEU A C 1
ATOM 1286 O O . LEU A 1 184 ? 15.063 22.584 20.022 1.00 41.13 184 LEU A O 1
ATOM 1291 N N . ARG A 1 185 ? 13.621 21.561 21.407 1.00 41.12 185 ARG A N 1
ATOM 1292 C CA . ARG A 1 185 ? 14.578 21.506 22.505 1.00 49.00 185 ARG A CA 1
ATOM 1293 C C . ARG A 1 185 ? 15.869 20.823 22.063 1.00 54.31 185 ARG A C 1
ATOM 1294 O O . ARG A 1 185 ? 16.960 21.337 22.308 1.00 47.20 185 ARG A O 1
ATOM 1302 N N . ALA A 1 186 ? 15.739 19.672 21.403 1.00 51.05 186 ALA A N 1
ATOM 1303 C CA . ALA A 1 186 ? 16.904 18.930 20.926 1.00 56.09 186 ALA A CA 1
ATOM 1304 C C . ALA A 1 186 ? 17.732 19.769 19.960 1.00 53.51 186 ALA A C 1
ATOM 1305 O O . ALA A 1 186 ? 18.955 19.819 20.069 1.00 49.81 186 ALA A O 1
ATOM 1307 N N . GLY A 1 187 ? 17.067 20.433 19.019 1.00 46.12 187 GLY A N 1
ATOM 1308 C CA . GLY A 1 187 ? 17.763 21.310 18.094 1.00 44.75 187 GLY A CA 1
ATOM 1309 C C . GLY A 1 187 ? 18.438 22.458 18.834 1.00 56.43 187 GLY A C 1
ATOM 1310 O O . GLY A 1 187 ? 19.565 22.840 18.523 1.00 56.98 187 GLY A O 1
ATOM 1311 N N . PHE A 1 188 ? 17.741 22.998 19.829 1.00 56.04 188 PHE A N 1
ATOM 1312 C CA . PHE A 1 188 ? 18.241 24.112 20.631 1.00 48.81 188 PHE A CA 1
ATOM 1313 C C . PHE A 1 188 ? 19.511 23.703 21.372 1.00 54.92 188 PHE A C 1
ATOM 1314 O O . PHE A 1 188 ? 20.520 24.403 21.320 1.00 49.93 188 PHE A O 1
ATOM 1322 N N . TYR A 1 189 ? 19.460 22.558 22.050 1.00 59.97 189 TYR A N 1
ATOM 1323 C CA . TYR A 1 189 ? 20.617 22.045 22.784 1.00 52.72 189 TYR A CA 1
ATOM 1324 C C . TYR A 1 189 ? 21.817 21.810 21.872 1.00 58.06 189 TYR A C 1
ATOM 1325 O O . TYR A 1 189 ? 22.930 22.239 22.173 1.00 64.02 189 TYR A O 1
ATOM 1334 N N . SER A 1 190 ? 21.587 21.120 20.760 1.00 60.72 190 SER A N 1
ATOM 1335 C CA . SER A 1 190 ? 22.675 20.723 19.870 1.00 72.92 190 SER A CA 1
ATOM 1336 C C . SER A 1 190 ? 23.338 21.918 19.191 1.00 67.37 190 SER A C 1
ATOM 1337 O O . SER A 1 190 ? 24.481 21.830 18.752 1.00 76.59 190 SER A O 1
ATOM 1340 N N . ALA A 1 191 ? 22.619 23.031 19.108 1.00 66.37 191 ALA A N 1
ATOM 1341 C CA . ALA A 1 191 ? 23.173 24.246 18.517 1.00 73.12 191 ALA A CA 1
ATOM 1342 C C . ALA A 1 191 ? 24.413 24.707 19.278 1.00 62.29 191 ALA A C 1
ATOM 1343 O O . ALA A 1 191 ? 25.256 25.416 18.734 1.00 63.69 191 ALA A O 1
ATOM 1345 N N . PHE A 1 192 ? 24.515 24.297 20.538 1.00 62.06 192 PHE A N 1
ATOM 1346 C CA . PHE A 1 192 ? 25.663 24.640 21.371 1.00 63.32 192 PHE A CA 1
ATOM 1347 C C . PHE A 1 192 ? 26.847 23.721 21.076 1.00 79.00 192 PHE A C 1
ATOM 1348 O O . PHE A 1 192 ? 26.835 22.546 21.439 1.00 81.84 192 PHE A O 1
ATOM 1356 N N . LYS A 1 193 ? 27.869 24.266 20.421 1.00 85.39 193 LYS A N 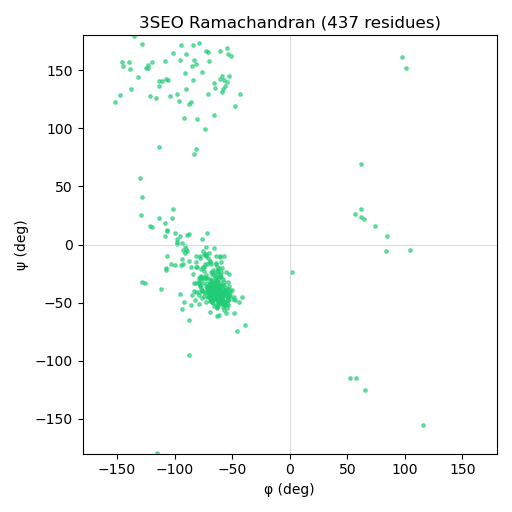1
ATOM 1357 C CA . LYS A 1 193 ? 29.037 23.483 20.024 1.00 90.99 193 LYS A CA 1
ATOM 1358 C C . LYS A 1 193 ? 30.174 23.549 21.047 1.00 97.28 193 LYS A C 1
ATOM 1359 O O . LYS A 1 193 ? 30.648 22.517 21.525 1.00 88.45 193 LYS A O 1
ATOM 1365 N N . ASN A 1 194 ? 30.614 24.762 21.369 1.00 90.04 194 ASN A N 1
ATOM 1366 C CA . ASN A 1 194 ? 31.628 24.967 22.399 1.00 97.33 194 ASN A CA 1
ATOM 1367 C C . ASN A 1 194 ? 31.220 26.067 23.373 1.00 96.94 194 ASN A C 1
ATOM 1368 O O . ASN A 1 194 ? 30.603 27.056 22.980 1.00 90.54 194 ASN A O 1
ATOM 1373 N N . THR A 1 195 ? 31.569 25.890 24.643 1.00 92.12 195 THR A N 1
ATOM 1374 C CA . THR A 1 195 ? 31.183 26.839 25.684 1.00 93.53 195 THR A CA 1
ATOM 1375 C C . THR A 1 195 ? 31.626 28.266 25.367 1.00 102.06 195 THR A C 1
ATOM 1376 O O . THR A 1 195 ? 31.044 29.230 25.865 1.00 103.18 195 THR A O 1
ATOM 1380 N N . ASP A 1 196 ? 32.654 28.394 24.534 1.00 103.55 196 ASP A N 1
ATOM 1381 C CA . ASP A 1 196 ? 33.206 29.699 24.186 1.00 98.56 196 ASP A CA 1
ATOM 1382 C C . ASP A 1 196 ? 32.433 30.364 23.049 1.00 97.32 196 ASP A C 1
ATOM 1383 O O . ASP A 1 196 ? 32.428 31.589 22.921 1.00 97.34 196 ASP A O 1
ATOM 1388 N N . THR A 1 197 ? 31.783 29.550 22.223 1.00 89.90 197 THR A N 1
ATOM 1389 C CA . THR A 1 197 ? 31.007 30.059 21.098 1.00 85.41 197 THR A CA 1
ATOM 1390 C C . THR A 1 197 ? 29.509 29.955 21.368 1.00 71.20 197 THR A C 1
ATOM 1391 O O . THR A 1 197 ? 28.690 30.133 20.468 1.00 65.07 197 THR A O 1
ATOM 1395 N N . ALA A 1 198 ? 29.163 29.667 22.618 1.00 72.02 198 ALA A N 1
ATOM 1396 C CA . ALA A 1 198 ? 27.774 29.482 23.019 1.00 74.44 198 ALA A CA 1
ATOM 1397 C C . ALA A 1 198 ? 26.858 30.547 22.429 1.00 71.41 198 ALA A C 1
ATOM 1398 O O . ALA A 1 198 ? 25.816 30.233 21.853 1.00 78.43 198 ALA A O 1
ATOM 1400 N N . LYS A 1 199 ? 27.253 31.807 22.574 1.00 65.78 199 LYS A N 1
ATOM 1401 C CA . LYS A 1 199 ? 26.419 32.921 22.136 1.00 58.83 199 LYS A CA 1
ATOM 1402 C C . LYS A 1 199 ? 26.297 32.991 20.616 1.00 59.06 199 LYS A C 1
ATOM 1403 O O . LYS A 1 199 ? 25.199 33.130 20.083 1.00 63.31 199 LYS A O 1
ATOM 1409 N N . GLN A 1 200 ? 27.428 32.898 19.925 1.00 68.61 200 GLN A N 1
ATOM 1410 C CA . GLN A 1 200 ? 27.429 32.925 18.467 1.00 66.26 200 GLN A CA 1
ATOM 1411 C C . GLN A 1 200 ? 26.630 31.756 17.899 1.00 61.54 200 GLN A C 1
ATOM 1412 O O . GLN A 1 200 ? 25.899 31.908 16.921 1.00 68.61 200 GLN A O 1
ATOM 1418 N N . ASP A 1 201 ? 26.764 30.592 18.526 1.00 67.73 201 ASP A N 1
ATOM 1419 C CA . ASP A 1 201 ? 26.108 29.380 18.044 1.00 67.52 201 ASP A CA 1
ATOM 1420 C C . ASP A 1 201 ? 24.588 29.448 18.172 1.00 72.43 201 ASP A C 1
ATOM 1421 O O . ASP A 1 201 ? 23.861 29.158 17.220 1.00 65.84 201 ASP A O 1
ATOM 1426 N N . ILE A 1 202 ? 24.109 29.829 19.351 1.00 66.65 202 ILE A N 1
ATOM 1427 C CA . ILE A 1 202 ? 22.675 29.901 19.589 1.00 52.24 202 ILE A CA 1
ATOM 1428 C C . ILE A 1 202 ? 22.041 31.025 18.769 1.00 58.32 202 ILE A C 1
ATOM 1429 O O . ILE A 1 202 ? 20.886 30.921 18.355 1.00 57.64 202 ILE A O 1
ATOM 1434 N N . THR A 1 203 ? 22.807 32.087 18.522 1.00 54.37 203 THR A N 1
ATOM 1435 C CA . THR A 1 203 ? 22.340 33.201 17.697 1.00 64.39 203 THR A CA 1
ATOM 1436 C C . THR A 1 203 ? 21.997 32.746 16.280 1.00 63.36 203 THR A C 1
ATOM 1437 O O . THR A 1 203 ? 20.977 33.151 15.711 1.00 52.14 203 THR A O 1
ATOM 1441 N N . LYS A 1 204 ? 22.860 31.909 15.712 1.00 59.37 204 LYS A N 1
ATOM 1442 C CA . LYS A 1 204 ? 22.633 31.372 14.373 1.00 63.87 204 LYS A CA 1
ATOM 1443 C C . LYS A 1 204 ? 21.399 30.470 14.345 1.00 47.40 204 LYS A C 1
ATOM 1444 O O . LYS A 1 204 ? 20.568 30.567 13.439 1.00 56.37 204 LYS A O 1
ATOM 1450 N N . PHE A 1 205 ? 21.279 29.596 15.338 1.00 50.08 205 PHE A N 1
ATOM 1451 C CA . PHE A 1 205 ? 20.093 28.754 15.456 1.00 59.19 205 PHE A CA 1
ATOM 1452 C C . PHE A 1 205 ? 18.839 29.620 15.452 1.00 59.86 205 PHE A C 1
ATOM 1453 O O . PHE A 1 205 ? 17.878 29.339 14.733 1.00 56.17 205 PHE A O 1
ATOM 1461 N N . MET A 1 206 ? 18.859 30.680 16.255 1.00 54.83 206 MET A N 1
ATOM 1462 C CA . MET A 1 206 ? 17.712 31.568 16.368 1.00 47.18 206 MET A CA 1
ATOM 1463 C C . MET A 1 206 ? 17.456 32.291 15.053 1.00 54.49 206 MET A C 1
ATOM 1464 O O . MET A 1 206 ? 16.315 32.416 14.612 1.00 59.73 206 MET A O 1
ATOM 1469 N N . LYS A 1 207 ? 18.525 32.764 14.427 1.00 61.07 207 LYS A N 1
ATOM 1470 C CA . LYS A 1 207 ? 18.406 33.496 13.172 1.00 61.02 207 LYS A CA 1
ATOM 1471 C C . LYS A 1 207 ? 17.778 32.620 12.087 1.00 64.27 207 LYS A C 1
ATOM 1472 O O . LYS A 1 207 ? 16.827 33.031 11.418 1.00 59.23 207 LYS A O 1
ATOM 1478 N N . ASP A 1 208 ? 18.307 31.409 11.928 1.00 62.66 208 ASP A N 1
ATOM 1479 C CA . ASP A 1 208 ? 17.797 30.467 10.930 1.00 59.17 208 ASP A CA 1
ATOM 1480 C C . ASP A 1 208 ? 16.315 30.175 11.135 1.00 55.09 208 ASP A C 1
ATOM 1481 O O . ASP A 1 208 ? 15.526 30.218 10.189 1.00 64.54 208 ASP A O 1
ATOM 1486 N N . ASN A 1 209 ? 15.937 29.873 12.375 1.00 45.91 209 ASN A N 1
ATOM 1487 C CA . ASN A 1 209 ? 14.550 29.531 12.670 1.00 49.09 209 ASN A CA 1
ATOM 1488 C C . ASN A 1 209 ? 13.606 30.722 12.605 1.00 43.13 209 ASN A C 1
ATOM 1489 O O . ASN A 1 209 ? 12.473 30.597 12.140 1.00 51.22 209 ASN A O 1
ATOM 1494 N N . LEU A 1 210 ? 14.071 31.875 13.072 1.00 43.23 210 LEU A N 1
ATOM 1495 C CA . LEU A 1 210 ? 13.269 33.092 13.000 1.00 51.73 210 LEU A CA 1
ATOM 1496 C C . LEU A 1 210 ? 13.009 33.456 11.542 1.00 50.92 210 LEU A C 1
ATOM 1497 O O . LEU A 1 210 ? 11.916 33.898 11.183 1.00 55.63 210 LEU A O 1
ATOM 1502 N N . GLN A 1 211 ? 14.018 33.261 10.704 1.00 51.71 211 GLN A N 1
ATOM 1503 C CA . GLN A 1 211 ? 13.857 33.492 9.277 1.00 55.09 211 GLN A CA 1
ATOM 1504 C C . GLN A 1 211 ? 12.733 32.612 8.739 1.00 61.53 211 GLN A C 1
ATOM 1505 O O . GLN A 1 211 ? 11.946 33.041 7.895 1.00 65.22 211 GLN A O 1
ATOM 1511 N N . ALA A 1 212 ? 12.658 31.385 9.248 1.00 46.81 212 ALA A N 1
ATOM 1512 C CA . ALA A 1 212 ? 11.672 30.413 8.784 1.00 57.19 212 ALA A CA 1
ATOM 1513 C C . ALA A 1 212 ? 10.380 30.463 9.593 1.00 55.64 212 ALA A C 1
ATOM 1514 O O . ALA A 1 212 ? 9.443 29.718 9.319 1.00 52.98 212 ALA A O 1
ATOM 1516 N N . GLY A 1 213 ? 10.333 31.340 10.590 1.00 51.32 213 GLY A N 1
ATOM 1517 C CA . GLY A 1 213 ? 9.192 31.402 11.485 1.00 50.43 213 GLY A CA 1
ATOM 1518 C C . GLY A 1 213 ? 9.023 30.134 12.310 1.00 48.12 213 GLY A C 1
ATOM 1519 O O . GLY A 1 213 ? 7.933 29.843 12.798 1.00 44.89 213 GLY A O 1
ATOM 1520 N N . PHE A 1 214 ? 10.101 29.370 12.463 1.00 48.90 214 PHE A N 1
ATOM 1521 C CA . PHE A 1 214 ? 10.039 28.110 13.202 1.00 43.60 214 PHE A CA 1
ATOM 1522 C C . PHE A 1 214 ? 9.091 27.104 12.553 1.00 48.25 214 PHE A C 1
ATOM 1523 O O . PHE A 1 214 ? 8.585 26.197 13.217 1.00 45.17 214 PHE A O 1
ATOM 1531 N N . SER A 1 215 ? 8.863 27.264 11.252 1.00 49.27 215 SER A N 1
ATOM 1532 C CA . SER A 1 215 ? 7.905 26.428 10.531 1.00 59.37 215 SER A CA 1
ATOM 1533 C C . SER A 1 215 ? 8.417 25.003 10.320 1.00 52.67 215 SER A C 1
ATOM 1534 O O . SER A 1 215 ? 7.683 24.134 9.861 1.00 54.60 215 SER A O 1
ATOM 1537 N N . GLY A 1 216 ? 9.680 24.770 10.652 1.00 46.65 216 GLY A N 1
ATOM 1538 C CA . GLY A 1 216 ? 10.235 23.432 10.606 1.00 44.51 216 GLY A CA 1
ATOM 1539 C C . GLY A 1 216 ? 9.655 22.564 11.711 1.00 57.32 216 GLY A C 1
ATOM 1540 O O . GLY A 1 216 ? 9.903 21.359 11.757 1.00 53.60 216 GLY A O 1
ATOM 1541 N N . TYR A 1 217 ? 8.877 23.182 12.599 1.00 49.97 217 TYR A N 1
ATOM 1542 C CA . TYR A 1 217 ? 8.330 22.493 13.766 1.00 42.69 217 TYR A CA 1
ATOM 1543 C C . TYR A 1 217 ? 6.808 22.523 13.806 1.00 52.21 217 TYR A C 1
ATOM 1544 O O . TYR A 1 217 ? 6.205 22.252 14.842 1.00 56.83 217 TYR A O 1
ATOM 1553 N N . SER A 1 218 ? 6.184 22.845 12.679 1.00 43.26 218 SER A N 1
ATOM 1554 C CA . SER A 1 218 ? 4.733 22.955 12.645 1.00 47.72 218 SER A CA 1
ATOM 1555 C C . SER A 1 218 ? 4.151 22.034 11.587 1.00 40.81 218 SER A C 1
ATOM 1556 O O . SER A 1 218 ? 4.822 21.690 10.621 1.00 41.36 218 SER A O 1
ATOM 1559 N N . TYR A 1 219 ? 2.895 21.643 11.781 1.00 40.11 219 TYR A N 1
ATOM 1560 C CA . TYR A 1 219 ? 2.194 20.812 10.822 1.00 49.43 219 TYR A CA 1
ATOM 1561 C C . TYR A 1 219 ? 2.169 21.464 9.438 1.00 42.66 219 TYR A C 1
ATOM 1562 O O . TYR A 1 219 ? 2.545 20.848 8.445 1.00 48.58 219 TYR A O 1
ATOM 1571 N N . GLN A 1 220 ? 1.721 22.714 9.380 1.00 46.31 220 GLN A N 1
ATOM 1572 C CA . GLN A 1 220 ? 1.601 23.413 8.104 1.00 56.99 220 GLN A CA 1
ATOM 1573 C C . GLN A 1 220 ? 2.960 23.652 7.445 1.00 36.71 220 GLN A C 1
ATOM 1574 O O . GLN A 1 220 ? 3.115 23.460 6.242 1.00 48.01 220 GLN A O 1
ATOM 1580 N N . GLY A 1 221 ? 3.942 24.077 8.235 1.00 43.50 221 GLY A N 1
ATOM 1581 C CA . GLY A 1 221 ? 5.282 24.274 7.713 1.00 39.36 221 GLY A CA 1
ATOM 1582 C C . GLY A 1 221 ? 5.817 22.997 7.071 1.00 48.81 221 GLY A C 1
ATOM 1583 O O . GLY A 1 221 ? 6.278 23.009 5.931 1.00 46.77 221 GLY A O 1
ATOM 1584 N N . LEU A 1 222 ? 5.740 21.883 7.794 1.00 43.72 222 LEU A N 1
ATOM 1585 C CA . LEU A 1 222 ? 6.281 20.624 7.276 1.00 46.23 222 LEU A CA 1
ATOM 1586 C C . LEU A 1 222 ? 5.502 20.090 6.078 1.00 37.13 222 LEU A C 1
ATOM 1587 O O . LEU A 1 222 ? 6.092 19.570 5.130 1.00 44.63 222 LEU A O 1
ATOM 1592 N N . THR A 1 223 ? 4.179 20.218 6.114 1.00 40.47 223 THR A N 1
ATOM 1593 C CA . THR A 1 223 ? 3.362 19.770 4.991 1.00 41.43 223 THR A CA 1
ATOM 1594 C C . THR A 1 223 ? 3.619 20.650 3.765 1.00 53.73 223 THR A C 1
ATOM 1595 O O . THR A 1 223 ? 3.579 20.171 2.632 1.00 49.86 223 THR A O 1
ATOM 1599 N N . ASN A 1 224 ? 3.893 21.934 3.991 1.00 48.10 224 ASN A N 1
ATOM 1600 C CA . ASN A 1 224 ? 4.255 22.824 2.888 1.00 58.23 224 ASN A CA 1
ATOM 1601 C C . ASN A 1 224 ? 5.590 22.407 2.297 1.00 48.68 224 ASN A C 1
ATOM 1602 O O . ASN A 1 224 ? 5.763 22.386 1.083 1.00 51.56 224 ASN A O 1
ATOM 1607 N N . ARG A 1 225 ? 6.530 22.071 3.174 1.00 49.05 225 ARG A N 1
ATOM 1608 C CA . ARG A 1 225 ? 7.852 21.634 2.752 1.00 54.63 225 ARG A CA 1
ATOM 1609 C C . ARG A 1 225 ? 7.782 20.343 1.920 1.00 52.11 225 ARG A C 1
ATOM 1610 O O . ARG A 1 225 ? 8.393 20.256 0.857 1.00 50.39 225 ARG A O 1
ATOM 1618 N N . VAL A 1 226 ? 7.038 19.349 2.403 1.00 50.19 226 VAL A N 1
ATOM 1619 C CA . VAL A 1 226 ? 6.862 18.100 1.657 1.00 46.42 226 VAL A CA 1
ATOM 1620 C C . VAL A 1 226 ? 6.297 18.368 0.264 1.00 64.25 226 VAL A C 1
ATOM 1621 O O . VAL A 1 226 ? 6.726 17.763 -0.720 1.00 64.33 226 VAL A O 1
ATOM 1625 N N . ALA A 1 227 ? 5.338 19.286 0.192 1.00 62.42 227 ALA A N 1
ATOM 1626 C CA . ALA A 1 227 ? 4.636 19.581 -1.054 1.00 63.35 227 ALA A CA 1
ATOM 1627 C C . ALA A 1 227 ? 5.555 20.142 -2.137 1.00 71.13 227 ALA A C 1
ATOM 1628 O O . ALA A 1 227 ? 5.606 19.617 -3.253 1.00 66.60 227 ALA A O 1
ATOM 1630 N N . GLN A 1 228 ? 6.279 21.209 -1.810 1.00 60.41 228 GLN A N 1
ATOM 1631 C CA . GLN A 1 228 ? 7.160 21.838 -2.786 1.00 69.52 228 GLN A CA 1
ATOM 1632 C C . GLN A 1 228 ? 8.339 20.947 -3.175 1.00 75.89 228 GLN A C 1
ATOM 1633 O O . GLN A 1 228 ? 8.788 20.975 -4.321 1.00 68.89 228 GLN A O 1
ATOM 1639 N N . LEU A 1 229 ? 8.831 20.149 -2.232 1.00 66.99 229 LEU A N 1
ATOM 1640 C CA . LEU A 1 229 ? 9.886 19.188 -2.546 1.00 57.02 229 LEU A CA 1
ATOM 1641 C C . LEU A 1 229 ? 9.377 18.100 -3.495 1.00 60.73 229 LEU A C 1
ATOM 1642 O O . LEU A 1 229 ? 10.100 17.660 -4.387 1.00 67.78 229 LEU A O 1
ATOM 1647 N N . GLU A 1 230 ? 8.133 17.669 -3.301 1.00 54.84 230 GLU A N 1
ATOM 1648 C CA . GLU A 1 230 ? 7.520 16.705 -4.211 1.00 59.59 230 GLU A CA 1
ATOM 1649 C C . GLU A 1 230 ? 7.316 17.316 -5.597 1.00 74.38 230 GLU A C 1
ATOM 1650 O O . GLU A 1 230 ? 7.376 16.614 -6.609 1.00 82.96 230 GLU A O 1
ATOM 1656 N N . ALA A 1 231 ? 7.078 18.623 -5.638 1.00 73.18 231 ALA A N 1
ATOM 1657 C CA . ALA A 1 231 ? 6.950 19.332 -6.906 1.00 66.74 231 ALA A CA 1
ATOM 1658 C C . ALA A 1 231 ? 8.302 19.406 -7.597 1.00 63.30 231 ALA A C 1
ATOM 1659 O O . ALA A 1 231 ? 8.412 19.175 -8.801 1.00 82.69 231 ALA A O 1
ATOM 1661 N N . GLN A 1 232 ? 9.334 19.726 -6.826 1.00 62.17 232 GLN A N 1
ATOM 1662 C CA . GLN A 1 232 ? 10.687 19.782 -7.361 1.00 75.96 232 GLN A CA 1
ATOM 1663 C C . GLN A 1 232 ? 11.123 18.420 -7.897 1.00 82.57 232 GLN A C 1
ATOM 1664 O O . GLN A 1 232 ? 11.606 18.314 -9.024 1.00 89.02 232 GLN A O 1
ATOM 1670 N N . LEU A 1 233 ? 10.945 17.381 -7.087 1.00 67.92 233 LEU A N 1
ATOM 1671 C CA . LEU A 1 233 ? 11.352 16.035 -7.472 1.00 76.02 233 LEU A CA 1
ATOM 1672 C C . LEU A 1 233 ? 10.665 15.568 -8.757 1.00 88.30 233 LEU A C 1
ATOM 1673 O O . LEU A 1 233 ? 11.313 15.035 -9.659 1.00 81.74 233 LEU A O 1
ATOM 1678 N N . ALA A 1 234 ? 9.353 15.765 -8.834 1.00 82.70 234 ALA A N 1
ATOM 1679 C CA . ALA A 1 234 ? 8.588 15.354 -10.007 1.00 84.53 234 ALA A CA 1
ATOM 1680 C C . ALA A 1 234 ? 9.019 16.129 -11.251 1.00 92.63 234 ALA A C 1
ATOM 1681 O O . ALA A 1 234 ? 9.159 15.558 -12.336 1.00 91.22 234 ALA A O 1
ATOM 1683 N N . ALA A 1 235 ? 9.228 17.431 -11.087 1.00 84.48 235 ALA A N 1
ATOM 1684 C CA . ALA A 1 235 ? 9.653 18.276 -12.194 1.00 88.54 235 ALA A CA 1
ATOM 1685 C C . ALA A 1 235 ? 10.962 17.772 -12.791 1.00 103.01 235 ALA A C 1
ATOM 1686 O O . ALA A 1 235 ? 11.108 17.686 -14.010 1.00 108.29 235 ALA A O 1
ATOM 1688 N N . LEU A 1 236 ? 11.907 17.429 -11.921 1.00 106.89 236 LEU A N 1
ATOM 1689 C CA . LEU A 1 236 ? 13.238 17.023 -12.354 1.00 114.98 236 LEU A CA 1
ATOM 1690 C C . LEU A 1 236 ? 13.273 15.560 -12.791 1.00 113.70 236 LEU A C 1
ATOM 1691 O O . LEU A 1 236 ? 14.181 15.140 -13.509 1.00 120.52 236 LEU A O 1
ATOM 1696 N N . SER A 1 237 ? 12.281 14.787 -12.361 1.00 104.90 237 SER A N 1
ATOM 1697 C CA . SER A 1 237 ? 12.185 13.388 -12.761 1.00 118.32 237 SER A CA 1
ATOM 1698 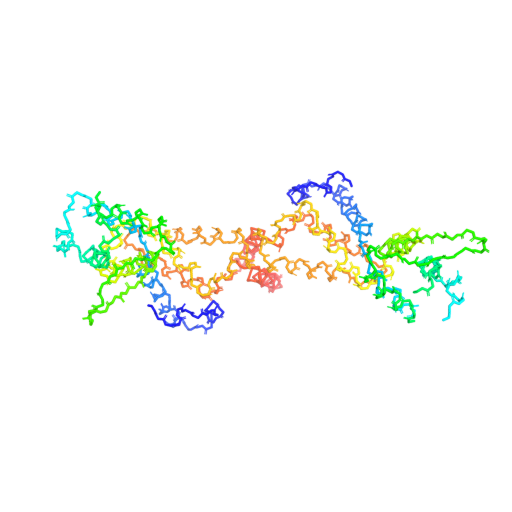C C . SER A 1 237 ? 11.606 13.276 -14.167 1.00 137.13 237 SER A C 1
ATOM 1699 O O . SER A 1 237 ? 12.058 12.463 -14.975 1.00 142.33 237 SER A O 1
ATOM 1702 N N . ALA A 1 238 ? 10.602 14.100 -14.450 1.00 141.58 238 ALA A N 1
ATOM 1703 C CA . ALA A 1 238 ? 9.967 14.118 -15.761 1.00 136.93 238 ALA A CA 1
ATOM 1704 C C . ALA A 1 238 ? 10.979 14.444 -16.854 1.00 133.10 238 ALA A C 1
ATOM 1705 O O . ALA A 1 238 ? 10.753 14.151 -18.028 1.00 131.45 238 ALA A O 1
ATOM 1707 N N . LYS A 1 239 ? 12.096 15.049 -16.459 1.00 131.88 239 LYS A N 1
ATOM 1708 C CA . LYS A 1 239 ? 13.161 15.384 -17.398 1.00 133.95 239 LYS A CA 1
ATOM 1709 C C . LYS A 1 239 ? 13.665 14.146 -18.131 1.00 137.92 239 LYS A C 1
ATOM 1710 O O . LYS A 1 239 ? 14.439 14.249 -19.083 1.00 143.26 239 LYS A O 1
ATOM 1716 N N . LEU A 1 240 ? 13.224 12.976 -17.681 1.00 134.40 240 LEU A N 1
ATOM 1717 C CA . LEU A 1 240 ? 13.646 11.716 -18.279 1.00 135.47 240 LEU A CA 1
ATOM 1718 C C . LEU A 1 240 ? 12.545 11.124 -19.153 1.00 140.89 240 LEU A C 1
ATOM 1719 O O . LEU A 1 240 ? 12.652 9.991 -19.623 1.00 140.35 240 LEU A O 1
ATOM 1724 N N . GLY B 1 1 ? -16.356 -5.073 18.418 1.00 93.36 1 GLY B N 1
ATOM 1725 C CA . GLY B 1 1 ? -15.277 -4.934 17.456 1.00 103.27 1 GLY B CA 1
ATOM 1726 C C . GLY B 1 1 ? -14.044 -5.730 17.839 1.00 98.14 1 GLY B C 1
ATOM 1727 O O . GLY B 1 1 ? -13.748 -5.900 19.021 1.00 102.80 1 GLY B O 1
ATOM 1728 N N . HIS B 1 2 ? -13.318 -6.207 16.832 1.00 136.41 2 HIS B N 1
ATOM 1729 C CA . HIS B 1 2 ? -12.167 -7.081 17.049 1.00 131.62 2 HIS B CA 1
ATOM 1730 C C . HIS B 1 2 ? -11.129 -6.527 18.023 1.00 114.34 2 HIS B C 1
ATOM 1731 O O . HIS B 1 2 ? -11.114 -5.335 18.334 1.00 105.03 2 HIS B O 1
ATOM 1738 N N . MET B 1 3 ? -10.258 -7.415 18.493 1.00 105.44 3 MET B N 1
ATOM 1739 C CA . MET B 1 3 ? -9.221 -7.057 19.454 1.00 103.16 3 MET B CA 1
ATOM 1740 C C . MET B 1 3 ? -8.057 -6.322 18.803 1.00 89.00 3 MET B C 1
ATOM 1741 O O . MET B 1 3 ? -7.487 -5.407 19.393 1.00 84.70 3 MET B O 1
ATOM 1746 N N . ARG B 1 4 ? -7.702 -6.734 17.592 1.00 81.48 4 ARG B N 1
ATOM 1747 C CA . ARG B 1 4 ? -6.570 -6.144 16.892 1.00 79.73 4 ARG B CA 1
ATOM 1748 C C . ARG B 1 4 ? -6.804 -4.665 16.612 1.00 82.72 4 ARG B C 1
ATOM 1749 O O . ARG B 1 4 ? -5.862 -3.874 16.580 1.00 76.08 4 ARG B O 1
ATOM 1757 N N . LEU B 1 5 ? -8.066 -4.300 16.417 1.00 81.46 5 LEU B N 1
ATOM 1758 C CA . LEU B 1 5 ? -8.436 -2.910 16.194 1.00 70.00 5 LEU B CA 1
ATOM 1759 C C . LEU B 1 5 ? -8.089 -2.073 17.418 1.00 65.55 5 LEU B C 1
ATOM 1760 O O . LEU B 1 5 ? -7.878 -0.868 17.310 1.00 59.17 5 LEU B O 1
ATOM 1765 N N . LEU B 1 6 ? -8.026 -2.721 18.580 1.00 50.99 6 LEU B N 1
ATOM 1766 C CA . LEU B 1 6 ? -7.866 -2.007 19.842 1.00 63.69 6 LEU B CA 1
ATOM 1767 C C . LEU B 1 6 ? -6.437 -1.979 20.383 1.00 62.01 6 LEU B C 1
ATOM 1768 O O . LEU B 1 6 ? -6.214 -1.571 21.520 1.00 69.45 6 LEU B O 1
ATOM 1773 N N . SER B 1 7 ? -5.473 -2.410 19.576 1.00 63.25 7 SER B N 1
ATOM 1774 C CA . SER B 1 7 ? -4.070 -2.325 19.979 1.00 74.40 7 SER B CA 1
ATOM 1775 C C . SER B 1 7 ? -3.640 -0.866 20.092 1.00 65.23 7 SER B C 1
ATOM 1776 O O . SER B 1 7 ? -4.011 -0.033 19.266 1.00 55.53 7 SER B O 1
ATOM 1779 N N . GLU B 1 8 ? -2.858 -0.560 21.121 1.00 67.45 8 GLU B N 1
ATOM 1780 C CA . GLU B 1 8 ? -2.369 0.797 21.326 1.00 70.59 8 GLU B CA 1
ATOM 1781 C C . GLU B 1 8 ? -1.283 1.165 20.316 1.00 65.39 8 GLU B C 1
ATOM 1782 O O . GLU B 1 8 ? -1.091 2.338 20.001 1.00 66.85 8 GLU B O 1
ATOM 1788 N N . ASP B 1 9 ? -0.579 0.159 19.807 1.00 66.80 9 ASP B N 1
ATOM 1789 C CA . ASP B 1 9 ? 0.483 0.392 18.834 1.00 82.49 9 ASP B CA 1
ATOM 1790 C C . ASP B 1 9 ? 0.022 0.057 17.418 1.00 68.19 9 ASP B C 1
ATOM 1791 O O . ASP B 1 9 ? 0.836 -0.224 16.539 1.00 73.90 9 ASP B O 1
ATOM 1796 N N . LEU B 1 10 ? -1.290 0.086 17.209 1.00 65.54 10 LEU B N 1
ATOM 1797 C CA . LEU B 1 10 ? -1.872 -0.204 15.903 1.00 60.85 10 LEU B CA 1
ATOM 1798 C C . LEU B 1 10 ? -1.205 0.586 14.776 1.00 62.65 10 LEU B C 1
ATOM 1799 O O . LEU B 1 10 ? -0.868 0.022 13.735 1.00 59.05 10 LEU B O 1
ATOM 1804 N N . PHE B 1 11 ? -1.019 1.888 14.981 1.00 58.71 11 PHE B N 1
ATOM 1805 C CA . PHE B 1 11 ? -0.423 2.740 13.950 1.00 64.54 11 PHE B CA 1
ATOM 1806 C C . PHE B 1 11 ? 1.027 2.359 13.681 1.00 74.40 11 PHE B C 1
ATOM 1807 O O . PHE B 1 11 ? 1.548 2.596 12.591 1.00 69.86 11 PHE B O 1
ATOM 1815 N N . LYS B 1 12 ? 1.676 1.774 14.682 1.00 80.03 12 LYS B N 1
ATOM 1816 C CA . LYS B 1 12 ? 3.070 1.369 14.555 1.00 86.96 12 LYS B CA 1
ATOM 1817 C C . LYS B 1 12 ? 3.221 0.119 13.695 1.00 96.83 12 LYS B C 1
ATOM 1818 O O . LYS B 1 12 ? 4.139 0.023 12.883 1.00 94.54 12 LYS B O 1
ATOM 1824 N N A GLN B 1 13 ? 2.308 -0.830 13.874 0.43 74.98 13 GLN B N 1
ATOM 1825 N N B GLN B 1 13 ? 2.314 -0.836 13.873 0.57 74.78 13 GLN B N 1
ATOM 1826 C CA A GLN B 1 13 ? 2.416 -2.128 13.219 0.43 81.69 13 GLN B CA 1
ATOM 1827 C CA B GLN B 1 13 ? 2.438 -2.127 13.202 0.57 81.64 13 GLN B CA 1
ATOM 1828 C C A GLN B 1 13 ? 1.667 -2.197 11.891 0.43 87.34 13 GLN B C 1
ATOM 1829 C C B GLN B 1 13 ? 1.639 -2.225 11.904 0.57 87.82 13 GLN B C 1
ATOM 1830 O O A GLN B 1 13 ? 1.969 -3.042 11.048 0.43 92.03 13 GLN B O 1
ATOM 1831 O O B GLN B 1 13 ? 1.881 -3.117 11.090 0.57 92.83 13 GLN B O 1
ATOM 1842 N N . SER B 1 14 ? 0.694 -1.311 11.706 1.00 77.93 14 SER B N 1
ATOM 1843 C CA . SER B 1 14 ? -0.120 -1.324 10.490 1.00 65.00 14 SER B CA 1
ATOM 1844 C C . SER B 1 14 ? 0.710 -1.291 9.199 1.00 59.28 14 SER B C 1
ATOM 1845 O O . SER B 1 14 ? 0.428 -2.045 8.269 1.00 75.36 14 SER B O 1
ATOM 1848 N N . PRO B 1 15 ? 1.738 -0.427 9.134 1.00 50.25 15 PRO B N 1
ATOM 1849 C CA . PRO B 1 15 ? 2.546 -0.393 7.906 1.00 62.65 15 PRO B CA 1
ATOM 1850 C C . PRO B 1 15 ? 3.387 -1.655 7.709 1.00 77.01 15 PRO B C 1
ATOM 1851 O O . PRO B 1 15 ? 3.891 -1.888 6.611 1.00 81.25 15 PRO B O 1
ATOM 1855 N N . LYS B 1 16 ? 3.535 -2.457 8.759 1.00 82.04 16 LYS B N 1
ATOM 1856 C CA . LYS B 1 16 ? 4.270 -3.713 8.658 1.00 86.10 16 LYS B CA 1
ATOM 1857 C C . LYS B 1 16 ? 3.358 -4.850 8.215 1.00 88.08 16 LYS B C 1
ATOM 1858 O O . LYS B 1 16 ? 3.756 -6.012 8.230 1.00 93.03 16 LYS B O 1
ATOM 1864 N N . LEU B 1 17 ? 2.133 -4.512 7.824 1.00 79.48 17 LEU B N 1
ATOM 1865 C CA . LEU B 1 17 ? 1.165 -5.516 7.394 1.00 59.74 17 LEU B CA 1
ATOM 1866 C C . LEU B 1 17 ? 1.238 -5.786 5.896 1.00 79.47 17 LEU B C 1
ATOM 1867 O O . LEU B 1 17 ? 1.816 -5.008 5.135 1.00 78.29 17 LEU B O 1
ATOM 1872 N N . SER B 1 18 ? 0.645 -6.900 5.480 1.00 81.79 18 SER B N 1
ATOM 1873 C CA . SER B 1 18 ? 0.530 -7.220 4.064 1.00 85.90 18 SER B CA 1
ATOM 1874 C C . SER B 1 18 ? -0.702 -6.532 3.497 1.00 83.68 18 SER B C 1
ATOM 1875 O O . SER B 1 18 ? -1.659 -6.265 4.223 1.00 82.68 18 SER B O 1
ATOM 1878 N N . GLU B 1 19 ? -0.680 -6.249 2.200 1.00 88.31 19 GLU B N 1
ATOM 1879 C CA . GLU B 1 19 ? -1.789 -5.555 1.559 1.00 100.37 19 GLU B CA 1
ATOM 1880 C C . GLU B 1 19 ? -3.082 -6.353 1.684 1.00 105.33 19 GLU B C 1
ATOM 1881 O O . GLU B 1 19 ? -4.165 -5.853 1.384 1.00 114.45 19 GLU B O 1
ATOM 1887 N N . GLN B 1 20 ? -2.958 -7.599 2.130 1.00 96.53 20 GLN B N 1
ATOM 1888 C CA . GLN B 1 20 ? -4.116 -8.440 2.391 1.00 90.82 20 GLN B CA 1
ATOM 1889 C C . GLN B 1 20 ? -4.626 -8.182 3.803 1.00 82.76 20 GLN B C 1
ATOM 1890 O O . GLN B 1 20 ? -5.809 -7.911 4.009 1.00 70.83 20 GLN B O 1
ATOM 1896 N N . GLU B 1 21 ? -3.723 -8.266 4.774 1.00 79.49 21 GLU B N 1
ATOM 1897 C CA . GLU B 1 21 ? -4.065 -8.000 6.166 1.00 78.11 21 GLU B CA 1
ATOM 1898 C C . GLU B 1 21 ? -4.505 -6.553 6.363 1.00 68.63 21 GLU B C 1
ATOM 1899 O O . GLU B 1 21 ? -5.331 -6.263 7.226 1.00 62.15 21 GLU B O 1
ATOM 1905 N N . LEU B 1 22 ? -3.949 -5.649 5.559 1.00 55.48 22 LEU B N 1
ATOM 1906 C CA . LEU B 1 22 ? -4.260 -4.227 5.669 1.00 67.08 22 LEU B CA 1
ATOM 1907 C C . LEU B 1 22 ? -5.698 -3.934 5.249 1.00 61.81 22 LEU B C 1
ATOM 1908 O O . LEU B 1 22 ? -6.406 -3.178 5.912 1.00 65.96 22 LEU B O 1
ATOM 1913 N N . ASP B 1 23 ? -6.123 -4.536 4.142 1.00 70.53 23 ASP B N 1
ATOM 1914 C CA . ASP B 1 23 ? -7.497 -4.393 3.672 1.00 76.98 23 ASP B CA 1
ATOM 1915 C C . ASP B 1 23 ? -8.469 -4.901 4.725 1.00 70.15 23 ASP B C 1
ATOM 1916 O O . ASP B 1 23 ? -9.492 -4.275 4.999 1.00 74.85 23 ASP B O 1
ATOM 1921 N N . GLU B 1 24 ? -8.142 -6.047 5.310 1.00 74.04 24 GLU B N 1
ATOM 1922 C CA . GLU B 1 24 ? -8.981 -6.662 6.328 1.00 72.15 24 GLU B CA 1
ATOM 1923 C C . GLU B 1 24 ? -9.122 -5.733 7.531 1.00 67.40 24 GLU B C 1
ATOM 1924 O O . GLU B 1 24 ? -10.227 -5.477 8.010 1.00 63.32 24 GLU B O 1
ATOM 1930 N N . LEU B 1 25 ? -7.991 -5.226 8.009 1.00 62.57 25 LEU B N 1
ATOM 1931 C CA . LEU B 1 25 ? -7.974 -4.324 9.154 1.00 71.58 25 LEU B CA 1
ATOM 1932 C C . LEU B 1 25 ? -8.789 -3.055 8.906 1.00 56.78 25 LEU B C 1
ATOM 1933 O O . LEU B 1 25 ? -9.522 -2.601 9.784 1.00 59.46 25 LEU B O 1
ATOM 1938 N N . ALA B 1 26 ? -8.659 -2.489 7.709 1.00 49.41 26 ALA B N 1
ATOM 1939 C CA . ALA B 1 26 ? -9.337 -1.232 7.384 1.00 52.71 26 ALA B CA 1
ATOM 1940 C C . ALA B 1 26 ? -10.845 -1.425 7.296 1.00 57.87 26 ALA B C 1
ATOM 1941 O O . ALA B 1 26 ? -11.612 -0.602 7.791 1.00 60.15 26 ALA B O 1
ATOM 1943 N N . ASN B 1 27 ? -11.265 -2.519 6.668 1.00 56.81 27 ASN B N 1
ATOM 1944 C CA . ASN B 1 27 ? -12.682 -2.849 6.588 1.00 67.00 27 ASN B CA 1
ATOM 1945 C C . ASN B 1 27 ? -13.264 -3.099 7.969 1.00 61.11 27 ASN B C 1
ATOM 1946 O O . ASN B 1 27 ? -14.372 -2.660 8.271 1.00 57.73 27 ASN B O 1
ATOM 1951 N N . ASN B 1 28 ? -12.506 -3.801 8.805 1.00 59.48 28 ASN B N 1
ATOM 1952 C CA . ASN B 1 28 ? -12.929 -4.066 10.176 1.00 61.87 28 ASN B CA 1
ATOM 1953 C C . ASN B 1 28 ? -12.979 -2.797 11.013 1.00 62.51 28 ASN B C 1
ATOM 1954 O O . ASN B 1 28 ? -13.888 -2.617 11.823 1.00 59.08 28 ASN B O 1
ATOM 1959 N N . LEU B 1 29 ? -11.995 -1.921 10.823 1.00 54.29 29 LEU B N 1
ATOM 1960 C CA . LEU B 1 29 ? -11.975 -0.651 11.536 1.00 57.66 29 LEU B CA 1
ATOM 1961 C C . LEU B 1 29 ? -13.193 0.173 11.157 1.00 53.16 29 LEU B C 1
ATOM 1962 O O . LEU B 1 29 ? -13.872 0.731 12.015 1.00 63.57 29 LEU B O 1
ATOM 1967 N N . ALA B 1 30 ? -13.465 0.241 9.861 1.00 53.43 30 ALA B N 1
ATOM 1968 C CA . ALA B 1 30 ? -14.632 0.955 9.374 1.00 59.98 30 ALA B CA 1
ATOM 1969 C C . ALA B 1 30 ? -15.894 0.384 10.015 1.00 63.34 30 ALA B C 1
ATOM 1970 O O . ALA B 1 30 ? -16.661 1.114 10.644 1.00 57.14 30 ALA B O 1
ATOM 1972 N N . ASP B 1 31 ? -16.102 -0.922 9.855 1.00 62.09 31 ASP B N 1
ATOM 1973 C CA . ASP B 1 31 ? -17.255 -1.596 10.448 1.00 63.43 31 ASP B CA 1
ATOM 1974 C C . ASP B 1 31 ? -17.407 -1.225 11.918 1.00 58.77 31 ASP B C 1
ATOM 1975 O O . ASP B 1 31 ? -18.506 -0.923 12.379 1.00 57.95 31 ASP B O 1
ATOM 1980 N N . TYR B 1 32 ? -16.297 -1.243 12.650 1.00 52.61 32 TYR B N 1
ATOM 1981 C CA . TYR B 1 32 ? -16.319 -0.914 14.070 1.00 52.31 32 TYR B CA 1
ATOM 1982 C C . TYR B 1 32 ? -16.768 0.526 14.315 1.00 60.64 32 TYR B C 1
ATOM 1983 O O . TYR B 1 32 ? -17.501 0.803 15.265 1.00 67.75 32 TYR B O 1
ATOM 1992 N N . LEU B 1 33 ? -16.329 1.443 13.461 1.00 55.45 33 LEU B N 1
ATOM 1993 C CA . LEU B 1 33 ? -16.700 2.848 13.616 1.00 50.44 33 LEU B CA 1
ATOM 1994 C C . LEU B 1 33 ? -18.215 3.044 13.525 1.00 57.46 33 LEU B C 1
ATOM 1995 O O . LEU B 1 33 ? -18.819 3.704 14.368 1.00 73.30 33 LEU B O 1
ATOM 2000 N N . PHE B 1 34 ? -18.827 2.464 12.500 1.00 52.74 34 PHE B N 1
ATOM 2001 C CA . PHE B 1 34 ? -20.268 2.577 12.323 1.00 60.44 34 PHE B CA 1
ATOM 2002 C C . PHE B 1 34 ? -21.029 1.865 13.438 1.00 64.25 34 PHE B C 1
ATOM 2003 O O . PHE B 1 34 ? -22.019 2.383 13.948 1.00 64.29 34 PHE B O 1
ATOM 2011 N N . GLN B 1 35 ? -20.562 0.681 13.820 1.00 62.86 35 GLN B N 1
ATOM 2012 C CA . GLN B 1 35 ? -21.233 -0.095 14.860 1.00 66.54 35 GLN B CA 1
ATOM 2013 C C . GLN B 1 35 ? -21.247 0.631 16.201 1.00 64.46 35 GLN B C 1
ATOM 2014 O O . GLN B 1 35 ? -22.243 0.599 16.919 1.00 67.97 35 GLN B O 1
ATOM 2020 N N . ALA B 1 36 ? -20.141 1.287 16.533 1.00 64.90 36 ALA B N 1
ATOM 2021 C CA . ALA B 1 36 ? -19.997 1.927 17.838 1.00 62.21 36 ALA B CA 1
ATOM 2022 C C . ALA B 1 36 ? -20.455 3.387 17.859 1.00 62.84 36 ALA B C 1
ATOM 2023 O O . ALA B 1 36 ? -20.506 4.009 18.919 1.00 73.22 36 ALA B O 1
ATOM 2025 N N . ALA B 1 37 ? -20.782 3.933 16.694 1.00 56.74 37 ALA B N 1
ATOM 2026 C CA . ALA B 1 37 ? -21.224 5.322 16.619 1.00 64.94 37 ALA B CA 1
ATOM 2027 C C . ALA B 1 37 ? -22.421 5.542 17.536 1.00 79.86 37 ALA B C 1
ATOM 2028 O O . ALA B 1 37 ? -23.339 4.727 17.581 1.00 86.82 37 ALA B O 1
ATOM 2030 N N . ASP B 1 38 ? -22.408 6.648 18.266 1.00 74.17 38 ASP B N 1
ATOM 2031 C CA . ASP B 1 38 ? -23.465 6.930 19.223 1.00 73.63 38 ASP B CA 1
ATOM 2032 C C . ASP B 1 38 ? -24.464 7.939 18.662 1.00 70.05 38 ASP B C 1
ATOM 2033 O O . ASP B 1 38 ? -24.197 8.601 17.659 1.00 69.89 38 ASP B O 1
ATOM 2038 N N . ILE B 1 39 ? -25.623 8.032 19.304 1.00 73.69 39 ILE B N 1
ATOM 2039 C CA . ILE B 1 39 ? -26.602 9.069 18.995 1.00 80.28 39 ILE B CA 1
ATOM 2040 C C . ILE B 1 39 ? -26.990 9.764 20.294 1.00 70.28 39 ILE B C 1
ATOM 2041 O O . ILE B 1 39 ? -26.586 9.331 21.376 1.00 73.94 39 ILE B O 1
ATOM 2046 N N . ASP B 1 40 ? -27.761 10.840 20.196 1.00 80.55 40 ASP B N 1
ATOM 2047 C CA . ASP B 1 40 ? -28.180 11.558 21.394 1.00 88.34 40 ASP B CA 1
ATOM 2048 C C . ASP B 1 40 ? -29.378 10.860 22.023 1.00 74.25 40 ASP B C 1
ATOM 2049 O O . ASP B 1 40 ? -30.520 11.257 21.814 1.00 74.24 40 ASP B O 1
ATOM 2054 N N . TRP B 1 41 ? -29.102 9.814 22.794 1.00 78.39 41 TRP B N 1
ATOM 2055 C CA . TRP B 1 41 ? -30.153 8.998 23.389 1.00 79.48 41 TRP B CA 1
ATOM 2056 C C . TRP B 1 41 ? -31.115 9.803 24.251 1.00 72.88 41 TRP B C 1
ATOM 2057 O O . TRP B 1 41 ? -32.321 9.580 24.206 1.00 69.63 41 TRP B O 1
ATOM 2068 N N . HIS B 1 42 ? -30.582 10.733 25.036 1.00 74.13 42 HIS B N 1
ATOM 2069 C CA . HIS B 1 42 ? -31.427 11.599 25.847 1.00 89.48 42 HIS B CA 1
ATOM 2070 C C . HIS B 1 42 ? -32.486 12.257 24.975 1.00 86.53 42 HIS B C 1
ATOM 2071 O O . HIS B 1 42 ? -33.624 12.443 25.405 1.00 85.26 42 HIS B O 1
ATOM 2078 N N . GLN B 1 43 ? -32.107 12.585 23.742 1.00 89.55 43 GLN B N 1
ATOM 2079 C CA . GLN B 1 43 ? -33.010 13.249 22.809 1.00 89.29 43 GLN B CA 1
ATOM 2080 C C . GLN B 1 43 ? -33.946 12.285 22.086 1.00 91.52 43 GLN B C 1
ATOM 2081 O O . GLN B 1 43 ? -35.147 12.533 22.002 1.00 84.61 43 GLN B O 1
ATOM 2087 N N . VAL B 1 44 ? -33.400 11.195 21.550 1.00 84.54 44 VAL B N 1
ATOM 2088 C CA . VAL B 1 44 ? -34.208 10.299 20.725 1.00 87.74 44 VAL B CA 1
ATOM 2089 C C . VAL B 1 44 ? -35.157 9.424 21.543 1.00 79.98 44 VAL B C 1
ATOM 2090 O O . VAL B 1 44 ? -36.211 9.029 21.054 1.00 81.10 44 VAL B O 1
ATOM 2094 N N . ILE B 1 45 ? -34.789 9.126 22.786 1.00 90.50 45 ILE B N 1
ATOM 2095 C CA . ILE B 1 45 ? -35.680 8.387 23.676 1.00 88.93 45 ILE B CA 1
ATOM 2096 C C . ILE B 1 45 ? -36.826 9.293 24.119 1.00 101.00 45 ILE B C 1
ATOM 2097 O O . ILE B 1 45 ? -37.997 8.920 24.037 1.00 87.13 45 ILE B O 1
ATOM 2102 N N . SER B 1 46 ? -36.476 10.490 24.581 1.00 108.10 46 SER B N 1
ATOM 2103 C CA . SER B 1 46 ? -37.467 11.470 25.013 1.00 114.30 46 SER B CA 1
ATOM 2104 C C . SER B 1 46 ? -38.485 11.732 23.907 1.00 106.21 46 SER B C 1
ATOM 2105 O O . SER B 1 46 ? -39.689 11.771 24.157 1.00 109.62 46 SER B O 1
ATOM 2108 N N . GLU B 1 47 ? -37.992 11.907 22.684 1.00 82.88 47 GLU B N 1
ATOM 2109 C CA . GLU B 1 47 ? -38.857 12.103 21.526 1.00 98.28 47 GLU B CA 1
ATOM 2110 C C . GLU B 1 47 ? -39.778 10.909 21.283 1.00 96.52 47 GLU B C 1
ATOM 2111 O O . GLU B 1 47 ? -40.923 11.075 20.868 1.00 104.39 47 GLU B O 1
ATOM 2117 N N . LYS B 1 48 ? -39.276 9.706 21.545 1.00 110.72 48 LYS B N 1
ATOM 2118 C CA . LYS B 1 48 ? -40.030 8.486 21.272 1.00 109.28 48 LYS B CA 1
ATOM 2119 C C . LYS B 1 48 ? -41.048 8.158 22.360 1.00 106.45 48 LYS B C 1
ATOM 2120 O O . LYS B 1 48 ? -41.875 7.264 22.187 1.00 110.00 48 LYS B O 1
ATOM 2126 N N . THR B 1 49 ? -40.990 8.875 23.478 1.00 103.16 49 THR B N 1
ATOM 2127 C CA . THR B 1 49 ? -41.789 8.506 24.645 1.00 101.60 49 THR B CA 1
ATOM 2128 C C . THR B 1 49 ? -42.685 9.613 25.193 1.00 105.57 49 THR B C 1
ATOM 2129 O O . THR B 1 49 ? -43.764 9.333 25.713 1.00 118.48 49 THR B O 1
ATOM 2133 N N . ARG B 1 50 ? -42.234 10.859 25.089 1.00 109.57 50 ARG B N 1
ATOM 2134 C CA . ARG B 1 50 ? -42.981 11.990 25.636 1.00 114.94 50 ARG B CA 1
ATOM 2135 C C . ARG B 1 50 ? -44.460 11.945 25.257 1.00 112.29 50 ARG B C 1
ATOM 2136 O O . ARG B 1 50 ? -44.812 11.967 24.078 1.00 121.93 50 ARG B O 1
ATOM 2144 N N . GLY B 1 51 ? -45.319 11.876 26.269 1.00 116.98 51 GLY B N 1
ATOM 2145 C CA . GLY B 1 51 ? -46.754 11.843 26.054 1.00 117.78 51 GLY B CA 1
ATOM 2146 C C . GLY B 1 51 ? -47.369 10.469 26.255 1.00 128.37 51 GLY B C 1
ATOM 2147 O O . GLY B 1 51 ? -48.590 10.317 26.198 1.00 141.37 51 GLY B O 1
ATOM 2148 N N . LEU B 1 52 ? -46.527 9.466 26.493 1.00 122.54 52 LEU B N 1
ATOM 2149 C CA . LEU B 1 52 ? -46.995 8.090 26.645 1.00 133.84 52 LEU B CA 1
ATOM 2150 C C . LEU B 1 52 ? -46.916 7.595 28.090 1.00 123.62 52 LEU B C 1
ATOM 2151 O O . LEU B 1 52 ? -46.152 8.121 28.900 1.00 113.20 52 LEU B O 1
ATOM 2156 N N . THR B 1 53 ? -47.706 6.571 28.400 1.00 125.62 53 THR B N 1
ATOM 2157 C CA . THR B 1 53 ? -47.748 6.007 29.744 1.00 125.86 53 THR B CA 1
ATOM 2158 C C . THR B 1 53 ? -46.556 5.094 29.997 1.00 117.88 53 THR B C 1
ATOM 2159 O O . THR B 1 53 ? -45.778 4.808 29.088 1.00 126.06 53 THR B O 1
ATOM 2163 N N . THR B 1 54 ? -46.423 4.635 31.238 1.00 124.00 54 THR B N 1
ATOM 2164 C CA . THR B 1 54 ? -45.345 3.724 31.606 1.00 130.12 54 THR B CA 1
ATOM 2165 C C . THR B 1 54 ? -45.469 2.393 30.873 1.00 126.80 54 THR B C 1
ATOM 2166 O O . THR B 1 54 ? -44.476 1.846 30.395 1.00 112.45 54 THR B O 1
ATOM 2170 N N . GLU B 1 55 ? -46.691 1.877 30.784 1.00 140.83 55 GLU B N 1
ATOM 2171 C CA . GLU B 1 55 ? -46.935 0.618 30.091 1.00 138.26 55 GLU B CA 1
ATOM 2172 C C . GLU B 1 55 ? -46.779 0.789 28.584 1.00 128.91 55 GLU B C 1
ATOM 2173 O O . GLU B 1 55 ? -46.215 -0.074 27.910 1.00 127.90 55 GLU B O 1
ATOM 2179 N N . GLU B 1 56 ? -47.279 1.904 28.060 1.00 120.11 56 GLU B N 1
ATOM 2180 C CA . GLU B 1 56 ? -47.131 2.214 26.641 1.00 127.65 56 GLU B CA 1
ATOM 2181 C C . GLU B 1 56 ? -45.662 2.210 26.231 1.00 123.33 56 GLU B C 1
ATOM 2182 O O . GLU B 1 56 ? -45.301 1.684 25.179 1.00 130.87 56 GLU B O 1
ATOM 2188 N N . MET B 1 57 ? -44.822 2.805 27.070 1.00 112.79 57 MET B N 1
ATOM 2189 C CA . MET B 1 57 ? -43.385 2.820 26.837 1.00 105.33 57 MET B CA 1
ATOM 2190 C C . MET B 1 57 ? -42.803 1.414 26.910 1.00 98.52 57 MET B C 1
ATOM 2191 O O . MET B 1 57 ? -41.807 1.112 26.255 1.00 87.85 57 MET B O 1
ATOM 2196 N N . ALA B 1 58 ? -43.438 0.556 27.702 1.00 104.95 58 ALA B N 1
ATOM 2197 C CA . ALA B 1 58 ? -42.911 -0.778 27.975 1.00 98.53 58 ALA B CA 1
ATOM 2198 C C . ALA B 1 58 ? -43.071 -1.754 26.811 1.00 102.75 58 ALA B C 1
ATOM 2199 O O . ALA B 1 58 ? -42.345 -2.744 26.726 1.00 107.42 58 ALA B O 1
ATOM 2201 N N . LYS B 1 59 ? -44.019 -1.485 25.920 1.00 103.27 59 LYS B N 1
ATOM 2202 C CA . LYS B 1 59 ? -44.245 -2.373 24.784 1.00 109.67 59 LYS B CA 1
ATOM 2203 C C . LYS B 1 59 ? -44.259 -1.630 23.452 1.00 118.29 59 LYS B C 1
ATOM 2204 O O . LYS B 1 59 ? -45.077 -1.915 22.577 1.00 132.87 59 LYS B O 1
ATOM 2210 N N . SER B 1 60 ? -43.341 -0.682 23.305 1.00 109.52 60 SER B N 1
ATOM 2211 C CA . SER B 1 60 ? -43.215 0.089 22.074 1.00 110.57 60 SER B CA 1
ATOM 2212 C C . SER B 1 60 ? -42.668 -0.758 20.930 1.00 108.14 60 SER B C 1
ATOM 2213 O O . SER B 1 60 ? -42.023 -1.780 21.157 1.00 110.94 60 SER B O 1
ATOM 2216 N N . GLU B 1 61 ? -42.928 -0.324 19.699 1.00 112.69 61 GLU B N 1
ATOM 2217 C CA . GLU B 1 61 ? -42.425 -1.016 18.516 1.00 108.11 61 GLU B CA 1
ATOM 2218 C C . GLU B 1 61 ? -40.912 -0.862 18.395 1.00 90.16 61 GLU B C 1
ATOM 2219 O O . GLU B 1 61 ? -40.260 -1.564 17.619 1.00 80.79 61 GLU B O 1
ATOM 2225 N N . HIS B 1 62 ? -40.361 0.071 19.163 1.00 82.90 62 HIS B N 1
ATOM 2226 C CA . HIS B 1 62 ? -38.918 0.268 19.207 1.00 83.35 62 HIS B CA 1
ATOM 2227 C C . HIS B 1 62 ? -38.302 -0.561 20.327 1.00 83.47 62 HIS B C 1
ATOM 2228 O O . HIS B 1 62 ? -38.485 -0.266 21.510 1.00 70.14 62 HIS B O 1
ATOM 2235 N N . ARG B 1 63 ? -37.581 -1.609 19.949 1.00 82.70 63 ARG B N 1
ATOM 2236 C CA . ARG B 1 63 ? -36.942 -2.476 20.924 1.00 82.19 63 ARG B CA 1
ATOM 2237 C C . ARG B 1 63 ? -36.013 -1.668 21.824 1.00 78.48 63 ARG B C 1
ATOM 2238 O O . ARG B 1 63 ? -35.895 -1.944 23.017 1.00 80.33 63 ARG B O 1
ATOM 2246 N N . TYR B 1 64 ? -35.372 -0.654 21.254 1.00 75.90 64 TYR B N 1
ATOM 2247 C CA . TYR B 1 64 ? -34.394 0.1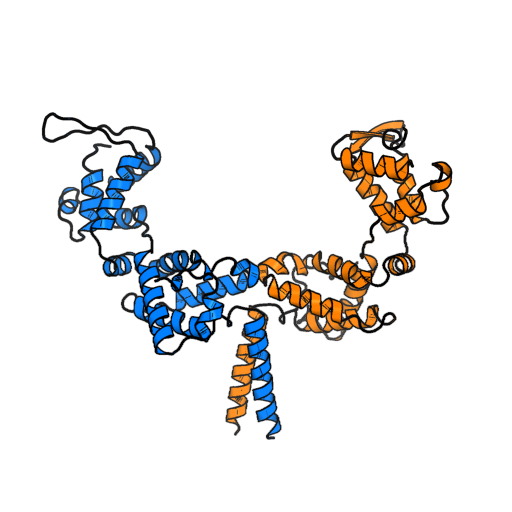38 21.993 1.00 69.64 64 TYR B CA 1
ATOM 2248 C C . TYR B 1 64 ? -35.010 1.064 23.046 1.00 74.81 64 TYR B C 1
ATOM 2249 O O . TYR B 1 64 ? -34.373 1.372 24.050 1.00 72.24 64 TYR B O 1
ATOM 2258 N N . VAL B 1 65 ? -36.239 1.514 22.823 1.00 72.53 65 VAL B N 1
ATOM 2259 C CA . VAL B 1 65 ? -36.919 2.298 23.848 1.00 75.53 65 VAL B CA 1
ATOM 2260 C C . VAL B 1 65 ? -37.454 1.350 24.917 1.00 75.78 65 VAL B C 1
ATOM 2261 O O . VAL B 1 65 ? -37.502 1.685 26.098 1.00 68.89 65 VAL B O 1
ATOM 2265 N N . GLN B 1 66 ? -37.845 0.158 24.486 1.00 83.59 66 GLN B N 1
ATOM 2266 C CA . GLN B 1 66 ? -38.331 -0.869 25.393 1.00 87.03 66 GLN B CA 1
ATOM 2267 C C . GLN B 1 66 ? -37.237 -1.243 26.387 1.00 76.54 66 GLN B C 1
ATOM 2268 O O . GLN B 1 66 ? -37.481 -1.343 27.591 1.00 65.34 66 GLN B O 1
ATOM 2274 N N . ALA B 1 67 ? -36.024 -1.429 25.876 1.00 60.14 67 ALA B N 1
ATOM 2275 C CA . ALA B 1 67 ? -34.883 -1.775 26.712 1.00 72.14 67 ALA B CA 1
ATOM 2276 C C . ALA B 1 67 ? -34.512 -0.612 27.622 1.00 73.17 67 ALA B C 1
ATOM 2277 O O . ALA B 1 67 ? -34.119 -0.810 28.774 1.00 63.81 67 ALA B O 1
ATOM 2279 N N . PHE B 1 68 ? -34.639 0.602 27.097 1.00 71.79 68 PHE B N 1
ATOM 2280 C CA . PHE B 1 68 ? -34.314 1.802 27.856 1.00 62.70 68 PHE B CA 1
ATOM 2281 C C . PHE B 1 68 ? -35.237 1.933 29.063 1.00 66.08 68 PHE B C 1
ATOM 2282 O O . PHE B 1 68 ? -34.784 2.039 30.204 1.00 65.01 68 PHE B O 1
ATOM 2290 N N . CYS B 1 69 ? -36.537 1.908 28.800 1.00 60.39 69 CYS B N 1
ATOM 2291 C CA . CYS B 1 69 ? -37.535 2.084 29.846 1.00 74.31 69 CYS B CA 1
ATOM 2292 C C . CYS B 1 69 ? -37.504 0.943 30.859 1.00 76.84 69 CYS B C 1
ATOM 2293 O O . CYS B 1 69 ? -37.715 1.158 32.051 1.00 83.60 69 CYS B O 1
ATOM 2296 N N . ARG B 1 70 ? -37.241 -0.270 30.382 1.00 79.08 70 ARG B N 1
ATOM 2297 C CA . ARG B 1 70 ? -37.165 -1.431 31.260 1.00 78.90 70 ARG B CA 1
ATOM 2298 C C . ARG B 1 70 ? -36.160 -1.199 32.387 1.00 76.22 70 ARG B C 1
ATOM 2299 O O . ARG B 1 70 ? -36.423 -1.522 33.545 1.00 77.90 70 ARG B O 1
ATOM 2307 N N . GLU B 1 71 ? -35.012 -0.629 32.041 1.00 66.56 71 GLU B N 1
ATOM 2308 C CA . GLU B 1 71 ? -33.994 -0.285 33.028 1.00 68.14 71 GLU B CA 1
ATOM 2309 C C . GLU B 1 71 ? -34.468 0.828 33.965 1.00 76.19 71 GLU B C 1
ATOM 2310 O O . GLU B 1 71 ? -34.301 0.743 35.182 1.00 76.49 71 GLU B O 1
ATOM 2316 N N . ILE B 1 72 ? -35.062 1.867 33.387 1.00 66.16 72 ILE B N 1
ATOM 2317 C CA . ILE B 1 72 ? -35.503 3.035 34.146 1.00 66.82 72 ILE B CA 1
ATOM 2318 C C . ILE B 1 72 ? -36.614 2.709 35.140 1.00 75.94 72 ILE B C 1
ATOM 2319 O O . ILE B 1 72 ? -36.621 3.208 36.266 1.00 74.01 72 ILE B O 1
ATOM 2324 N N . LEU B 1 73 ? -37.551 1.866 34.722 1.00 77.94 73 LEU B N 1
ATOM 2325 C CA . LEU B 1 73 ? -38.745 1.596 35.515 1.00 73.43 73 LEU B CA 1
ATOM 2326 C C . LEU B 1 73 ? -38.481 0.724 36.745 1.00 74.23 73 LEU B C 1
ATOM 2327 O O . LEU B 1 73 ? -39.357 0.557 37.590 1.00 68.46 73 LEU B O 1
ATOM 2332 N N . LYS B 1 74 ? -37.277 0.172 36.842 1.00 66.36 74 LYS B N 1
ATOM 2333 C CA . LYS B 1 74 ? -36.905 -0.642 37.996 1.00 72.75 74 LYS B CA 1
ATOM 2334 C C . LYS B 1 74 ? -36.822 0.212 39.254 1.00 72.15 74 LYS B C 1
ATOM 2335 O O . LYS B 1 74 ? -36.982 -0.286 40.365 1.00 82.92 74 LYS B O 1
ATOM 2341 N N . TYR B 1 75 ? -36.567 1.502 39.066 1.00 73.93 75 TYR B N 1
ATOM 2342 C CA . TYR B 1 75 ? -36.370 2.422 40.179 1.00 71.52 75 TYR B CA 1
ATOM 2343 C C . TYR B 1 75 ? -37.507 3.436 40.233 1.00 77.53 75 TYR B C 1
ATOM 2344 O O . TYR B 1 75 ? -37.383 4.546 39.716 1.00 83.02 75 TYR B O 1
ATOM 2353 N N . PRO B 1 76 ? -38.623 3.050 40.867 1.00 78.47 76 PRO B N 1
ATOM 2354 C CA . PRO B 1 76 ? -39.852 3.849 40.929 1.00 88.03 76 PRO B CA 1
ATOM 2355 C C . PRO B 1 76 ? -39.600 5.256 41.454 1.00 89.42 76 PRO B C 1
ATOM 2356 O O . PRO B 1 76 ? -40.199 6.214 40.965 1.00 93.23 76 PRO B O 1
ATOM 2360 N N . ASP B 1 77 ? -38.718 5.368 42.440 1.00 87.97 77 ASP B N 1
ATOM 2361 C CA . ASP B 1 77 ? -38.416 6.647 43.072 1.00 104.24 77 ASP B CA 1
ATOM 2362 C C . ASP B 1 77 ? -37.604 7.570 42.167 1.00 109.78 77 ASP B C 1
ATOM 2363 O O . ASP B 1 77 ? -37.118 8.613 42.603 1.00 116.50 77 ASP B O 1
ATOM 2368 N N . CYS B 1 78 ? -37.473 7.187 40.901 1.00 108.35 78 CYS B N 1
ATOM 2369 C CA . CYS B 1 78 ? -36.723 7.981 39.935 1.00 101.65 78 CYS B CA 1
ATOM 2370 C C . CYS B 1 78 ? -37.637 8.679 38.932 1.00 99.43 78 CYS B C 1
ATOM 2371 O O . CYS B 1 78 ? -37.249 9.670 38.312 1.00 99.51 78 CYS B O 1
ATOM 2374 N N . TYR B 1 79 ? -38.850 8.160 38.772 1.00 97.64 79 TYR B N 1
ATOM 2375 C CA . TYR B 1 79 ? -39.788 8.717 37.804 1.00 102.18 79 TYR B CA 1
ATOM 2376 C C . TYR B 1 79 ? -41.149 9.028 38.424 1.00 114.19 79 TYR B C 1
ATOM 2377 O O . TYR B 1 79 ? -41.824 9.969 38.009 1.00 117.50 79 TYR B O 1
ATOM 2386 N N . LYS B 1 80 ? -41.548 8.237 39.415 1.00 126.90 80 LYS B N 1
ATOM 2387 C CA . LYS B 1 80 ? -42.849 8.415 40.058 1.00 125.18 80 LYS B CA 1
ATOM 2388 C C . LYS B 1 80 ? -42.945 9.739 40.809 1.00 132.91 80 LYS B C 1
ATOM 2389 O O . LYS B 1 80 ? -42.289 9.935 41.832 1.00 135.47 80 LYS B O 1
ATOM 2395 N N . SER B 1 81 ? -43.770 10.645 40.294 1.00 136.41 81 SER B N 1
ATOM 2396 C CA . SER B 1 81 ? -43.975 11.941 40.927 1.00 139.01 81 SER B CA 1
ATOM 2397 C C . SER B 1 81 ? -45.087 11.872 41.969 1.00 137.57 81 SER B C 1
ATOM 2398 O O . SER B 1 81 ? -46.006 11.061 41.857 1.00 133.15 81 SER B O 1
ATOM 2401 N N . SER B 1 96 ? -43.239 14.411 31.364 1.00 119.50 96 SER B N 1
ATOM 2402 C CA . SER B 1 96 ? -43.421 12.967 31.268 1.00 124.91 96 SER B CA 1
ATOM 2403 C C . SER B 1 96 ? -42.469 12.223 32.202 1.00 109.28 96 SER B C 1
ATOM 2404 O O . SER B 1 96 ? -41.550 12.816 32.767 1.00 108.74 96 SER B O 1
ATOM 2407 N N . VAL B 1 97 ? -42.697 10.924 32.361 1.00 105.25 97 VAL B N 1
ATOM 2408 C CA . VAL B 1 97 ? -41.851 10.096 33.215 1.00 110.07 97 VAL B CA 1
ATOM 2409 C C . VAL B 1 97 ? -40.414 10.047 32.700 1.00 103.43 97 VAL B C 1
ATOM 2410 O O . VAL B 1 97 ? -39.463 10.158 33.474 1.00 97.49 97 VAL B O 1
ATOM 2414 N N . ILE B 1 98 ? -40.263 9.886 31.390 1.00 111.41 98 ILE B N 1
ATOM 2415 C CA . ILE B 1 98 ? -38.943 9.845 30.774 1.00 111.73 98 ILE B CA 1
ATOM 2416 C C . ILE B 1 98 ? -38.168 11.126 31.051 1.00 104.07 98 ILE B C 1
ATOM 2417 O O . ILE B 1 98 ? -36.988 11.086 31.401 1.00 89.82 98 ILE B O 1
ATOM 2422 N N . ASP B 1 99 ? -38.841 12.262 30.901 1.00 114.54 99 ASP B N 1
ATOM 2423 C CA . ASP B 1 99 ? -38.209 13.555 31.123 1.00 123.11 99 ASP B CA 1
ATOM 2424 C C . ASP B 1 99 ? -37.950 13.784 32.609 1.00 108.95 99 ASP B C 1
ATOM 2425 O O . ASP B 1 99 ? -36.965 14.417 32.989 1.00 114.29 99 ASP B O 1
ATOM 2430 N N . VAL B 1 100 ? -38.840 13.262 33.446 1.00 98.46 100 VAL B N 1
ATOM 2431 C CA . VAL B 1 100 ? -38.681 13.365 34.892 1.00 103.11 100 VAL B CA 1
ATOM 2432 C C . VAL B 1 100 ? -37.467 12.563 35.345 1.00 100.98 100 VAL B C 1
ATOM 2433 O O . VAL B 1 100 ? -36.611 13.062 36.076 1.00 100.11 100 VAL B O 1
ATOM 2435 N N . ALA B 1 101 ? -37.399 11.314 34.899 1.00 98.09 101 ALA B N 1
ATOM 2436 C CA . ALA B 1 101 ? -36.294 10.437 35.254 1.00 92.41 101 ALA B CA 1
ATOM 2437 C C . ALA B 1 101 ? -34.969 11.009 34.758 1.00 85.13 101 ALA B C 1
ATOM 2438 O O . ALA B 1 101 ? -33.976 11.012 35.482 1.00 91.84 101 ALA B O 1
ATOM 2440 N N . LEU B 1 102 ? -34.958 11.494 33.521 1.00 83.00 102 LEU B N 1
ATOM 2441 C CA . LEU B 1 102 ? -33.759 12.105 32.958 1.00 92.59 102 LEU B CA 1
ATOM 2442 C C . LEU B 1 102 ? -33.281 13.262 33.826 1.00 97.22 102 LEU B C 1
ATOM 2443 O O . LEU B 1 102 ? -32.084 13.411 34.078 1.00 95.35 102 LEU B O 1
ATOM 2448 N N . LYS B 1 103 ? -34.224 14.077 34.285 1.00 87.37 103 LYS B N 1
ATOM 2449 C CA . LYS B 1 103 ? -33.914 15.154 35.212 1.00 92.40 103 LYS B CA 1
ATOM 2450 C C . LYS B 1 103 ? -33.346 14.593 36.512 1.00 95.55 103 LYS B C 1
ATOM 2451 O O . LYS B 1 103 ? -32.206 14.880 36.877 1.00 94.42 103 LYS B O 1
ATOM 2453 N N . ARG B 1 104 ? -34.142 13.775 37.195 1.00 89.14 104 ARG B N 1
ATOM 2454 C CA . ARG B 1 104 ? -33.785 13.269 38.519 1.00 90.11 104 ARG B CA 1
ATOM 2455 C C . ARG B 1 104 ? -32.496 12.444 38.548 1.00 104.69 104 ARG B C 1
ATOM 2456 O O . ARG B 1 104 ? -31.738 12.511 39.515 1.00 104.40 104 ARG B O 1
ATOM 2464 N N . LEU B 1 105 ? -32.248 11.669 37.496 1.00 109.26 105 LEU B N 1
ATOM 2465 C CA . LEU B 1 105 ? -31.059 10.820 37.445 1.00 102.36 105 LEU B CA 1
ATOM 2466 C C . LEU B 1 105 ? -29.776 11.634 37.307 1.00 113.37 105 LEU B C 1
ATOM 2467 O O . LEU B 1 105 ? -28.776 11.353 37.971 1.00 113.76 105 LEU B O 1
ATOM 2472 N N . GLN B 1 106 ? -29.811 12.641 36.441 1.00 116.64 106 GLN B N 1
ATOM 2473 C CA . GLN B 1 106 ? -28.649 13.492 36.215 1.00 118.83 106 GLN B CA 1
ATOM 2474 C C . GLN B 1 106 ? -28.479 14.473 37.367 1.00 123.03 106 GLN B C 1
ATOM 2475 O O . GLN B 1 106 ? -27.374 14.662 37.877 1.00 117.90 106 GLN B O 1
ATOM 2481 N N . THR B 1 107 ? -29.582 15.094 37.772 1.00 125.13 107 THR B N 1
ATOM 2482 C CA . THR B 1 107 ? -29.584 15.981 38.928 1.00 132.17 107 THR B CA 1
ATOM 2483 C C . THR B 1 107 ? -29.239 15.189 40.182 1.00 129.80 107 THR B C 1
ATOM 2484 O O . THR B 1 107 ? -28.763 15.743 41.174 1.00 118.29 107 THR B O 1
ATOM 2488 N N . GLY B 1 108 ? -29.472 13.882 40.125 1.00 130.65 108 GLY B N 1
ATOM 2489 C CA . GLY B 1 108 ? -29.257 13.020 41.271 1.00 136.52 108 GLY B CA 1
ATOM 2490 C C . GLY B 1 108 ? -28.139 12.015 41.085 1.00 141.19 108 GLY B C 1
ATOM 2491 O O . GLY B 1 108 ? -28.118 10.980 41.749 1.00 144.11 108 GLY B O 1
ATOM 2492 N N . ARG B 1 109 ? -27.209 12.304 40.182 1.00 134.62 109 ARG B N 1
ATOM 2493 C CA . ARG B 1 109 ? -26.035 11.455 40.044 1.00 126.22 109 ARG B CA 1
ATOM 2494 C C . ARG B 1 109 ? -25.297 11.415 41.379 1.00 129.84 109 ARG B C 1
ATOM 2495 O O . ARG B 1 109 ? -25.064 12.455 41.995 1.00 142.53 109 ARG B O 1
ATOM 2503 N N . GLU B 1 110 ? -24.955 10.211 41.828 1.00 127.77 110 GLU B N 1
ATOM 2504 C CA . GLU B 1 110 ? -24.318 10.012 43.131 1.00 129.30 110 GLU B CA 1
ATOM 2505 C C . GLU B 1 110 ? -25.349 9.964 44.260 1.00 110.78 110 GLU B C 1
ATOM 2506 O O . GLU B 1 110 ? -25.012 9.710 45.417 1.00 104.05 110 GLU B O 1
ATOM 2512 N N . ARG B 1 111 ? -26.607 10.215 43.913 1.00 104.23 111 ARG B N 1
ATOM 2513 C CA . ARG B 1 111 ? -27.717 9.970 44.824 1.00 104.35 111 ARG B CA 1
ATOM 2514 C C . ARG B 1 111 ? -28.203 8.545 44.587 1.00 91.62 111 ARG B C 1
ATOM 2515 O O . ARG B 1 111 ? -28.364 8.123 43.442 1.00 88.00 111 ARG B O 1
ATOM 2523 N N . LEU B 1 112 ? -28.425 7.803 45.666 1.00 84.86 112 LEU B N 1
ATOM 2524 C CA . LEU B 1 112 ? -28.762 6.386 45.558 1.00 91.69 112 LEU B CA 1
ATOM 2525 C C . LEU B 1 112 ? -30.259 6.124 45.401 1.00 94.08 112 LEU B C 1
ATOM 2526 O O . LEU B 1 112 ? -31.060 6.492 46.262 1.00 84.59 112 LEU B O 1
ATOM 2531 N N . PHE B 1 113 ? -30.621 5.480 44.294 1.00 97.42 113 PHE B N 1
ATOM 2532 C CA . PHE B 1 113 ? -32.006 5.108 44.025 1.00 88.18 113 PHE B CA 1
ATOM 2533 C C . PHE B 1 113 ? -32.275 3.671 44.459 1.00 96.35 113 PHE B C 1
ATOM 2534 O O . PHE B 1 113 ? -31.350 2.868 44.587 1.00 93.00 113 PHE B O 1
ATOM 2542 N N . THR B 1 114 ? -33.547 3.350 44.675 1.00 96.70 114 THR B N 1
ATOM 2543 C CA . THR B 1 114 ? -33.922 2.048 45.211 1.00 86.90 114 THR B CA 1
ATOM 2544 C C . THR B 1 114 ? -34.701 1.193 44.217 1.00 82.09 114 THR B C 1
ATOM 2545 O O . THR B 1 114 ? -35.598 1.680 43.527 1.00 92.17 114 THR B O 1
ATOM 2549 N N . THR B 1 115 ? -34.342 -0.086 44.153 1.00 69.44 115 THR B N 1
ATOM 2550 C CA . THR B 1 115 ? -35.091 -1.079 43.391 1.00 70.64 115 THR B CA 1
ATOM 2551 C C . THR B 1 115 ? -35.230 -2.334 44.243 1.00 81.10 115 THR B C 1
ATOM 2552 O O . THR B 1 115 ? -34.740 -2.385 45.373 1.00 84.67 115 THR B O 1
ATOM 2556 N N . THR B 1 116 ? -35.898 -3.346 43.703 1.00 82.50 116 THR B N 1
ATOM 2557 C CA . THR B 1 116 ? -35.981 -4.637 44.372 1.00 76.10 116 THR B CA 1
ATOM 2558 C C . THR B 1 116 ? -35.309 -5.736 43.553 1.00 81.47 116 THR B C 1
ATOM 2559 O O . THR B 1 116 ? -35.612 -5.936 42.375 1.00 76.43 116 THR B O 1
ATOM 2563 N N . ASP B 1 117 ? -34.383 -6.435 44.198 1.00 96.42 117 ASP B N 1
ATOM 2564 C CA . ASP B 1 117 ? -33.622 -7.508 43.576 1.00 105.35 117 ASP B CA 1
ATOM 2565 C C . ASP B 1 117 ? -34.541 -8.629 43.094 1.00 93.07 117 ASP B C 1
ATOM 2566 O O . ASP B 1 117 ? -35.715 -8.688 43.460 1.00 85.56 117 ASP B O 1
ATOM 2571 N N . GLU B 1 118 ? -33.998 -9.517 42.269 1.00 67.66 118 GLU B N 1
ATOM 2572 C CA . GLU B 1 118 ? -34.727 -10.697 41.822 1.00 82.20 118 GLU B CA 1
ATOM 2573 C C . GLU B 1 118 ? -35.061 -11.612 43.002 1.00 94.13 118 GLU B C 1
ATOM 2574 O O . GLU B 1 118 ? -36.079 -12.304 42.998 1.00 86.64 118 GLU B O 1
ATOM 2580 N N . LYS B 1 119 ? -34.195 -11.610 44.011 1.00 85.47 119 LYS B N 1
ATOM 2581 C CA . LYS B 1 119 ? -34.391 -12.448 45.190 1.00 82.07 119 LYS B CA 1
ATOM 2582 C C . LYS B 1 119 ? -35.205 -11.735 46.267 1.00 79.36 119 LYS B C 1
ATOM 2583 O O . LYS B 1 119 ? -35.349 -12.236 47.379 1.00 81.59 119 LYS B O 1
ATOM 2589 N N . GLY B 1 120 ? -35.740 -10.566 45.928 1.00 73.24 120 GLY B N 1
ATOM 2590 C CA . GLY B 1 120 ? -36.587 -9.826 46.844 1.00 55.58 120 GLY B CA 1
ATOM 2591 C C . GLY B 1 120 ? -35.807 -8.957 47.813 1.00 54.26 120 GLY B C 1
ATOM 2592 O O . GLY B 1 120 ? -36.379 -8.375 48.733 1.00 76.02 120 GLY B O 1
ATOM 2593 N N . ASN B 1 121 ? -34.498 -8.867 47.607 1.00 57.41 121 ASN B N 1
ATOM 2594 C CA . ASN B 1 121 ? -33.664 -7.990 48.418 1.00 76.81 121 ASN B CA 1
ATOM 2595 C C . ASN B 1 121 ? -33.695 -6.551 47.917 1.00 77.66 121 ASN B C 1
ATOM 2596 O O . ASN B 1 121 ? -34.029 -6.288 46.765 1.00 78.56 121 ASN B O 1
ATOM 2601 N N . ARG B 1 122 ? -33.345 -5.622 48.795 1.00 81.09 122 ARG B N 1
ATOM 2602 C CA . ARG B 1 122 ? -33.296 -4.217 48.434 1.00 79.03 122 ARG B CA 1
ATOM 2603 C C . ARG B 1 122 ? -31.956 -3.917 47.780 1.00 79.73 122 ARG B C 1
ATOM 2604 O O . ARG B 1 122 ? -30.924 -4.454 48.181 1.00 74.12 122 ARG B O 1
ATOM 2612 N N . GLU B 1 123 ? -31.972 -3.069 46.759 1.00 79.60 123 GLU B N 1
ATOM 2613 C CA . GLU B 1 123 ? -30.749 -2.736 46.042 1.00 74.69 123 GLU B CA 1
ATOM 2614 C C . GLU B 1 123 ? -30.692 -1.246 45.733 1.00 75.10 123 GLU B C 1
ATOM 2615 O O . GLU B 1 123 ? -31.676 -0.660 45.284 1.00 69.37 123 GLU B O 1
ATOM 2621 N N . LEU B 1 124 ? -29.538 -0.638 45.990 1.00 76.56 124 LEU B N 1
ATOM 2622 C CA . LEU B 1 124 ? -29.331 0.775 45.698 1.00 90.17 124 LEU B CA 1
ATOM 2623 C C . LEU B 1 124 ? -28.334 0.950 44.557 1.00 86.75 124 LEU B C 1
ATOM 2624 O O . LEU B 1 124 ? -27.342 0.226 44.471 1.00 88.71 124 LEU B O 1
ATOM 2629 N N . LYS B 1 125 ? -28.600 1.913 43.681 1.00 75.94 125 LYS B N 1
ATOM 2630 C CA . LYS B 1 125 ? -27.728 2.146 42.536 1.00 74.40 125 LYS B CA 1
ATOM 2631 C C . LYS B 1 125 ? -27.680 3.623 42.154 1.00 78.73 125 LYS B C 1
ATOM 2632 O O . LYS B 1 125 ? -28.717 4.264 41.982 1.00 80.80 125 LYS B O 1
ATOM 2638 N N . LYS B 1 126 ? -26.469 4.154 42.025 1.00 81.84 126 LYS B N 1
ATOM 2639 C CA . LYS B 1 126 ? -26.272 5.563 41.698 1.00 92.29 126 LYS B CA 1
ATOM 2640 C C . LYS B 1 126 ? -27.015 5.971 40.427 1.00 90.05 126 LYS B C 1
ATOM 2641 O O . LYS B 1 126 ? -27.051 5.225 39.448 1.00 91.48 126 LYS B O 1
ATOM 2647 N N . GLY B 1 127 ? -27.605 7.161 40.456 1.00 78.13 127 GLY B N 1
ATOM 2648 C CA . GLY B 1 127 ? -28.382 7.665 39.339 1.00 72.52 127 GLY B CA 1
ATOM 2649 C C . GLY B 1 127 ? -27.654 7.617 38.010 1.00 77.37 127 GLY B C 1
ATOM 2650 O O . GLY B 1 127 ? -28.253 7.313 36.979 1.00 87.38 127 GLY B O 1
ATOM 2651 N N . ASP B 1 128 ? -26.360 7.918 38.030 1.00 76.85 128 ASP B N 1
ATOM 2652 C CA . ASP B 1 128 ? -25.571 7.949 36.801 1.00 90.81 128 ASP B CA 1
ATOM 2653 C C . ASP B 1 128 ? -25.329 6.551 36.236 1.00 78.14 128 ASP B C 1
ATOM 2654 O O . ASP B 1 128 ? -25.326 6.360 35.019 1.00 68.00 128 ASP B O 1
ATOM 2659 N N . ALA B 1 129 ? -25.125 5.578 37.119 1.00 71.85 129 ALA B N 1
ATOM 2660 C CA . ALA B 1 129 ? -24.991 4.188 36.696 1.00 73.40 129 ALA B CA 1
ATOM 2661 C C . ALA B 1 129 ? -26.311 3.694 36.108 1.00 59.63 129 ALA B C 1
ATOM 2662 O O . ALA B 1 129 ? -26.327 2.948 35.130 1.00 64.11 129 ALA B O 1
ATOM 2664 N N . ILE B 1 130 ? -27.415 4.124 36.709 1.00 62.13 130 ILE B N 1
ATOM 2665 C CA . ILE B 1 130 ? -28.746 3.789 36.210 1.00 64.94 130 ILE B CA 1
ATOM 2666 C C . ILE B 1 130 ? -28.952 4.309 34.788 1.00 62.88 130 ILE B C 1
ATOM 2667 O O . ILE B 1 130 ? -29.493 3.611 33.931 1.00 62.50 130 ILE B O 1
ATOM 2672 N N . LEU B 1 131 ? -28.514 5.538 34.544 1.00 70.40 131 LEU B N 1
ATOM 2673 C CA . LEU B 1 131 ? -28.657 6.156 33.230 1.00 70.45 131 LEU B CA 1
ATOM 2674 C C . LEU B 1 131 ? -27.765 5.472 32.191 1.00 50.38 131 LEU B C 1
ATOM 2675 O O . LEU B 1 131 ? -28.210 5.149 31.090 1.00 63.39 131 LEU B O 1
ATOM 2680 N N . GLU B 1 132 ? -26.505 5.257 32.550 1.00 54.67 132 GLU B N 1
ATOM 2681 C CA . GLU B 1 132 ? -25.556 4.601 31.656 1.00 66.86 132 GLU B CA 1
ATOM 2682 C 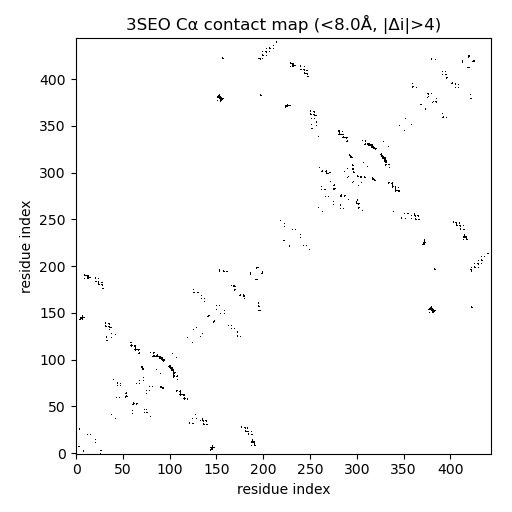C . GLU B 1 132 ? -26.024 3.195 31.286 1.00 61.07 132 GLU B C 1
ATOM 2683 O O . GLU B 1 132 ? -25.813 2.739 30.163 1.00 61.33 132 GLU B O 1
ATOM 2685 N N . SER B 1 133 ? -26.661 2.513 32.234 1.00 60.46 133 SER B N 1
ATOM 2686 C CA . SER B 1 133 ? -27.192 1.173 31.989 1.00 62.83 133 SER B CA 1
ATOM 2687 C C . SER B 1 133 ? -28.374 1.216 31.033 1.00 59.92 133 SER B C 1
ATOM 2688 O O . SER B 1 133 ? -28.433 0.453 30.066 1.00 52.43 133 SER B O 1
ATOM 2691 N N . ALA B 1 134 ? -29.318 2.109 31.314 1.00 57.23 134 ALA B N 1
ATOM 2692 C CA . ALA B 1 134 ? -30.468 2.296 30.444 1.00 56.51 134 ALA B CA 1
ATOM 2693 C C . ALA B 1 134 ? -30.017 2.579 29.017 1.00 57.75 134 ALA B C 1
ATOM 2694 O O . ALA B 1 134 ? -30.549 2.017 28.060 1.00 55.89 134 ALA B O 1
ATOM 2696 N N . ILE B 1 135 ? -29.020 3.444 28.883 1.00 55.19 135 ILE B N 1
ATOM 2697 C CA . ILE B 1 135 ? -28.497 3.807 27.573 1.00 65.13 135 ILE B CA 1
ATOM 2698 C C . ILE B 1 135 ? -27.781 2.630 26.907 1.00 55.70 135 ILE B C 1
ATOM 2699 O O . ILE B 1 135 ? -27.965 2.369 25.719 1.00 59.34 135 ILE B O 1
ATOM 2704 N N . ASN B 1 136 ? -26.974 1.912 27.679 1.00 53.50 136 ASN B N 1
ATOM 2705 C CA . ASN B 1 136 ? -26.294 0.731 27.162 1.00 61.10 136 ASN B CA 1
ATOM 2706 C C . ASN B 1 136 ? -27.278 -0.317 26.655 1.00 61.58 136 ASN B C 1
ATOM 2707 O O . ASN B 1 136 ? -27.066 -0.924 25.608 1.00 60.75 136 ASN B O 1
ATOM 2712 N N . ALA B 1 137 ? -28.363 -0.516 27.392 1.00 52.65 137 ALA B N 1
ATOM 2713 C CA . ALA B 1 137 ? -29.401 -1.443 26.963 1.00 61.87 137 ALA B CA 1
ATOM 2714 C C . ALA B 1 137 ? -29.992 -1.026 25.611 1.00 66.14 137 ALA B C 1
ATOM 2715 O O . ALA B 1 137 ? -30.275 -1.868 24.759 1.00 62.43 137 ALA B O 1
ATOM 2717 N N . ALA B 1 138 ? -30.176 0.277 25.416 1.00 62.42 138 ALA B N 1
ATOM 2718 C CA . ALA B 1 138 ? -30.725 0.779 24.158 1.00 56.40 138 ALA B CA 1
ATOM 2719 C C . ALA B 1 138 ? -29.724 0.583 23.020 1.00 53.38 138 ALA B C 1
ATOM 2720 O O . ALA B 1 138 ? -30.095 0.215 21.904 1.00 57.61 138 ALA B O 1
ATOM 2722 N N . ARG B 1 139 ? -28.450 0.820 23.312 1.00 50.73 139 ARG B N 1
ATOM 2723 C CA . ARG B 1 139 ? -27.387 0.572 22.342 1.00 64.26 139 ARG B CA 1
ATOM 2724 C C . ARG B 1 139 ? -27.373 -0.892 21.906 1.00 70.07 139 ARG B C 1
ATOM 2725 O O . ARG B 1 139 ? -27.071 -1.203 20.754 1.00 71.43 139 ARG B O 1
ATOM 2733 N N . MET B 1 140 ? -27.701 -1.786 22.834 1.00 58.87 140 MET B N 1
ATOM 2734 C CA . MET B 1 140 ? -27.697 -3.217 22.553 1.00 70.71 140 MET B CA 1
ATOM 2735 C C . MET B 1 140 ? -28.903 -3.643 21.718 1.00 73.31 140 MET B C 1
ATOM 2736 O O . MET B 1 140 ? -28.893 -4.706 21.094 1.00 71.88 140 MET B O 1
ATOM 2741 N N . ALA B 1 141 ? -29.942 -2.815 21.706 1.00 56.63 141 ALA B N 1
ATOM 2742 C CA . ALA B 1 141 ? -31.206 -3.214 21.097 1.00 63.24 141 ALA B CA 1
ATOM 2743 C C . ALA B 1 141 ? -31.518 -2.495 19.782 1.00 63.65 141 ALA B C 1
ATOM 2744 O O . ALA B 1 141 ? -32.608 -2.650 19.230 1.00 70.28 141 ALA B O 1
ATOM 2746 N N . ILE B 1 142 ? -30.565 -1.720 19.275 1.00 70.39 142 ILE B N 1
ATOM 2747 C CA . ILE B 1 142 ? -30.756 -1.040 17.996 1.00 68.72 142 ILE B CA 1
ATOM 2748 C C . ILE B 1 142 ? -29.802 -1.577 16.935 1.00 70.80 142 ILE B C 1
ATOM 2749 O O . ILE B 1 142 ? -28.643 -1.869 17.222 1.00 70.96 142 ILE B O 1
ATOM 2754 N N . SER B 1 143 ? -30.296 -1.718 15.711 1.00 74.90 143 SER B N 1
ATOM 2755 C CA . SER B 1 143 ? -29.449 -2.154 14.609 1.00 77.54 143 SER B CA 1
ATOM 2756 C C . SER B 1 143 ? -28.661 -0.971 14.061 1.00 70.31 143 SER B C 1
ATOM 2757 O O . SER B 1 143 ? -29.071 0.182 14.204 1.00 69.03 143 SER B O 1
ATOM 2760 N N . THR B 1 144 ? -27.529 -1.261 13.435 1.00 56.11 144 THR B N 1
ATOM 2761 C CA . THR B 1 144 ? -26.718 -0.224 12.818 1.00 80.61 144 THR B CA 1
ATOM 2762 C C . THR B 1 144 ? -27.512 0.497 11.730 1.00 87.55 144 THR B C 1
ATOM 2763 O O . THR B 1 144 ? -27.270 1.669 11.446 1.00 83.17 144 THR B O 1
ATOM 2767 N N . GLU B 1 145 ? -28.467 -0.209 11.131 1.00 87.42 145 GLU B N 1
ATOM 2768 C CA . GLU B 1 145 ? -29.289 0.367 10.070 1.00 82.10 145 GLU B CA 1
ATOM 2769 C C . GLU B 1 145 ? -30.166 1.504 10.585 1.00 88.14 145 GLU B C 1
ATOM 2770 O O . GLU B 1 145 ? -30.153 2.606 10.032 1.00 79.46 145 GLU B O 1
ATOM 2776 N N . GLU B 1 146 ? -30.926 1.238 11.643 1.00 79.45 146 GLU B N 1
ATOM 2777 C CA . GLU B 1 146 ? -31.803 2.257 12.205 1.00 82.23 146 GLU B CA 1
ATOM 2778 C C . GLU B 1 146 ? -31.009 3.388 12.848 1.00 82.33 146 GLU B C 1
ATOM 2779 O O . GLU B 1 146 ? -31.404 4.551 12.784 1.00 86.20 146 GLU B O 1
ATOM 2785 N N . LYS B 1 147 ? -29.884 3.043 13.463 1.00 77.60 147 LYS B N 1
ATOM 2786 C CA . LYS B 1 147 ? -29.042 4.042 14.105 1.00 81.73 147 LYS B CA 1
ATOM 2787 C C . LYS B 1 147 ? -28.503 5.038 13.077 1.00 93.00 147 LYS B C 1
ATOM 2788 O O . LYS B 1 147 ? -28.532 6.249 13.298 1.00 100.93 147 LYS B O 1
ATOM 2794 N N . ASN B 1 148 ? -28.024 4.523 11.949 1.00 79.19 148 ASN B N 1
ATOM 2795 C CA . ASN B 1 148 ? -27.520 5.372 10.874 1.00 75.92 148 ASN B CA 1
ATOM 2796 C C . ASN B 1 148 ? -28.596 6.285 10.287 1.00 95.15 148 ASN B C 1
ATOM 2797 O O . ASN B 1 148 ? -28.331 7.444 9.961 1.00 94.69 148 ASN B O 1
ATOM 2802 N N . THR B 1 149 ? -29.808 5.756 10.151 1.00 92.29 149 THR B N 1
ATOM 2803 C CA . THR B 1 149 ? -30.932 6.544 9.663 1.00 96.98 149 THR B CA 1
ATOM 2804 C C . THR B 1 149 ? -31.208 7.709 10.605 1.00 103.64 149 THR B C 1
ATOM 2805 O O . THR B 1 149 ? -31.539 8.812 10.169 1.00 101.54 149 THR B O 1
ATOM 2809 N N . ILE B 1 150 ? -31.065 7.452 11.901 1.00 91.75 150 ILE B N 1
ATOM 2810 C CA . ILE B 1 150 ? -31.275 8.475 12.918 1.00 88.43 150 ILE B CA 1
ATOM 2811 C C . ILE B 1 150 ? -30.131 9.482 12.918 1.00 89.39 150 ILE B C 1
ATOM 2812 O O . ILE B 1 150 ? -30.339 10.676 13.141 1.00 102.29 150 ILE B O 1
ATOM 2817 N N . LEU B 1 151 ? -28.923 8.995 12.660 1.00 90.65 151 LEU B N 1
ATOM 2818 C CA . LEU B 1 151 ? -27.747 9.854 12.615 1.00 94.79 151 LEU B CA 1
ATOM 2819 C C . LEU B 1 151 ? -27.779 10.815 11.430 1.00 96.05 151 LEU B C 1
ATOM 2820 O O . LEU B 1 151 ? -27.432 11.988 11.564 1.00 98.72 151 LEU B O 1
ATOM 2825 N N . SER B 1 152 ? -28.199 10.309 10.274 1.00 99.03 152 SER B N 1
ATOM 2826 C CA . SER B 1 152 ? -28.209 11.093 9.040 1.00 112.22 152 SER B CA 1
ATOM 2827 C C . SER B 1 152 ? -26.785 11.447 8.615 1.00 110.80 152 SER B C 1
ATOM 2828 O O . SER B 1 152 ? -25.947 10.561 8.457 1.00 109.90 152 SER B O 1
ATOM 2831 N N . ASN B 1 153 ? -26.512 12.735 8.426 1.00 95.69 153 ASN B N 1
ATOM 2832 C CA . ASN B 1 153 ? -25.179 13.178 8.025 1.00 93.48 153 ASN B CA 1
ATOM 2833 C C . ASN B 1 153 ? -24.262 13.459 9.213 1.00 97.13 153 ASN B C 1
ATOM 2834 O O . ASN B 1 153 ? -23.076 13.745 9.040 1.00 99.28 153 ASN B O 1
ATOM 2839 N N . ASN B 1 154 ? -24.814 13.375 10.420 1.00 85.47 154 ASN B N 1
ATOM 2840 C CA . ASN B 1 154 ? -24.007 13.500 11.626 1.00 86.01 154 ASN B CA 1
ATOM 2841 C C . ASN B 1 154 ? -23.208 12.226 11.887 1.00 72.46 154 ASN B C 1
ATOM 2842 O O . ASN B 1 154 ? -22.529 12.103 12.905 1.00 80.89 154 ASN B O 1
ATOM 2847 N N . VAL B 1 155 ? -23.293 11.281 10.954 1.00 70.40 155 VAL B N 1
ATOM 2848 C CA . VAL B 1 155 ? -22.528 10.045 11.046 1.00 76.34 155 VAL B CA 1
ATOM 2849 C C . VAL B 1 155 ? -21.045 10.366 10.972 1.00 73.66 155 VAL B C 1
ATOM 2850 O O . VAL B 1 155 ? -20.219 9.694 11.595 1.00 71.31 155 VAL B O 1
ATOM 2854 N N . LYS B 1 156 ? -20.710 11.404 10.213 1.00 54.23 156 LYS B N 1
ATOM 2855 C CA . LYS B 1 156 ? -19.317 11.786 10.051 1.00 65.00 156 LYS B CA 1
ATOM 2856 C C . LYS B 1 156 ? -18.710 12.177 11.393 1.00 57.78 156 LYS B C 1
ATOM 2857 O O . LYS B 1 156 ? -17.591 11.790 11.709 1.00 58.02 156 LYS B O 1
ATOM 2863 N N . SER B 1 157 ? -19.461 12.931 12.188 1.00 58.98 157 SER B N 1
ATOM 2864 C CA . SER B 1 157 ? -18.966 13.391 13.478 1.00 62.29 157 SER B CA 1
ATOM 2865 C C . SER B 1 157 ? -19.044 12.297 14.542 1.00 58.64 157 SER B C 1
ATOM 2866 O O . SER B 1 157 ? -18.248 12.283 15.478 1.00 61.49 157 SER B O 1
ATOM 2869 N N . ALA B 1 158 ? -20.000 11.383 14.395 1.00 59.22 158 ALA B N 1
ATOM 2870 C CA . ALA B 1 158 ? -20.174 10.302 15.365 1.00 58.50 158 ALA B CA 1
ATOM 2871 C C . ALA B 1 158 ? -19.122 9.214 15.191 1.00 55.05 158 ALA B C 1
ATOM 2872 O O . ALA B 1 158 ? -18.615 8.676 16.171 1.00 50.96 158 ALA B O 1
ATOM 2874 N N . THR B 1 159 ? -18.789 8.893 13.944 1.00 51.29 159 THR B N 1
ATOM 2875 C CA . THR B 1 159 ? -17.746 7.906 13.687 1.00 57.81 159 THR B CA 1
ATOM 2876 C C . THR B 1 159 ? -16.376 8.465 14.061 1.00 60.57 159 THR B C 1
ATOM 2877 O O . THR B 1 159 ? -15.534 7.750 14.602 1.00 56.59 159 THR B O 1
ATOM 2881 N N . PHE B 1 160 ? -16.156 9.745 13.781 1.00 51.13 160 PHE B N 1
ATOM 2882 C CA . PHE B 1 160 ? -14.894 10.371 14.152 1.00 51.60 160 PHE B CA 1
ATOM 2883 C C . PHE B 1 160 ? -14.718 10.413 15.667 1.00 46.39 160 PHE B C 1
ATOM 2884 O O . PHE B 1 160 ? -13.606 10.268 16.172 1.00 58.68 160 PHE B O 1
ATOM 2892 N N . GLU B 1 161 ? -15.819 10.616 16.387 1.00 48.41 161 GLU B N 1
ATOM 2893 C CA . GLU B 1 161 ? -15.791 10.577 17.848 1.00 61.44 161 GLU B CA 1
ATOM 2894 C C . GLU B 1 161 ? -15.392 9.197 18.373 1.00 58.73 161 GLU B C 1
ATOM 2895 O O . GLU B 1 161 ? -14.702 9.090 19.382 1.00 58.72 161 GLU B O 1
ATOM 2901 N N . VAL B 1 162 ? -15.825 8.146 17.685 1.00 54.78 162 VAL B N 1
ATOM 2902 C CA . VAL B 1 162 ? -15.422 6.792 18.043 1.00 61.47 162 VAL B CA 1
ATOM 2903 C C . VAL B 1 162 ? -13.952 6.568 17.713 1.00 57.35 162 VAL B C 1
ATOM 2904 O O . VAL B 1 162 ? -13.202 6.019 18.521 1.00 55.22 162 VAL B O 1
ATOM 2908 N N . PHE B 1 163 ? -13.552 6.998 16.521 1.00 46.39 163 PHE B N 1
ATOM 2909 C CA . PHE B 1 163 ? -12.166 6.893 16.084 1.00 47.64 163 PHE B CA 1
ATOM 2910 C C . PHE B 1 163 ? -11.218 7.509 17.109 1.00 51.11 163 PHE B C 1
ATOM 2911 O O . PHE B 1 163 ? -10.188 6.919 17.445 1.00 50.99 163 PHE B O 1
ATOM 2919 N N . CYS B 1 164 ? -11.580 8.685 17.618 1.00 51.33 164 CYS B N 1
ATOM 2920 C CA . CYS B 1 164 ? -10.731 9.405 18.571 1.00 50.74 164 CYS B CA 1
ATOM 2921 C C . CYS B 1 164 ? -10.675 8.744 19.939 1.00 55.66 164 CYS B C 1
ATOM 2922 O O . CYS B 1 164 ? -9.849 9.114 20.774 1.00 60.64 164 CYS B O 1
ATOM 2925 N N . GLU B 1 165 ? -11.560 7.781 20.176 1.00 62.25 165 GLU B N 1
ATOM 2926 C CA . GLU B 1 165 ? -11.605 7.100 21.465 1.00 65.34 165 GLU B CA 1
ATOM 2927 C C . GLU B 1 165 ? -10.765 5.822 21.456 1.00 57.76 165 GLU B C 1
ATOM 2928 O O . GLU B 1 165 ? -10.511 5.233 22.502 1.00 63.66 165 GLU B O 1
ATOM 2934 N N . LEU B 1 166 ? -10.346 5.393 20.270 1.00 58.11 166 LEU B N 1
ATOM 2935 C CA . LEU B 1 166 ? -9.517 4.202 20.144 1.00 48.80 166 LEU B CA 1
ATOM 2936 C C . LEU B 1 166 ? -8.226 4.368 20.931 1.00 58.02 166 LEU B C 1
ATOM 2937 O O . LEU B 1 166 ? -7.688 5.469 21.014 1.00 59.27 166 LEU B O 1
ATOM 2942 N N . PRO B 1 167 ? -7.732 3.271 21.527 1.00 55.27 167 PRO B N 1
ATOM 2943 C CA . PRO B 1 167 ? -6.466 3.306 22.267 1.00 52.82 167 PRO B CA 1
ATOM 2944 C C . PRO B 1 167 ? -5.302 3.798 21.404 1.00 53.56 167 PRO B C 1
ATOM 2945 O O . PRO B 1 167 ? -4.399 4.451 21.916 1.00 58.28 167 PRO B O 1
ATOM 2949 N N . CYS B 1 168 ? -5.335 3.505 20.108 1.00 54.01 168 CYS B N 1
ATOM 2950 C CA . CYS B 1 168 ? -4.249 3.892 19.215 1.00 55.12 168 CYS B CA 1
ATOM 2951 C C . CYS B 1 168 ? -4.255 5.394 18.919 1.00 58.95 168 CYS B C 1
ATOM 2952 O O . CYS B 1 168 ? -3.264 5.940 18.444 1.00 58.68 168 CYS B O 1
ATOM 2955 N N . MET B 1 169 ? -5.382 6.047 19.190 1.00 48.93 169 MET B N 1
ATOM 2956 C CA . MET B 1 169 ? -5.500 7.495 19.046 1.00 56.44 169 MET B CA 1
ATOM 2957 C C . MET B 1 169 ? -5.311 8.206 20.378 1.00 58.04 169 MET B C 1
ATOM 2958 O O . MET B 1 169 ? -5.466 9.425 20.463 1.00 53.06 169 MET B O 1
ATOM 2963 N N . ASP B 1 170 ? -4.976 7.441 21.412 1.00 56.69 170 ASP B N 1
ATOM 2964 C CA . ASP B 1 170 ? -4.958 7.959 22.778 1.00 58.93 170 ASP B CA 1
ATOM 2965 C C . ASP B 1 170 ? -4.429 9.391 22.911 1.00 78.14 170 ASP B C 1
ATOM 2966 O O . ASP B 1 170 ? -5.189 10.308 23.214 1.00 95.97 170 ASP B O 1
ATOM 2971 N N . GLY B 1 171 ? -3.136 9.590 22.693 1.00 63.01 171 GLY B N 1
ATOM 2972 C CA . GLY B 1 171 ? -2.557 10.905 22.905 1.00 66.94 171 GLY B CA 1
ATOM 2973 C C . GLY B 1 171 ? -2.322 11.720 21.645 1.00 64.71 171 GLY B C 1
ATOM 2974 O O . GLY B 1 171 ? -1.403 12.538 21.598 1.00 64.25 171 GLY B O 1
ATOM 2975 N N . PHE B 1 172 ? -3.159 11.520 20.630 1.00 44.98 172 PHE B N 1
ATOM 2976 C CA . PHE B 1 172 ? -2.919 12.128 19.323 1.00 53.93 172 PHE B CA 1
ATOM 2977 C C . PHE B 1 172 ? -2.749 13.651 19.353 1.00 54.46 172 PHE B C 1
ATOM 2978 O O . PHE B 1 172 ? -1.753 14.182 18.858 1.00 50.57 172 PHE B O 1
ATOM 2986 N N . ALA B 1 173 ? -3.724 14.349 19.925 1.00 57.95 173 ALA B N 1
ATOM 2987 C CA . ALA B 1 173 ? -3.691 15.806 19.957 1.00 48.55 173 ALA B CA 1
ATOM 2988 C C . ALA B 1 173 ? -2.491 16.328 20.742 1.00 50.46 173 ALA B C 1
ATOM 2989 O O . ALA B 1 173 ? -1.823 17.270 20.318 1.00 58.78 173 ALA B O 1
ATOM 2991 N N . GLU B 1 174 ? -2.218 15.711 21.885 1.00 45.97 174 GLU B N 1
ATOM 2992 C CA . GLU B 1 174 ? -1.117 16.148 22.734 1.00 54.02 174 GLU B CA 1
ATOM 2993 C C . GLU B 1 174 ? 0.239 15.855 22.102 1.00 62.95 174 GLU B C 1
ATOM 2994 O O . GLU B 1 174 ? 1.191 16.613 22.282 1.00 56.17 174 GLU B O 1
ATOM 3000 N N . GLN B 1 175 ? 0.331 14.747 21.373 1.00 55.74 175 GLN B N 1
ATOM 3001 C CA . GLN B 1 175 ? 1.595 14.361 20.762 1.00 60.71 175 GLN B CA 1
ATOM 3002 C C . GLN B 1 175 ? 1.873 15.156 19.489 1.00 42.04 175 GLN B C 1
ATOM 3003 O O . GLN B 1 175 ? 2.988 15.623 19.281 1.00 46.89 175 GLN B O 1
ATOM 3009 N N . ASN B 1 176 ? 0.850 15.319 18.655 1.00 38.81 176 ASN B N 1
ATOM 3010 C CA . ASN B 1 176 ? 1.026 15.908 17.335 1.00 43.14 176 ASN B CA 1
ATOM 3011 C C . ASN B 1 176 ? 0.491 17.334 17.212 1.00 53.75 176 ASN B C 1
ATOM 3012 O O . ASN B 1 176 ? 0.728 18.000 16.209 1.00 46.45 176 ASN B O 1
ATOM 3017 N N . GLY B 1 177 ? -0.236 17.791 18.227 1.00 56.06 177 GLY B N 1
ATOM 3018 C CA . GLY B 1 177 ? -0.678 19.175 18.282 1.00 59.76 177 GLY B CA 1
ATOM 3019 C C . GLY B 1 177 ? -2.095 19.395 17.791 1.00 48.51 177 GLY B C 1
ATOM 3020 O O . GLY B 1 177 ? -2.652 18.553 17.086 1.00 52.91 177 GLY B O 1
ATOM 3021 N N . LYS B 1 178 ? -2.675 20.533 18.170 1.00 56.43 178 LYS B N 1
ATOM 3022 C CA . LYS B 1 178 ? -4.031 20.896 17.757 1.00 56.27 178 LYS B CA 1
ATOM 3023 C C . LYS B 1 178 ? -4.174 21.010 16.244 1.00 45.56 178 LYS B C 1
ATOM 3024 O O . LYS B 1 178 ? -5.144 20.524 15.675 1.00 54.69 178 LYS B O 1
ATOM 3030 N N . THR B 1 179 ? -3.214 21.664 15.599 1.00 46.14 179 THR B N 1
ATOM 3031 C CA . THR B 1 179 ? -3.276 21.855 14.154 1.00 51.18 179 THR B CA 1
ATOM 3032 C C . THR B 1 179 ? -3.341 20.528 13.394 1.00 53.26 179 THR B C 1
ATOM 3033 O O . THR B 1 179 ? -4.190 20.357 12.523 1.00 51.64 179 THR B O 1
ATOM 3037 N N . ALA B 1 180 ? -2.447 19.595 13.725 1.00 48.07 180 ALA B N 1
ATOM 3038 C CA . ALA B 1 180 ? -2.463 18.265 13.105 1.00 39.90 180 ALA B CA 1
ATOM 3039 C C . ALA B 1 180 ? -3.789 17.556 13.358 1.00 39.93 180 ALA B C 1
ATOM 3040 O O . ALA B 1 180 ? -4.364 16.949 12.454 1.00 49.36 180 ALA B O 1
ATOM 3042 N N . PHE B 1 181 ? -4.276 17.642 14.592 1.00 40.70 181 PHE B N 1
ATOM 3043 C CA . PHE B 1 181 ? -5.524 16.979 14.962 1.00 38.13 181 PHE B CA 1
ATOM 3044 C C . PHE B 1 181 ? -6.704 17.479 14.136 1.00 52.16 181 PHE B C 1
ATOM 3045 O O . PHE B 1 181 ? -7.552 16.693 13.712 1.00 56.46 181 PHE B O 1
ATOM 3053 N N . TYR B 1 182 ? -6.757 18.786 13.905 1.00 48.86 182 TYR B N 1
ATOM 3054 C CA . TYR B 1 182 ? -7.854 19.356 13.136 1.00 50.05 182 TYR B CA 1
ATOM 3055 C C . TYR B 1 182 ? -7.705 19.094 11.638 1.00 48.33 182 TYR B C 1
ATOM 3056 O O . TYR B 1 182 ? -8.696 18.968 10.918 1.00 60.56 182 TYR B O 1
ATOM 3065 N N . ALA B 1 183 ? -6.465 18.984 11.177 1.00 46.56 183 ALA B N 1
ATOM 3066 C CA . ALA B 1 183 ? -6.218 18.567 9.804 1.00 46.73 183 ALA B CA 1
ATOM 3067 C C . ALA B 1 183 ? -6.712 17.133 9.617 1.00 47.50 183 ALA B C 1
ATOM 3068 O O . ALA B 1 183 ? -7.317 16.806 8.600 1.00 46.19 183 ALA B O 1
ATOM 3070 N N . LEU B 1 184 ? -6.466 16.286 10.615 1.00 41.56 184 LEU B N 1
ATOM 3071 C CA . LEU B 1 184 ? -6.935 14.901 10.576 1.00 44.20 184 LEU B CA 1
ATOM 3072 C C . LEU B 1 184 ? -8.458 14.850 10.529 1.00 41.04 184 LEU B C 1
ATOM 3073 O O . LEU B 1 184 ? -9.041 14.068 9.776 1.00 45.22 184 LEU B O 1
ATOM 3078 N N . ARG B 1 185 ? -9.098 15.685 11.341 1.00 49.50 185 ARG B N 1
ATOM 3079 C CA . ARG B 1 185 ? -10.549 15.760 11.339 1.00 50.72 185 ARG B CA 1
ATOM 3080 C C . ARG B 1 185 ? -11.075 16.153 9.960 1.00 47.91 185 ARG B C 1
ATOM 3081 O O . ARG B 1 185 ? -12.008 15.532 9.447 1.00 49.97 185 ARG B O 1
ATOM 3089 N N . ALA B 1 186 ? -10.467 17.173 9.359 1.00 49.87 186 ALA B N 1
ATOM 3090 C CA . ALA B 1 186 ? -10.898 17.647 8.046 1.00 51.15 186 ALA B CA 1
ATOM 3091 C C . ALA B 1 186 ? -10.774 16.540 7.008 1.00 50.62 186 ALA B C 1
ATOM 3092 O O . ALA B 1 186 ? -11.700 16.301 6.232 1.00 61.09 186 ALA B O 1
ATOM 3094 N N . GLY B 1 187 ? -9.631 15.858 7.003 1.00 47.61 187 GLY B N 1
ATOM 3095 C CA . GLY B 1 187 ? -9.416 14.758 6.082 1.00 53.82 187 GLY B CA 1
ATOM 3096 C C . GLY B 1 187 ? -10.467 13.685 6.277 1.00 54.57 187 GLY B C 1
ATOM 3097 O O . GLY B 1 187 ? -10.981 13.118 5.314 1.00 63.23 187 GLY B O 1
ATOM 3098 N N . PHE B 1 188 ? -10.791 13.423 7.540 1.00 54.90 188 PHE B N 1
ATOM 3099 C CA . PHE B 1 188 ? -11.782 12.418 7.909 1.00 53.88 188 PHE B CA 1
ATOM 3100 C C . PHE B 1 188 ? -13.168 12.783 7.367 1.00 55.56 188 PHE B C 1
ATOM 3101 O O . PHE B 1 188 ? -13.824 11.970 6.715 1.00 54.55 188 PHE B O 1
ATOM 3109 N N . TYR B 1 189 ? -13.608 14.007 7.643 1.00 56.06 189 TYR B N 1
ATOM 3110 C CA . TYR B 1 189 ? -14.895 14.488 7.145 1.00 60.86 189 TYR B CA 1
ATOM 3111 C C . TYR B 1 189 ? -14.944 14.473 5.620 1.00 65.04 189 TYR B C 1
ATOM 3112 O O . TYR B 1 189 ? -15.915 14.006 5.024 1.00 60.57 189 TYR B O 1
ATOM 3121 N N . SER B 1 190 ? -13.886 14.977 4.994 1.00 63.98 190 SER B N 1
ATOM 3122 C CA . SER B 1 190 ? -13.818 15.045 3.537 1.00 71.28 190 SER B CA 1
ATOM 3123 C C . SER B 1 190 ? -13.831 13.666 2.882 1.00 69.62 190 SER B C 1
ATOM 3124 O O . SER B 1 190 ? -14.125 13.543 1.700 1.00 68.32 190 SER B O 1
ATOM 3127 N N . ALA B 1 191 ? -13.506 12.633 3.651 1.00 72.05 191 ALA B N 1
ATOM 3128 C CA . ALA B 1 191 ? -13.445 11.279 3.112 1.00 66.32 191 ALA B CA 1
ATOM 3129 C C . ALA B 1 191 ? -14.819 10.816 2.636 1.00 77.40 191 ALA B C 1
ATOM 3130 O O . ALA B 1 191 ? -14.929 10.044 1.683 1.00 77.90 191 ALA B O 1
ATOM 3132 N N . PHE B 1 192 ? -15.865 11.288 3.306 1.00 67.89 192 PHE B N 1
ATOM 3133 C CA . PHE B 1 192 ? -17.229 10.939 2.930 1.00 65.41 192 PHE B CA 1
ATOM 3134 C C . PHE B 1 192 ? -17.657 11.658 1.647 1.00 91.50 192 PHE B C 1
ATOM 3135 O O . PHE B 1 192 ? -18.040 12.829 1.679 1.00 83.02 192 PHE B O 1
ATOM 3143 N N . LYS B 1 193 ? -17.593 10.947 0.523 1.00 95.82 193 LYS B N 1
ATOM 3144 C CA . LYS B 1 193 ? -17.938 11.523 -0.777 1.00 97.35 193 LYS B CA 1
ATOM 3145 C C . LYS B 1 193 ? -19.429 11.413 -1.088 1.00 99.90 193 LYS B C 1
ATOM 3146 O O . LYS B 1 193 ? -20.126 12.423 -1.198 1.00 88.90 193 LYS B O 1
ATOM 3152 N N . ASN B 1 194 ? -19.910 10.183 -1.240 1.00 97.38 194 ASN B N 1
ATOM 3153 C CA . ASN B 1 194 ? -21.321 9.945 -1.524 1.00 116.03 194 ASN B CA 1
ATOM 3154 C C . ASN B 1 194 ? -22.052 9.364 -0.318 1.00 132.13 194 ASN B C 1
ATOM 3155 O O . ASN B 1 194 ? -21.499 8.551 0.423 1.00 139.15 194 ASN B O 1
ATOM 3160 N N . THR B 1 195 ? -23.297 9.786 -0.127 1.00 135.61 195 THR B N 1
ATOM 3161 C CA . THR B 1 195 ? -24.093 9.333 1.006 1.00 140.36 195 THR B CA 1
ATOM 3162 C C . THR B 1 195 ? -24.308 7.821 0.973 1.00 146.81 195 THR B C 1
ATOM 3163 O O . THR B 1 195 ? -24.606 7.207 1.998 1.00 158.46 195 THR B O 1
ATOM 3167 N N . ASP B 1 196 ? -24.147 7.221 -0.202 1.00 137.04 196 ASP B N 1
ATOM 3168 C CA . ASP B 1 196 ? -24.362 5.784 -0.347 1.00 132.29 196 ASP B CA 1
ATOM 3169 C C . ASP B 1 196 ? -23.056 5.005 -0.507 1.00 114.68 196 ASP B C 1
ATOM 3170 O O . ASP B 1 196 ? -23.069 3.826 -0.863 1.00 111.03 196 ASP B O 1
ATOM 3175 N N . THR B 1 197 ? -21.933 5.666 -0.246 1.00 110.98 197 THR B N 1
ATOM 3176 C CA . THR B 1 197 ? -20.632 5.000 -0.267 1.00 102.27 197 THR B CA 1
ATOM 3177 C C . THR B 1 197 ? -19.838 5.275 1.012 1.00 94.32 197 THR B C 1
ATOM 3178 O O . THR B 1 197 ? -18.607 5.221 1.014 1.00 97.08 197 THR B O 1
ATOM 3182 N N . ALA B 1 198 ? -20.553 5.565 2.097 1.00 76.71 198 ALA B N 1
ATOM 3183 C CA . ALA B 1 198 ? -19.925 5.864 3.383 1.00 75.09 198 ALA B CA 1
ATOM 3184 C C . ALA B 1 198 ? -18.872 4.828 3.757 1.00 77.41 198 ALA B C 1
ATOM 3185 O O . ALA B 1 198 ? -17.702 5.158 3.949 1.00 76.29 198 ALA B O 1
ATOM 3187 N N . LYS B 1 199 ? -19.302 3.575 3.859 1.00 74.15 199 LYS B N 1
ATOM 3188 C CA . LYS B 1 199 ? -18.417 2.474 4.223 1.00 76.79 199 LYS B CA 1
ATOM 3189 C C . LYS B 1 199 ? -17.187 2.417 3.322 1.00 83.80 199 LYS B C 1
ATOM 3190 O O . LYS B 1 199 ? -16.053 2.384 3.801 1.00 77.17 199 LYS B O 1
ATOM 3196 N N . GLN B 1 200 ? -17.422 2.409 2.015 1.00 84.80 200 GLN B N 1
ATOM 3197 C CA . GLN B 1 200 ? -16.350 2.315 1.030 1.00 74.22 200 GLN B CA 1
ATOM 3198 C C . GLN B 1 200 ? -15.330 3.447 1.158 1.00 70.53 200 GLN B C 1
ATOM 3199 O O . GLN B 1 200 ? -14.122 3.222 1.045 1.00 62.89 200 GLN B O 1
ATOM 3205 N N . ASP B 1 201 ? -15.820 4.660 1.393 1.00 68.36 201 ASP B N 1
ATOM 3206 C CA . ASP B 1 201 ? -14.960 5.841 1.441 1.00 63.07 201 ASP B CA 1
ATOM 3207 C C . ASP B 1 201 ? -14.049 5.832 2.665 1.00 64.86 201 ASP B C 1
ATOM 3208 O O . ASP B 1 201 ? -12.827 5.878 2.539 1.00 73.99 201 ASP B O 1
ATOM 3213 N N . ILE B 1 202 ? -14.648 5.772 3.850 1.00 62.61 202 ILE B N 1
ATOM 3214 C CA . ILE B 1 202 ? -13.875 5.835 5.084 1.00 59.47 202 ILE B CA 1
ATOM 3215 C C . ILE B 1 202 ? -12.913 4.661 5.177 1.00 52.81 202 ILE B C 1
ATOM 3216 O O . ILE B 1 202 ? -11.853 4.765 5.792 1.00 64.08 202 ILE B O 1
ATOM 3221 N N . THR B 1 203 ? -13.278 3.547 4.548 1.00 61.18 203 THR B N 1
ATOM 3222 C CA . THR B 1 203 ? -12.391 2.393 4.487 1.00 54.55 203 THR B CA 1
ATOM 3223 C C . THR B 1 203 ? -11.099 2.749 3.757 1.00 60.76 203 THR B C 1
ATOM 3224 O O . THR B 1 203 ? -10.012 2.357 4.178 1.00 73.46 203 THR B O 1
ATOM 3228 N N . LYS B 1 204 ? -11.224 3.502 2.667 1.00 63.85 204 LYS B N 1
ATOM 3229 C CA . LYS B 1 204 ? -10.065 3.931 1.889 1.00 64.61 204 LYS B CA 1
ATOM 3230 C C . LYS B 1 204 ? -9.188 4.901 2.680 1.00 54.72 204 LYS B C 1
ATOM 3231 O O . LYS B 1 204 ? -7.966 4.745 2.733 1.00 62.10 204 LYS B O 1
ATOM 3237 N N . PHE B 1 205 ? -9.813 5.903 3.289 1.00 52.19 205 PHE B N 1
ATOM 3238 C CA . PHE B 1 205 ? -9.092 6.842 4.147 1.00 53.80 205 PHE B CA 1
ATOM 3239 C C . PHE B 1 205 ? -8.322 6.098 5.236 1.00 53.26 205 PHE B C 1
ATOM 3240 O O . PHE B 1 205 ? -7.166 6.414 5.525 1.00 55.54 205 PHE B O 1
ATOM 3248 N N . MET B 1 206 ? -8.966 5.101 5.833 1.00 49.16 206 MET B N 1
ATOM 3249 C CA . MET B 1 206 ? -8.329 4.317 6.884 1.00 52.22 206 MET B CA 1
ATOM 3250 C C . MET B 1 206 ? -7.140 3.532 6.345 1.00 59.74 206 MET B C 1
ATOM 3251 O O . MET B 1 206 ? -6.062 3.529 6.944 1.00 52.78 206 MET B O 1
ATOM 3256 N N . LYS B 1 207 ? -7.342 2.875 5.208 1.00 47.49 207 LYS B N 1
ATOM 3257 C CA . LYS B 1 207 ? -6.305 2.044 4.610 1.00 54.96 207 LYS B CA 1
ATOM 3258 C C . LYS B 1 207 ? -5.090 2.870 4.197 1.00 60.45 207 LYS B C 1
ATOM 3259 O O . LYS B 1 207 ? -3.953 2.497 4.489 1.00 57.67 207 LYS B O 1
ATOM 3265 N N . ASP B 1 208 ? -5.331 3.988 3.517 1.00 58.44 208 ASP B N 1
ATOM 3266 C CA . ASP B 1 208 ? -4.244 4.889 3.131 1.00 52.59 208 ASP B CA 1
ATOM 3267 C C . ASP B 1 208 ? -3.409 5.303 4.342 1.00 55.59 208 ASP B C 1
ATOM 3268 O O . ASP B 1 208 ? -2.181 5.192 4.336 1.00 58.13 208 ASP B O 1
ATOM 3273 N N . ASN B 1 209 ? -4.081 5.778 5.385 1.00 52.23 209 ASN B N 1
ATOM 3274 C CA . ASN B 1 209 ? -3.384 6.241 6.578 1.00 45.10 209 ASN B CA 1
ATOM 3275 C C . ASN B 1 209 ? -2.761 5.124 7.425 1.00 61.97 209 ASN B C 1
ATOM 3276 O O . ASN B 1 209 ? -1.666 5.294 7.978 1.00 48.76 209 ASN B O 1
ATOM 3281 N N . LEU B 1 210 ? -3.443 3.982 7.517 1.00 50.29 210 LEU B N 1
ATOM 3282 C CA . LEU B 1 210 ? -2.899 2.844 8.260 1.00 50.51 210 LEU B CA 1
ATOM 3283 C C . LEU B 1 210 ? -1.627 2.341 7.597 1.00 48.83 210 LEU B C 1
ATOM 3284 O O . LEU B 1 210 ? -0.647 2.029 8.273 1.00 53.79 210 LEU B O 1
ATOM 3289 N N . GLN B 1 211 ? -1.648 2.269 6.269 1.00 51.17 211 GLN B N 1
ATOM 3290 C CA . GLN B 1 211 ? -0.467 1.881 5.505 1.00 58.82 211 GLN B CA 1
ATOM 3291 C C . GLN B 1 211 ? 0.726 2.777 5.844 1.00 65.58 211 GLN B C 1
ATOM 3292 O O . GLN B 1 211 ? 1.864 2.315 5.912 1.00 56.19 211 GLN B O 1
ATOM 3298 N N . ALA B 1 212 ? 0.456 4.061 6.062 1.00 52.81 212 ALA B N 1
ATOM 3299 C CA . ALA B 1 212 ? 1.505 5.016 6.388 1.00 54.68 212 ALA B CA 1
ATOM 3300 C C . ALA B 1 212 ? 1.609 5.270 7.895 1.00 65.33 212 ALA B C 1
ATOM 3301 O O . ALA B 1 212 ? 2.415 6.086 8.335 1.00 59.99 212 ALA B O 1
ATOM 3303 N N . GLY B 1 213 ? 0.789 4.572 8.678 1.00 59.23 213 GLY B N 1
ATOM 3304 C CA . GLY B 1 213 ? 0.774 4.743 10.121 1.00 61.27 213 GLY B CA 1
ATOM 3305 C C . GLY B 1 213 ? 0.388 6.147 10.558 1.00 69.68 213 GLY B C 1
ATOM 3306 O O . GLY B 1 213 ? 0.836 6.623 11.601 1.00 57.25 213 GLY B O 1
ATOM 3307 N N . PHE B 1 214 ? -0.444 6.808 9.757 1.00 49.13 214 PHE B N 1
ATOM 3308 C CA . PHE B 1 214 ? -0.875 8.177 10.032 1.00 59.54 214 PHE B CA 1
ATOM 3309 C C . PHE B 1 214 ? 0.313 9.126 10.168 1.00 61.26 214 PHE B C 1
ATOM 3310 O O . PHE B 1 214 ? 0.226 10.159 10.829 1.00 52.98 214 PHE B O 1
ATOM 3318 N N . SER B 1 215 ? 1.416 8.773 9.518 1.00 51.32 215 SER B N 1
ATOM 3319 C CA . SER B 1 215 ? 2.649 9.540 9.622 1.00 65.22 215 SER B CA 1
ATOM 3320 C C . SER B 1 215 ? 2.559 10.860 8.861 1.00 62.86 215 SER B C 1
ATOM 3321 O O . SER B 1 215 ? 3.499 11.650 8.868 1.00 63.82 215 SER B O 1
ATOM 3324 N N . GLY B 1 216 ? 1.433 11.087 8.195 1.00 59.11 216 GLY B N 1
ATOM 3325 C CA . GLY B 1 216 ? 1.203 12.346 7.515 1.00 46.55 216 GLY B CA 1
ATOM 3326 C C . GLY B 1 216 ? 0.807 13.437 8.498 1.00 58.05 216 GLY B C 1
ATOM 3327 O O . GLY B 1 216 ? 0.753 14.614 8.142 1.00 59.57 216 GLY B O 1
ATOM 3328 N N . TYR B 1 217 ? 0.541 13.044 9.742 1.00 48.08 217 TYR B N 1
ATOM 3329 C CA . TYR B 1 217 ? 0.064 13.974 10.765 1.00 43.59 217 TYR B CA 1
ATOM 3330 C C . TYR B 1 217 ? 0.993 14.069 11.973 1.00 56.48 217 TYR B C 1
ATOM 3331 O O . TYR B 1 217 ? 0.599 14.581 13.020 1.00 61.38 217 TYR B O 1
ATOM 3340 N N . SER B 1 218 ? 2.222 13.583 11.833 1.00 48.89 218 SER B N 1
ATOM 3341 C CA . SER B 1 218 ? 3.153 13.565 12.955 1.00 46.91 218 SER B CA 1
ATOM 3342 C C . SER B 1 218 ? 4.426 14.323 12.603 1.00 42.71 218 SER B C 1
ATOM 3343 O O . SER B 1 218 ? 4.802 14.404 11.437 1.00 49.26 218 SER B O 1
ATOM 3346 N N . TYR B 1 219 ? 5.078 14.872 13.622 1.00 49.67 219 TYR B N 1
ATOM 3347 C CA . TYR B 1 219 ? 6.340 15.572 13.444 1.00 61.57 219 TYR B CA 1
ATOM 3348 C C . TYR B 1 219 ? 7.392 14.651 12.836 1.00 51.62 219 TYR B C 1
ATOM 3349 O O . TYR B 1 219 ? 8.081 15.023 11.889 1.00 60.91 219 TYR B O 1
ATOM 3358 N N . GLN B 1 220 ? 7.520 13.448 13.388 1.00 55.51 220 GLN B N 1
ATOM 3359 C CA . GLN B 1 220 ? 8.553 12.519 12.932 1.00 57.42 220 GLN B CA 1
ATOM 3360 C C . GLN B 1 220 ? 8.257 11.975 11.539 1.00 35.97 220 GLN B C 1
ATOM 3361 O O . GLN B 1 220 ? 9.157 11.856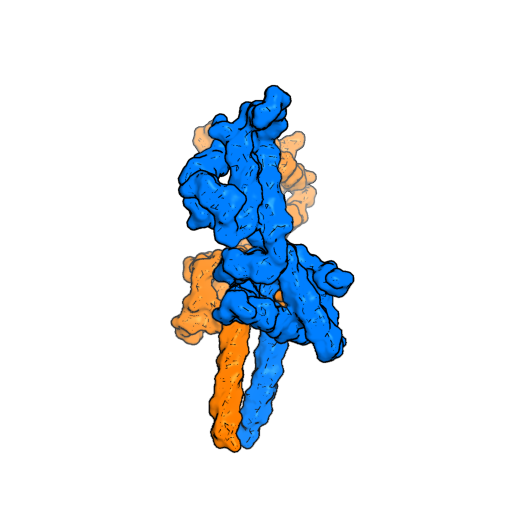 10.704 1.00 47.56 220 GLN B O 1
ATOM 3367 N N . GLY B 1 221 ? 6.994 11.646 11.287 1.00 42.07 221 GLY B N 1
ATOM 3368 C CA . GLY B 1 221 ? 6.602 11.134 9.987 1.00 37.66 221 GLY B CA 1
ATOM 3369 C C . GLY B 1 221 ? 6.889 12.154 8.898 1.00 52.80 221 GLY B C 1
ATOM 3370 O O . GLY B 1 221 ? 7.403 11.818 7.830 1.00 58.93 221 GLY B O 1
ATOM 3371 N N . LEU B 1 222 ? 6.571 13.414 9.179 1.00 55.73 222 LEU B N 1
ATOM 3372 C CA . LEU B 1 222 ? 6.771 14.490 8.211 1.00 48.22 222 LEU B CA 1
ATOM 3373 C C . LEU B 1 222 ? 8.248 14.852 8.056 1.00 37.36 222 LEU B C 1
ATOM 3374 O O . LEU B 1 222 ? 8.734 15.071 6.942 1.00 43.99 222 LEU B O 1
ATOM 3379 N N . THR B 1 223 ? 8.960 14.906 9.176 1.00 40.19 223 THR B N 1
ATOM 3380 C CA . THR B 1 223 ? 10.395 15.167 9.147 1.00 42.01 223 THR B CA 1
ATOM 3381 C C . THR B 1 223 ? 11.116 14.089 8.332 1.00 47.08 223 THR B C 1
ATOM 3382 O O . THR B 1 223 ? 11.976 14.391 7.500 1.00 55.63 223 THR B O 1
ATOM 3386 N N . ASN B 1 224 ? 10.752 12.831 8.560 1.00 45.57 224 ASN B N 1
ATOM 3387 C CA . ASN B 1 224 ? 11.337 11.730 7.799 1.00 51.87 224 ASN B CA 1
ATOM 3388 C C . ASN B 1 224 ? 11.061 11.852 6.306 1.00 48.90 224 ASN B C 1
ATOM 3389 O O . ASN B 1 224 ? 11.936 11.597 5.479 1.00 55.22 224 ASN B O 1
ATOM 3394 N N . ARG B 1 225 ? 9.839 12.244 5.961 1.00 47.04 225 ARG B N 1
ATOM 3395 C CA . ARG B 1 225 ? 9.467 12.388 4.561 1.00 47.61 225 ARG B CA 1
ATOM 3396 C C . ARG B 1 225 ? 10.268 13.504 3.898 1.00 47.54 225 ARG B C 1
ATOM 3397 O O . ARG B 1 225 ? 10.638 13.406 2.729 1.00 52.59 225 ARG B O 1
ATOM 3405 N N . VAL B 1 226 ? 10.531 14.565 4.653 1.00 55.74 226 VAL B N 1
ATOM 3406 C CA . VAL B 1 226 ? 11.342 15.669 4.159 1.00 48.67 226 VAL B CA 1
ATOM 3407 C C . VAL B 1 226 ? 12.771 15.197 3.898 1.00 68.33 226 VAL B C 1
ATOM 3408 O O . VAL B 1 226 ? 13.357 15.499 2.858 1.00 76.00 226 VAL B O 1
ATOM 3412 N N . ALA B 1 227 ? 13.324 14.444 4.845 1.00 57.53 227 ALA B N 1
ATOM 3413 C CA . ALA B 1 227 ? 14.675 13.910 4.704 1.00 64.81 227 ALA B CA 1
ATOM 3414 C C . ALA B 1 227 ? 14.753 12.965 3.508 1.00 54.85 227 ALA B C 1
ATOM 3415 O O . ALA B 1 227 ? 15.684 13.039 2.705 1.00 70.74 227 ALA B O 1
ATOM 3417 N N . GLN B 1 228 ? 13.764 12.086 3.398 1.00 52.24 228 GLN B N 1
ATOM 3418 C CA . GLN B 1 228 ? 13.649 11.179 2.260 1.00 53.05 228 GLN B CA 1
ATOM 3419 C C . GLN B 1 228 ? 13.670 11.947 0.939 1.00 68.10 228 GLN B C 1
ATOM 3420 O O . GLN B 1 228 ? 14.398 11.593 0.008 1.00 66.39 228 GLN B O 1
ATOM 3426 N N . LEU B 1 229 ? 12.866 13.003 0.869 1.00 65.14 229 LEU B N 1
ATOM 3427 C CA . LEU B 1 229 ? 12.768 13.829 -0.332 1.00 64.71 229 LEU B CA 1
ATOM 3428 C C . LEU B 1 229 ? 14.081 14.525 -0.679 1.00 66.75 229 LEU B C 1
ATOM 3429 O O . LEU B 1 229 ? 14.467 14.585 -1.847 1.00 70.61 229 LEU B O 1
ATOM 3434 N N . GLU B 1 230 ? 14.762 15.053 0.332 1.00 60.33 230 GLU B N 1
ATOM 3435 C CA . GLU B 1 230 ? 16.059 15.683 0.120 1.00 60.29 230 GLU B CA 1
ATOM 3436 C C . GLU B 1 230 ? 17.067 14.690 -0.455 1.00 70.15 230 GLU B C 1
ATOM 3437 O O . GLU B 1 230 ? 17.887 15.043 -1.302 1.00 68.29 230 GLU B O 1
ATOM 3443 N N . ALA B 1 231 ? 16.997 13.445 0.007 1.00 61.84 231 ALA B N 1
ATOM 3444 C CA . ALA B 1 231 ? 17.873 12.393 -0.492 1.00 70.19 231 ALA B CA 1
ATOM 3445 C C . ALA B 1 231 ? 17.469 11.993 -1.905 1.00 78.13 231 ALA B C 1
ATOM 3446 O O . ALA B 1 231 ? 18.318 11.835 -2.780 1.00 86.65 231 ALA B O 1
ATOM 3448 N N . GLN B 1 232 ? 16.167 11.827 -2.120 1.00 77.47 232 GLN B N 1
ATOM 3449 C CA . GLN B 1 232 ? 15.656 11.474 -3.440 1.00 74.73 232 GLN B CA 1
ATOM 3450 C C . GLN B 1 232 ? 16.037 12.535 -4.468 1.00 79.42 232 GLN B C 1
ATOM 3451 O O . GLN B 1 232 ? 16.452 12.207 -5.580 1.00 75.79 232 GLN B O 1
ATOM 3457 N N . LEU B 1 233 ? 15.906 13.805 -4.094 1.00 62.86 233 LEU B N 1
ATOM 3458 C CA . LEU B 1 233 ? 16.302 14.889 -4.985 1.00 80.87 233 LEU B CA 1
ATOM 3459 C C . LEU B 1 233 ? 17.800 14.845 -5.264 1.00 96.17 233 LEU B C 1
ATOM 3460 O O . LEU B 1 233 ? 18.237 15.044 -6.399 1.00 88.72 233 LEU B O 1
ATOM 3465 N N . ALA B 1 234 ? 18.582 14.582 -4.223 1.00 88.64 234 ALA B N 1
ATOM 3466 C CA . ALA B 1 234 ? 20.031 14.510 -4.357 1.00 87.51 234 ALA B CA 1
ATOM 3467 C C . ALA B 1 234 ? 20.452 13.366 -5.279 1.00 91.43 234 ALA B C 1
ATOM 3468 O O . ALA B 1 234 ? 21.285 13.546 -6.167 1.00 91.22 234 ALA B O 1
ATOM 3470 N N . ALA B 1 235 ? 19.867 12.193 -5.064 1.00 92.25 235 ALA B N 1
ATOM 3471 C CA . ALA B 1 235 ? 20.206 11.008 -5.842 1.00 91.25 235 ALA B CA 1
ATOM 3472 C C . ALA B 1 235 ? 19.740 11.123 -7.292 1.00 111.52 235 ALA B C 1
ATOM 3473 O O . ALA B 1 235 ? 20.197 10.380 -8.160 1.00 116.67 235 ALA B O 1
ATOM 3475 N N . LEU B 1 236 ? 18.829 12.056 -7.547 1.00 115.19 236 LEU B N 1
ATOM 3476 C CA . LEU B 1 236 ? 18.320 12.274 -8.897 1.00 109.27 236 LEU B CA 1
ATOM 3477 C C . LEU B 1 236 ? 19.132 13.342 -9.624 1.00 113.89 236 LEU B C 1
ATOM 3478 O O . LEU B 1 236 ? 19.561 13.143 -10.762 1.00 114.40 236 LEU B O 1
ATOM 3483 N N . SER B 1 237 ? 19.340 14.475 -8.960 1.00 109.79 237 SER B N 1
ATOM 3484 C CA . SER B 1 237 ? 20.121 15.566 -9.530 1.00 109.30 237 SER B CA 1
ATOM 3485 C C . SER B 1 237 ? 21.546 15.109 -9.819 1.00 121.20 237 SER B C 1
ATOM 3486 O O . SER B 1 237 ? 22.316 15.813 -10.473 1.00 127.66 237 SER B O 1
ATOM 3489 N N . ALA B 1 238 ? 21.888 13.922 -9.328 1.00 120.13 238 ALA B N 1
ATOM 3490 C CA . ALA B 1 238 ? 23.213 13.353 -9.538 1.00 117.17 238 ALA B CA 1
ATOM 3491 C C . ALA B 1 238 ? 23.340 12.738 -10.927 1.00 118.79 238 ALA B C 1
ATOM 3492 O O . ALA B 1 238 ? 24.285 13.031 -11.660 1.00 120.73 238 ALA B O 1
ATOM 3494 N N . LYS B 1 239 ? 22.385 11.884 -11.282 1.00 120.66 239 LYS B N 1
ATOM 3495 C CA . LYS B 1 239 ? 22.394 11.215 -12.579 1.00 120.71 239 LYS B CA 1
ATOM 3496 C C . LYS B 1 239 ? 22.522 12.210 -13.729 1.00 132.32 239 LYS B C 1
ATOM 3497 O O . LYS B 1 239 ? 23.003 11.866 -14.810 1.00 138.98 239 LYS B O 1
ATOM 3503 N N . LEU B 1 240 ? 22.092 13.443 -13.487 1.00 132.38 240 LEU B N 1
ATOM 3504 C CA . LEU B 1 240 ? 22.146 14.487 -14.502 1.00 129.91 240 LEU B CA 1
ATOM 3505 C C . LEU B 1 240 ? 23.366 15.380 -14.303 1.00 123.46 240 LEU B C 1
ATOM 3506 O O . LEU B 1 240 ? 23.754 16.124 -15.202 1.00 123.20 240 LEU B O 1
#

Sequence (444 aa):
HMRLLSEDLFKQSPKLSEQELDELANNLADYLFQAADIDWHQVISEKTTTEEMAKSEHRYVQAFCREILKYPDSVIDVALKRLQTGRERLFTTTDEKGNRELKKGDAILESAINAARMAISTEEKNTILSNNVKSATFEVFCELPCMDGFAEQNGKTAFYALRAGFYSAFKNTDTAKQDITKFMKDNLQAGFSGYSYQGLTNRVAQLEAQLAALSAKLGHMRLLSEDLFKQQSPKLSEQELDELANNLADYLFQAADIDWHQVISEKTRGLTTEEMAKSEHRYVQAFCREILKYPDCYKSSVIDVALKRLQTGRERLFTTTDEKGNRELKKGDAILESAINAARMAISTEEKNTILSNNVKSATFEVFCELPCMDGFAEQNGKTAFYALRAGFYSAFKNTDTAKQDITKFMKDNLQAGFSGYSYQGLTNRVAQLEAQLAALSAKL

Secondary structure (DSSP, 8-state):
--GGG-TTHHHHGGGS-HHHHHHHHHHHHHHHHHH----HHHHHHH---HHHHHT-SSHHHHHHHHHHSSS---HHHHHHHHHTTTTT-EE----SSS----EEHHHHHHHHHHHHHHT--HHHHHHHHGGGHHHHHHHHHTTSGGGTTHHHHH-HHHHHHHHHHHHHT---TTTHHHHHHHHHHHHHHHTTGGGSHHHHHHHHHHHHHHHHHHHTT-/--SGGG-TTHHHHGGGS-HHHHHHHHHHHHHHHHHH----HHHHHHHHHTT--HHHHHT-S-HHHHHHHHHHTT-GGGT---HHHHHHHHHHHTTTSEEEEE-TTS-EEEEEHHHHHHHHHHHHHHTS-HHHHHHHHGGGHHHHHHHHHTTSGGGTTHHHHHHHHHHHHHHHHHHHH---TT-HHHHHHHHHHHHHHTTTGGGSHHHHHHHHHHHHHHHHHHHHH-